Protein AF-A0A5C7PP57-F1 (afdb_monomer_lite)

Radius of gyration: 38.11 Å; chains: 1; bounding box: 67×53×130 Å

Foldseek 3Di:
DDPDPLVFAFKWWDDPNDIFGWHWDQPVVVRDTFTERGGDPDDDDPDDPPDPDPPPDPPFDWDWLDKEFQCQAEFFAADADFDHPNHFHAKAQWWNNVGLKIWGFFAWFWAEAFPWFFLAWDAAPPQGIWTFGFQFIWGDFQRYIHGLDRNDPPWGFQEWDWDDLQPFIKIWTATADPAFIKIDRHSSNDIDTQPPHHAREKEWFPSVNNQIKIWGAHQQQFIWIDSPSNDIDGTDHADDGPWGWAYWYYFPRWIWTWTLFFIWIHNPPDIDRLGPRDPLRDPLWFHAWEQQPLQRWIWTQTSQFIWTADPNVSDIDGLDDHPRQVQRFGWQYWEDDNAWIWTWGQHPQQWIFIWIDDSVSSHIYGNHTQGNWDWNYWYWDQACRNHPGFIWIKTGTHTRIITIGGDAPVPDDQLRGQVTWRHQPWMKTKGHWGQSADLVWKKWFWKKKWAKPQFAPQWWKWKWKDAPPDPDTGTGWIDRHHGMTMGTDVVTDIHRIMMIMMITHHNGTRTHIMTSIMTIIIGTPGDDKDKDKRKYKQKAQPQHVPGDPTDPDASVRVVVVLVVQQVDWMWMARSVRDIFTWGKDFDDKQDWDWDQDPPRDTMTITIITMMIIGDDDDPDPADPVRDPWRFSHDDPPPDDTDTD

pLDDT: mean 80.59, std 18.28, range [25.72, 98.25]

Sequence (644 aa):
MALRDTSRYDVFISHSGVEIGYVLAEDGETGLLQYFPGFVEEAAQQQSQGSFDYGAIPNTISTILAFENWSDGAGFVDARSSTSSNGYSYSQGVDASWGTRLYLSPQRQSMTGLTTSLTKIYVSPSQGIYGLGGRYVYKLSGTTWSVSKDLGAGKVATDIIEYGNGTSVFIVVAQGDSTDMEYTTNAGSSWSTATGNAFTYLTVRGTFSTVPVLWGITAAGYLKSSTNVTTFSNADRLGHTGETTTDLLSAGGLVWAVKQSAIYSFDSVEINDFLPTSTLAKSTNGKNSFLWEANGHFYVTFGGRLLDIDPVNFTIETVFLMQNPELNGTITAITGTSDSIYFALKNSAGNTYIMKGNPLLKTWHTWAYFGANDCDALDVAVAGTVHSTRDTVVAGYGSAATIYFILPIAGLRPEDDSSYKFDTAGGSLYGPLIDGGVLAIPKYLNAGKILATSLSATRTAVLSYAKDADSTDTAVVTAVQTGLTEESIDPPVLFNRVRYVVDLTSGSATSTPIVVGLAFDATPNAPRRRQWTLGLKIEDEADPRGGGDRNRYSAAQLLEHLMDAGSVQITYTDYLGSEYVAKLRLLQLQGLKRKPTGKGRQAFVGVAQVVVAEILPSIAATDSSGDTLFRWGASAWGGPDVWG

Secondary structure (DSSP, 8-state):
-PPP-TTS-SEEEEETTEEEEEEEEEETTTTEEEEESS----------S----TT-------EEEEE---TTBS--SEE-TTS---B-SEEESEE-TTSS-BEEPBPPEEEB--SS--SEEEEETTTEEEEEETTEEEEEETTEEEEEEE--TT----EEEEEE-SS-EEEEEE--TTSEEEEESSTTSS-EEEEEEE-SEEEEETTTSSS-EEEEE-TT-EEEEESSSS--PPPEE-S-TT--EEEEEEETTEEEEEESS-EEEE-SS-EEEEE-S-TT--TTTTSS-EEETTTTEEEEEETTEEEEEETTTTEEEEEE----STT-EEEEEEEE-SS-EEEEEEETTS-EEEEEEETTTTEEEEEEEEET-----EEEEPTTTSSSSS-EEEEEETTTEEEEEEPPPTT--TTT-TT--B-SS-EEEEPPEE--S-TTS-EEEEEEEEEEES-BTTEEEEEEEEETT-S--EEEEEE-SSEEEEEEEEEEEEESSEEEEEEEEES-TT---EEEEEEEEEEE-PPPPPEEEEEEEEETT---TT--SPPSS-HHHHHHHHHHHTTSEEEEE-TT--EEEEEEEEEEEEEEEEEEPTTSPEEEEEEEEEEEEEPPS------TTS----BPPPPTTSPPP-B-

Structure (mmCIF, N/CA/C/O backbone):
data_AF-A0A5C7PP57-F1
#
_entry.id   AF-A0A5C7PP57-F1
#
loop_
_atom_site.group_PDB
_atom_site.id
_atom_site.type_symbol
_atom_site.label_atom_id
_atom_site.label_alt_id
_atom_site.label_comp_id
_atom_site.label_asym_id
_atom_site.label_entity_id
_atom_site.label_seq_id
_atom_site.pdbx_PDB_ins_code
_atom_site.Cartn_x
_atom_site.Cartn_y
_atom_site.Cartn_z
_atom_site.occupancy
_atom_site.B_iso_or_equiv
_atom_site.auth_seq_id
_atom_site.auth_comp_id
_atom_site.auth_asym_id
_atom_site.auth_atom_id
_atom_site.pdbx_PDB_model_num
ATOM 1 N N . MET A 1 1 ? -4.405 -33.578 60.888 1.00 30.78 1 MET A N 1
ATOM 2 C CA . MET A 1 1 ? -5.348 -32.542 60.431 1.00 30.78 1 MET A CA 1
ATOM 3 C C . MET A 1 1 ? -6.683 -32.864 61.086 1.00 30.78 1 MET A C 1
ATOM 5 O O . MET A 1 1 ? -7.351 -33.792 60.654 1.00 30.78 1 MET A O 1
ATOM 9 N N . ALA A 1 2 ? -6.953 -32.268 62.251 1.00 30.69 2 ALA A N 1
ATOM 10 C CA . ALA A 1 2 ? -8.199 -32.495 62.982 1.00 30.69 2 ALA A CA 1
ATOM 11 C C . ALA A 1 2 ? -9.331 -31.742 62.268 1.00 30.69 2 ALA A C 1
ATOM 13 O O . ALA A 1 2 ? -9.101 -30.639 61.778 1.00 30.69 2 ALA A O 1
ATOM 14 N N . LEU A 1 3 ? -10.514 -32.352 62.174 1.00 30.78 3 LEU A N 1
ATOM 15 C CA . LEU A 1 3 ? -11.718 -31.708 61.649 1.00 30.78 3 LEU A CA 1
ATOM 16 C C . LEU A 1 3 ? -11.980 -30.424 62.451 1.00 30.78 3 LEU A C 1
ATOM 18 O O . LEU A 1 3 ? -12.111 -30.484 63.674 1.00 30.78 3 LEU A O 1
ATOM 22 N N . ARG A 1 4 ? -11.990 -29.277 61.761 1.00 47.53 4 ARG A N 1
ATOM 23 C CA . ARG A 1 4 ? -12.342 -27.975 62.335 1.00 47.53 4 ARG A CA 1
ATOM 24 C C . ARG A 1 4 ? -13.771 -28.042 62.856 1.00 47.53 4 ARG A C 1
ATOM 26 O O . ARG A 1 4 ? -14.676 -28.418 62.117 1.00 47.53 4 ARG A O 1
ATOM 33 N N . ASP A 1 5 ? -13.968 -27.674 64.114 1.00 46.50 5 ASP A N 1
ATOM 34 C CA . ASP A 1 5 ? -15.303 -27.565 64.689 1.00 46.50 5 ASP A CA 1
ATOM 35 C C . ASP A 1 5 ? -15.880 -26.189 64.317 1.00 46.50 5 ASP A C 1
ATOM 37 O O . ASP A 1 5 ? -15.719 -25.207 65.040 1.00 46.50 5 ASP A O 1
ATOM 41 N N . THR A 1 6 ? -16.456 -26.094 63.115 1.00 48.56 6 THR A N 1
ATOM 42 C CA . THR A 1 6 ? -17.019 -24.851 62.557 1.00 48.56 6 THR A CA 1
ATOM 43 C C . THR A 1 6 ? -18.305 -24.413 63.254 1.00 48.56 6 THR A C 1
ATOM 45 O O . THR A 1 6 ? -18.790 -23.325 62.983 1.00 48.56 6 THR A O 1
ATOM 48 N N . SER A 1 7 ? -18.866 -25.212 64.169 1.00 53.38 7 SER A N 1
ATOM 49 C CA . SER A 1 7 ? -20.077 -24.841 64.913 1.00 53.38 7 SER A CA 1
ATOM 50 C C . SER A 1 7 ? -19.799 -23.901 66.096 1.00 53.38 7 SER A C 1
ATOM 52 O O . SER A 1 7 ? -20.676 -23.696 66.931 1.00 53.38 7 SER A O 1
ATOM 54 N N . ARG A 1 8 ? -18.554 -23.434 66.249 1.00 60.19 8 ARG A N 1
ATOM 55 C CA . ARG A 1 8 ? -18.032 -22.829 67.485 1.00 60.19 8 ARG A CA 1
ATOM 56 C C . ARG A 1 8 ? -17.568 -21.380 67.348 1.00 60.19 8 ARG A C 1
ATOM 58 O O . ARG A 1 8 ? -17.452 -20.705 68.367 1.00 60.19 8 ARG A O 1
ATOM 65 N N . TYR A 1 9 ? -17.276 -20.927 66.130 1.00 61.41 9 TYR A N 1
ATOM 66 C CA . TYR A 1 9 ? -16.732 -19.600 65.835 1.00 61.41 9 TYR A CA 1
ATOM 67 C C . TYR A 1 9 ? -17.305 -19.081 64.516 1.00 61.41 9 TYR A C 1
ATOM 69 O O . TYR A 1 9 ? -17.436 -19.853 63.568 1.00 61.41 9 TYR A O 1
ATOM 77 N N . ASP A 1 10 ? -17.590 -17.780 64.452 1.00 64.00 10 ASP A N 1
ATOM 78 C CA . ASP A 1 10 ? -18.142 -17.128 63.260 1.00 64.00 10 ASP A CA 1
ATOM 79 C C . ASP A 1 10 ? -17.062 -16.766 62.245 1.00 64.00 10 ASP A C 1
ATOM 81 O O . ASP A 1 10 ? -17.324 -16.721 61.055 1.00 64.00 10 ASP A O 1
ATOM 85 N N . VAL A 1 11 ? -15.843 -16.449 62.677 1.00 73.19 11 VAL A N 1
ATOM 86 C CA . VAL A 1 11 ? -14.743 -16.147 61.751 1.00 73.19 11 VAL A CA 1
ATOM 87 C C . VAL A 1 11 ? -13.420 -16.644 62.308 1.00 73.19 11 VAL A C 1
ATOM 89 O O . VAL A 1 11 ? -13.225 -16.684 63.523 1.00 73.19 11 VAL A O 1
ATOM 92 N N . PHE A 1 12 ? -12.477 -16.965 61.426 1.00 78.81 12 PHE A N 1
ATOM 93 C CA . PHE A 1 12 ? -11.108 -17.319 61.811 1.00 78.81 12 PHE A CA 1
ATOM 94 C C . PHE A 1 12 ? -10.096 -16.424 61.103 1.00 78.81 12 PHE A C 1
ATOM 96 O O . PHE A 1 12 ? -10.251 -16.104 59.922 1.00 78.81 12 PHE A O 1
ATOM 103 N N . ILE A 1 13 ? -9.039 -16.051 61.824 1.00 75.75 13 ILE A N 1
ATOM 104 C CA . ILE A 1 13 ? -7.853 -15.387 61.275 1.00 75.75 13 ILE A CA 1
ATOM 105 C C . ILE A 1 13 ? -6.649 -16.279 61.569 1.00 75.75 13 ILE A C 1
ATOM 107 O O . ILE A 1 13 ? -6.411 -16.636 62.723 1.00 75.75 13 ILE A O 1
ATOM 111 N N . SER A 1 14 ? -5.885 -16.640 60.536 1.00 81.19 14 SER A N 1
ATOM 112 C CA . SER A 1 14 ? -4.684 -17.469 60.700 1.00 81.19 14 SER A CA 1
ATOM 113 C C . SER A 1 14 ? -3.460 -16.914 59.974 1.00 81.19 14 SER A C 1
ATOM 115 O O . SER A 1 14 ? -3.569 -16.489 58.817 1.00 81.19 14 SER A O 1
ATOM 117 N N . HIS A 1 15 ? -2.296 -16.975 60.631 1.00 77.06 15 HIS A N 1
ATOM 118 C CA . HIS A 1 15 ? -0.965 -16.761 60.045 1.00 77.06 15 HIS A CA 1
ATOM 119 C C . HIS A 1 15 ? 0.133 -17.390 60.916 1.00 77.06 15 HIS A C 1
ATOM 121 O O . HIS A 1 15 ? -0.070 -17.646 62.101 1.00 77.06 15 HIS A O 1
ATOM 127 N N . SER A 1 16 ? 1.303 -17.670 60.331 1.00 72.75 16 SER A N 1
ATOM 128 C CA . SER A 1 16 ? 2.484 -18.190 61.053 1.00 72.75 16 SER A CA 1
ATOM 129 C C . SER A 1 16 ? 2.231 -19.458 61.890 1.00 72.75 16 SER A C 1
ATOM 131 O O . SER A 1 16 ? 2.846 -19.664 62.934 1.00 72.75 16 SER A O 1
ATOM 133 N N . GLY A 1 17 ? 1.313 -20.322 61.441 1.00 73.12 17 GLY A N 1
ATOM 134 C CA . GLY A 1 17 ? 0.928 -21.546 62.154 1.00 73.12 17 GLY A CA 1
ATOM 135 C C . GLY A 1 17 ? 0.016 -21.326 63.369 1.00 73.12 17 GLY A C 1
ATOM 136 O O . GLY A 1 17 ? -0.259 -22.282 64.091 1.00 73.12 17 GLY A O 1
ATOM 137 N N . VAL A 1 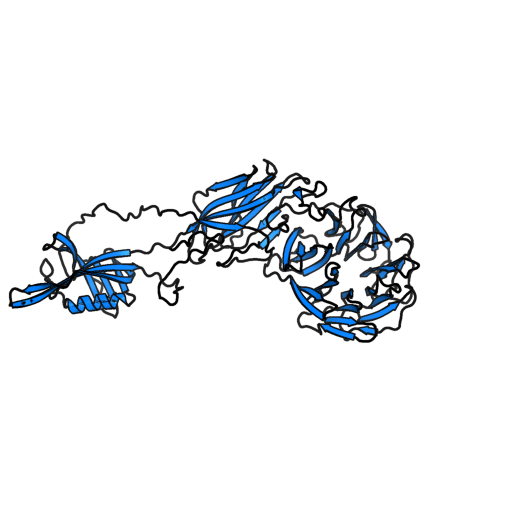18 ? -0.463 -20.097 63.587 1.00 73.19 18 VAL A N 1
ATOM 138 C CA . VAL A 1 18 ? -1.398 -19.716 64.653 1.00 73.19 18 VAL A CA 1
ATOM 139 C C . VAL A 1 18 ? -2.743 -19.340 64.027 1.00 73.19 18 VAL A C 1
ATOM 141 O O . VAL A 1 18 ? -2.795 -18.514 63.119 1.00 73.19 18 VAL A O 1
ATOM 144 N N . GLU A 1 19 ? -3.830 -19.942 64.510 1.00 77.31 19 GLU A N 1
ATOM 145 C CA . GLU A 1 19 ? -5.215 -19.683 64.089 1.00 77.31 19 GLU A CA 1
ATOM 146 C C . GLU A 1 19 ? -6.025 -19.228 65.311 1.00 77.31 19 GLU A C 1
ATOM 148 O O . GLU A 1 19 ? -5.998 -19.887 66.353 1.00 77.31 19 GLU A O 1
ATOM 153 N N . ILE A 1 20 ? -6.721 -18.093 65.197 1.00 77.25 20 ILE A N 1
ATOM 154 C CA . ILE A 1 20 ? -7.571 -17.525 66.252 1.00 77.25 20 ILE A CA 1
ATOM 155 C C . ILE A 1 20 ? -9.003 -17.399 65.719 1.00 77.25 20 ILE A C 1
ATOM 157 O O . ILE A 1 20 ? -9.235 -16.758 64.693 1.00 77.25 20 ILE A O 1
ATOM 161 N N . GLY A 1 21 ? -9.956 -18.026 66.415 1.00 73.44 21 GLY A N 1
ATOM 162 C CA . GLY A 1 21 ? -11.390 -17.945 66.121 1.00 73.44 21 GLY A CA 1
ATOM 163 C C . GLY A 1 21 ? -12.086 -16.828 66.902 1.00 73.44 21 GLY A C 1
ATOM 164 O O . GLY A 1 21 ? -11.751 -16.578 68.064 1.00 73.44 21 GLY A O 1
ATOM 165 N N . TYR A 1 22 ? -13.073 -16.183 66.277 1.00 75.06 22 TYR A N 1
ATOM 166 C CA . TYR A 1 22 ? -13.875 -15.111 66.864 1.00 75.06 22 TYR A CA 1
ATOM 167 C C . TYR A 1 22 ? -15.382 -15.362 66.699 1.00 75.06 22 TYR A C 1
ATOM 169 O O . TYR A 1 22 ? -15.810 -15.910 65.687 1.00 75.06 22 TYR A O 1
ATOM 177 N N . VAL A 1 23 ? -16.178 -14.921 67.675 1.00 71.50 23 VAL A N 1
ATOM 178 C CA . VAL A 1 23 ? -17.653 -15.003 67.699 1.00 71.50 23 VAL A CA 1
ATOM 179 C C . VAL A 1 23 ? -18.247 -13.604 67.808 1.00 71.50 23 VAL A C 1
ATOM 181 O O . VAL A 1 23 ? -17.771 -12.793 68.602 1.00 71.50 23 VAL A O 1
ATOM 184 N N . LEU A 1 24 ? -19.281 -13.309 67.031 1.00 67.25 24 LEU A N 1
ATOM 185 C CA . LEU A 1 24 ? -20.052 -12.079 67.086 1.00 67.25 24 LEU A CA 1
ATOM 186 C C . LEU A 1 24 ? -21.015 -12.122 68.278 1.00 67.25 24 LEU A C 1
ATOM 188 O O . LEU A 1 24 ? -21.912 -12.956 68.344 1.00 67.25 24 LEU A O 1
ATOM 192 N N . ALA A 1 25 ? -20.864 -11.189 69.212 1.00 66.06 25 ALA A N 1
ATOM 193 C CA . ALA A 1 25 ? -21.772 -11.049 70.345 1.00 66.06 25 ALA A CA 1
ATOM 194 C C . ALA A 1 25 ? -21.991 -9.575 70.701 1.00 66.06 25 ALA A C 1
ATOM 196 O O . ALA A 1 25 ? -21.266 -8.687 70.252 1.00 66.06 25 ALA A O 1
ATOM 197 N N . GLU A 1 26 ? -23.008 -9.290 71.510 1.00 61.56 26 GLU A N 1
ATOM 198 C CA . GLU A 1 26 ? -23.221 -7.950 72.054 1.00 61.56 26 GLU A CA 1
ATOM 199 C C . GLU A 1 26 ? -22.321 -7.729 73.280 1.00 61.56 26 GLU A C 1
ATOM 201 O O . GLU A 1 26 ? -22.377 -8.464 74.277 1.00 61.56 26 GLU A O 1
ATOM 206 N N . ASP A 1 27 ? -21.488 -6.690 73.228 1.00 58.81 27 ASP A N 1
ATOM 207 C CA . ASP A 1 27 ? -20.686 -6.244 74.359 1.00 58.81 27 ASP A CA 1
ATOM 208 C C . ASP A 1 27 ? -21.579 -5.577 75.392 1.00 58.81 27 ASP A C 1
ATOM 210 O O . ASP A 1 27 ? -21.831 -4.388 75.330 1.00 58.81 27 ASP A O 1
ATOM 214 N N . GLY A 1 28 ? -22.067 -6.298 76.387 1.00 57.00 28 GLY A N 1
ATOM 215 C CA . GLY A 1 28 ? -23.007 -5.715 77.356 1.00 57.00 28 GLY A CA 1
ATOM 216 C C . GLY A 1 28 ? -22.373 -4.832 78.432 1.00 57.00 28 GLY A C 1
ATOM 217 O O . GLY A 1 28 ? -22.959 -4.715 79.501 1.00 57.00 28 GLY A O 1
ATOM 218 N N . GLU A 1 29 ? -21.199 -4.249 78.182 1.00 54.72 29 GLU A N 1
ATOM 219 C CA . GLU A 1 29 ? -20.810 -2.968 78.789 1.00 54.72 29 GLU A CA 1
ATOM 220 C C . GLU A 1 29 ? -21.180 -1.775 77.880 1.00 54.72 29 GLU A C 1
ATOM 222 O O . GLU A 1 29 ? -21.490 -0.700 78.389 1.00 54.72 29 GLU A O 1
ATOM 227 N N . THR A 1 30 ? -21.192 -1.951 76.551 1.00 56.62 30 THR A N 1
ATOM 228 C CA . THR A 1 30 ? -21.426 -0.882 75.559 1.00 56.62 30 THR A CA 1
ATOM 229 C C . THR A 1 30 ? -22.689 -1.049 74.701 1.00 56.62 30 THR A C 1
ATOM 231 O O . THR A 1 30 ? -23.102 -0.094 74.049 1.00 56.62 30 THR A O 1
ATOM 234 N N . GLY A 1 31 ? -23.314 -2.227 74.702 1.00 59.28 31 GLY A N 1
ATOM 235 C CA . GLY A 1 31 ? -24.457 -2.601 73.861 1.00 59.28 31 GLY A CA 1
ATOM 236 C C . GLY A 1 31 ? -24.123 -2.786 72.375 1.00 59.28 31 GLY A C 1
ATOM 237 O O . GLY A 1 31 ? -25.022 -2.864 71.543 1.00 59.28 31 GLY A O 1
ATOM 238 N N . LEU A 1 32 ? -22.839 -2.796 72.000 1.00 58.41 32 LEU A N 1
ATOM 239 C CA . LEU A 1 32 ? -22.413 -2.880 70.600 1.00 58.41 32 LEU A CA 1
ATOM 240 C C . LEU A 1 32 ? -22.093 -4.321 70.196 1.00 58.41 32 LEU A C 1
ATOM 242 O O . LEU A 1 32 ? -21.431 -5.044 70.937 1.00 58.41 32 LEU A O 1
ATOM 246 N N . LEU A 1 33 ? -22.496 -4.717 68.987 1.00 63.81 33 LEU A N 1
ATOM 247 C CA . LEU A 1 33 ? -22.103 -5.993 68.382 1.00 63.81 33 LEU A CA 1
ATOM 248 C C . LEU A 1 33 ? -20.621 -5.964 67.980 1.00 63.81 33 LEU A C 1
ATOM 250 O O . LEU A 1 33 ? -20.202 -5.115 67.190 1.00 63.81 33 LEU A O 1
ATOM 254 N N . GLN A 1 34 ? -19.828 -6.880 68.532 1.00 66.69 34 GLN A N 1
ATOM 255 C CA . GLN A 1 34 ? -18.383 -6.996 68.311 1.00 66.69 34 GLN A CA 1
ATOM 256 C C . GLN A 1 34 ? -17.958 -8.467 68.260 1.00 66.69 34 GLN A C 1
ATOM 258 O O . GLN A 1 34 ? -18.663 -9.346 68.748 1.00 66.69 34 GLN A O 1
ATOM 263 N N . TYR A 1 35 ? -16.795 -8.735 67.675 1.00 72.00 35 TYR A N 1
ATOM 264 C CA . TYR A 1 35 ? -16.210 -10.069 67.605 1.00 72.00 35 TYR A CA 1
ATOM 265 C C . TYR A 1 35 ? -15.297 -10.324 68.813 1.00 72.00 35 TYR A C 1
ATOM 267 O O . TYR A 1 35 ? -14.356 -9.568 69.070 1.00 72.00 35 TYR A O 1
ATOM 275 N N . PHE A 1 36 ? -15.568 -11.404 69.541 1.00 61.28 36 PHE A N 1
ATOM 276 C CA . PHE A 1 36 ? -14.881 -11.829 70.757 1.00 61.28 36 PHE A CA 1
ATOM 277 C C . PHE A 1 36 ? -14.056 -13.086 70.496 1.00 61.28 36 PHE A C 1
ATOM 279 O O . PHE A 1 36 ? -14.530 -13.992 69.812 1.00 61.28 36 PHE A O 1
ATOM 286 N N . PRO A 1 37 ? -12.863 -13.212 71.088 1.00 54.97 37 PRO A N 1
ATOM 287 C CA . PRO A 1 37 ? -12.142 -14.475 71.085 1.00 54.97 37 PRO A CA 1
ATOM 288 C C . PRO A 1 37 ? -12.751 -15.425 72.138 1.00 54.97 37 PRO A C 1
ATOM 290 O O . PRO A 1 37 ? -12.439 -15.319 73.323 1.00 54.97 37 PRO A O 1
ATOM 293 N N . GLY A 1 38 ? -13.642 -16.339 71.734 1.00 53.72 38 GLY A N 1
ATOM 294 C CA . GLY A 1 38 ? -14.254 -17.337 72.633 1.00 53.72 38 GLY A CA 1
ATOM 295 C C . GLY A 1 38 ? -15.745 -17.602 72.384 1.00 53.72 38 GLY A C 1
ATOM 296 O O . GLY A 1 38 ? -16.335 -17.016 71.489 1.00 53.72 38 GLY A O 1
ATOM 297 N N . PHE A 1 39 ? -16.339 -18.499 73.180 1.00 43.97 39 PHE A N 1
ATOM 298 C CA . PHE A 1 39 ? -17.716 -18.997 73.024 1.00 43.97 39 PHE A CA 1
ATOM 299 C C . PHE A 1 39 ? -18.788 -18.058 73.588 1.00 43.97 39 PHE A C 1
ATOM 301 O O . PHE A 1 39 ? -18.654 -17.584 74.714 1.00 43.97 39 PHE A O 1
ATOM 308 N N . VAL A 1 40 ? -19.894 -17.885 72.863 1.00 40.22 40 VAL A N 1
ATOM 309 C CA . VAL A 1 40 ? -21.178 -17.367 73.369 1.00 40.22 40 VAL A CA 1
ATOM 310 C C . VAL A 1 40 ? -22.295 -18.155 72.673 1.00 40.22 40 VAL A C 1
ATOM 312 O O . VAL A 1 40 ? -22.133 -18.537 71.516 1.00 40.22 40 VAL A O 1
ATOM 315 N N . GLU A 1 41 ? -23.395 -18.442 73.374 1.00 37.69 41 GLU A N 1
ATOM 316 C CA . GLU A 1 41 ? -24.596 -19.031 72.763 1.00 37.69 41 GLU A CA 1
ATOM 317 C C . GLU A 1 41 ? -25.221 -18.088 71.722 1.00 37.69 41 GLU A C 1
ATOM 319 O O . GLU A 1 41 ? -25.230 -16.867 71.872 1.00 37.69 41 GLU A O 1
ATOM 324 N N . GLU A 1 42 ? -25.749 -18.704 70.668 1.00 30.27 42 GLU A N 1
ATOM 325 C CA . GLU A 1 42 ? -26.279 -18.102 69.448 1.00 30.27 42 GLU A CA 1
ATOM 326 C C . GLU A 1 42 ? -27.357 -17.035 69.733 1.00 30.27 42 GLU A C 1
ATOM 328 O O . GLU A 1 42 ? -28.464 -17.334 70.186 1.00 30.27 42 GLU A O 1
ATOM 333 N N . ALA A 1 43 ? -27.051 -15.768 69.440 1.00 26.89 43 ALA A N 1
ATOM 334 C CA . ALA A 1 43 ? -28.059 -14.720 69.333 1.00 26.89 43 ALA A CA 1
ATOM 335 C C . ALA A 1 43 ? -28.571 -14.678 67.888 1.00 26.89 43 ALA A C 1
ATOM 337 O O . ALA A 1 43 ? -27.800 -14.505 66.945 1.00 26.89 43 ALA A O 1
ATOM 338 N N . ALA A 1 44 ? -29.885 -14.840 67.719 1.00 29.75 44 ALA A N 1
ATOM 339 C CA . ALA A 1 44 ? -30.547 -14.779 66.423 1.00 29.75 44 ALA A CA 1
ATOM 340 C C . ALA A 1 44 ? -30.185 -13.495 65.657 1.00 29.75 44 ALA A C 1
ATOM 342 O O . ALA A 1 44 ? -30.179 -12.396 66.216 1.00 29.75 44 ALA A O 1
ATOM 343 N N . GLN A 1 45 ? -29.929 -13.645 64.354 1.00 27.73 45 GLN A N 1
ATOM 344 C CA . GLN A 1 45 ? -29.614 -12.541 63.454 1.00 27.73 45 GLN A CA 1
ATOM 345 C C . GLN A 1 45 ? -30.683 -11.437 63.516 1.00 27.73 45 GLN A C 1
ATOM 347 O O . GLN A 1 45 ? -31.808 -11.616 63.050 1.00 27.73 45 GLN A O 1
ATOM 352 N N . GLN A 1 46 ? -30.299 -10.249 63.979 1.00 25.72 46 GLN A N 1
ATOM 353 C CA . GLN A 1 46 ? -30.859 -9.005 63.458 1.00 25.72 46 GLN A CA 1
ATOM 354 C C . GLN A 1 46 ? -29.857 -8.426 62.462 1.00 25.72 46 GLN A C 1
ATOM 356 O O . GLN A 1 46 ? -28.943 -7.681 62.813 1.00 25.72 46 GLN A O 1
ATOM 361 N N . GLN A 1 47 ? -30.034 -8.786 61.190 1.00 27.83 47 GLN A N 1
ATOM 362 C CA . GLN A 1 47 ? -29.466 -8.011 60.097 1.00 27.83 47 GLN A CA 1
ATOM 363 C C . GLN A 1 47 ? -30.117 -6.623 60.112 1.00 27.83 47 GLN A C 1
ATOM 365 O O . GLN A 1 47 ? -31.286 -6.453 59.765 1.00 27.83 47 GLN A O 1
ATOM 370 N N . SER A 1 48 ? -29.349 -5.625 60.540 1.00 27.11 48 SER A N 1
ATOM 371 C CA . SER A 1 48 ? -29.646 -4.221 60.279 1.00 27.11 48 SER A CA 1
ATOM 372 C C . SER A 1 48 ? -29.636 -3.983 58.765 1.00 27.11 48 SER A C 1
ATOM 374 O O . SER A 1 48 ? -28.648 -4.270 58.085 1.00 27.11 48 SER A O 1
ATOM 376 N N . GLN A 1 49 ? -30.755 -3.474 58.244 1.00 31.53 49 GLN A N 1
ATOM 377 C CA . GLN A 1 49 ? -30.973 -3.116 56.842 1.00 31.53 49 GLN A CA 1
ATOM 378 C C . GLN A 1 49 ? -30.231 -1.827 56.458 1.00 31.53 49 GLN A C 1
ATOM 380 O O . GLN A 1 49 ? -30.825 -0.785 56.192 1.00 31.53 49 GLN A O 1
ATOM 385 N N . GLY A 1 50 ? -28.909 -1.914 56.407 1.00 29.83 50 GLY A N 1
ATOM 386 C CA . GLY A 1 50 ? -28.051 -0.958 55.717 1.00 29.83 50 GLY A CA 1
ATOM 387 C C . GLY A 1 50 ? -27.052 -1.726 54.869 1.00 29.83 50 GLY A C 1
ATOM 388 O O . GLY A 1 50 ? -25.855 -1.693 55.136 1.00 29.83 50 GLY A O 1
ATOM 389 N N . SER A 1 51 ? -27.552 -2.518 53.923 1.00 29.72 51 SER A N 1
ATOM 390 C CA . SER A 1 51 ? -26.736 -3.401 53.101 1.00 29.72 51 SER A CA 1
ATOM 391 C C . SER A 1 51 ? -25.783 -2.606 52.203 1.00 29.72 51 SER A C 1
ATOM 393 O O . SER A 1 51 ? -26.218 -1.812 51.368 1.00 29.72 51 SER A O 1
ATOM 395 N N . PHE A 1 52 ? -24.492 -2.935 52.265 1.00 38.53 52 PHE A N 1
ATOM 396 C CA . PHE A 1 52 ? -23.742 -3.150 51.028 1.00 38.53 52 PHE A CA 1
ATOM 397 C C . PHE A 1 52 ? -24.418 -4.338 50.332 1.00 38.53 52 PHE A C 1
ATOM 399 O O . PHE A 1 52 ? -24.117 -5.493 50.624 1.00 38.53 52 PHE A O 1
ATOM 406 N N . ASP A 1 53 ? -25.449 -4.053 49.540 1.00 35.59 53 ASP A N 1
ATOM 407 C CA . ASP A 1 53 ? -26.279 -5.091 48.938 1.00 35.59 53 ASP A CA 1
ATOM 408 C C . ASP A 1 53 ? -25.499 -5.820 47.836 1.00 35.59 53 ASP A C 1
ATOM 410 O O . ASP A 1 53 ? -24.769 -5.196 47.061 1.00 35.59 53 ASP A O 1
ATOM 414 N N . TYR A 1 54 ? -25.708 -7.132 47.705 1.00 36.16 54 TYR A N 1
ATOM 415 C CA . TYR A 1 54 ? -25.303 -7.885 46.510 1.00 36.16 54 TYR A CA 1
ATOM 416 C C . TYR A 1 54 ? -25.973 -7.317 45.243 1.00 36.16 54 TYR A C 1
ATOM 418 O O . TYR A 1 54 ? -25.457 -7.504 44.139 1.00 36.16 54 TYR A O 1
ATOM 426 N N . GLY A 1 55 ? -27.083 -6.586 45.416 1.00 33.03 55 GLY A N 1
ATOM 427 C CA . GLY A 1 55 ? -27.782 -5.811 44.392 1.00 33.03 55 GLY A CA 1
ATOM 428 C C . GLY A 1 55 ? -27.243 -4.398 44.130 1.00 33.03 55 GLY A C 1
ATOM 429 O O . GLY A 1 55 ? -27.847 -3.684 43.332 1.00 33.03 55 GLY A O 1
ATOM 430 N N . ALA A 1 56 ? -26.140 -3.963 44.759 1.00 34.03 56 ALA A N 1
ATOM 431 C CA . ALA A 1 56 ? -25.543 -2.663 44.454 1.00 34.03 56 ALA A CA 1
ATOM 432 C C . ALA A 1 56 ? -25.086 -2.633 42.986 1.00 34.03 56 ALA A C 1
ATOM 434 O O . ALA A 1 56 ? -24.095 -3.267 42.601 1.00 34.03 56 ALA A O 1
ATOM 435 N N . ILE A 1 57 ? -25.845 -1.904 42.164 1.00 37.41 57 ILE A N 1
ATOM 436 C CA . ILE A 1 57 ? -25.485 -1.582 40.786 1.00 37.41 57 ILE A CA 1
ATOM 437 C C . ILE A 1 57 ? -24.233 -0.704 40.891 1.00 37.41 57 ILE A C 1
ATOM 439 O O . ILE A 1 57 ? -24.302 0.359 41.512 1.00 37.41 57 ILE A O 1
ATOM 443 N N . PRO A 1 58 ? -23.071 -1.141 40.371 1.00 43.00 58 PRO A N 1
ATOM 444 C CA . PRO A 1 58 ? -21.883 -0.301 40.359 1.00 43.00 58 PRO A CA 1
ATOM 445 C C . PRO A 1 58 ? -22.220 1.028 39.690 1.00 43.00 58 PRO A C 1
ATOM 447 O O . PRO A 1 58 ? -22.969 1.043 38.714 1.00 43.00 58 PRO A O 1
ATOM 450 N N . ASN A 1 59 ? -21.629 2.129 40.155 1.00 39.41 59 ASN A N 1
ATOM 451 C CA . ASN A 1 59 ? -21.608 3.339 39.342 1.00 39.41 59 ASN A CA 1
ATOM 452 C C . ASN A 1 59 ? -20.871 2.992 38.043 1.00 39.41 59 ASN A C 1
ATOM 454 O O . ASN A 1 59 ? -19.649 2.844 38.033 1.00 39.41 59 ASN A O 1
ATOM 458 N N . THR A 1 60 ? -21.621 2.798 36.961 1.00 48.25 60 THR A N 1
ATOM 459 C CA . THR A 1 60 ? -21.075 2.575 35.627 1.00 48.25 60 THR A CA 1
ATOM 460 C C . THR A 1 60 ? -20.459 3.883 35.165 1.00 48.25 60 THR A C 1
ATOM 462 O O . THR A 1 60 ? -21.149 4.777 34.679 1.00 48.25 60 THR A O 1
ATOM 465 N N . ILE A 1 61 ? -19.151 4.019 35.355 1.00 52.38 61 ILE A N 1
ATOM 466 C CA . ILE A 1 61 ? -18.385 5.078 34.708 1.00 52.38 61 ILE A CA 1
ATOM 467 C C . ILE A 1 61 ? -18.091 4.557 33.301 1.00 52.38 61 ILE A C 1
ATOM 469 O O . ILE A 1 61 ? -17.295 3.632 33.124 1.00 52.38 61 ILE A O 1
ATOM 473 N N . SER A 1 62 ? -18.812 5.081 32.309 1.00 57.09 62 SER A N 1
ATOM 474 C CA . SER A 1 62 ? -18.454 4.863 30.907 1.00 57.09 62 SER A CA 1
ATOM 475 C C . SER A 1 62 ? -17.184 5.655 30.627 1.00 57.09 62 SER A C 1
ATOM 477 O O . SER A 1 62 ? -17.125 6.852 30.917 1.00 57.09 62 SER A O 1
ATOM 479 N N . THR A 1 63 ? -16.163 4.987 30.102 1.00 61.44 63 THR A N 1
ATOM 480 C CA . THR A 1 63 ? -14.948 5.640 29.622 1.00 61.44 63 THR A CA 1
ATOM 481 C C . THR A 1 63 ? -14.801 5.400 28.128 1.00 61.44 63 THR A C 1
ATOM 483 O O . THR A 1 63 ? -15.134 4.326 27.621 1.00 61.44 63 THR A O 1
ATOM 486 N N . ILE A 1 64 ? -14.284 6.406 27.428 1.00 65.44 64 ILE A N 1
ATOM 487 C CA . ILE A 1 64 ? -13.894 6.265 26.028 1.00 65.44 64 ILE A CA 1
ATOM 488 C C . ILE A 1 64 ? -12.602 5.448 26.009 1.00 65.44 64 ILE A C 1
ATOM 490 O O . ILE A 1 64 ? -11.594 5.863 26.581 1.00 65.44 64 ILE A O 1
ATOM 494 N N . LEU A 1 65 ? -12.632 4.278 25.372 1.00 60.34 65 LEU A N 1
ATOM 495 C CA . LEU A 1 65 ? -11.469 3.391 25.291 1.00 60.34 65 LEU A CA 1
ATOM 496 C C . LEU A 1 65 ? -10.559 3.670 24.100 1.00 60.34 65 LEU A C 1
ATOM 498 O O . LEU A 1 65 ? -9.362 3.405 24.181 1.00 60.34 65 LEU A O 1
ATOM 502 N N . ALA A 1 66 ? -11.121 4.155 22.997 1.00 59.16 66 ALA A N 1
ATOM 503 C CA . ALA A 1 66 ? -10.390 4.394 21.762 1.00 59.16 66 ALA A CA 1
ATOM 504 C C . ALA A 1 66 ? -10.898 5.676 21.105 1.00 59.16 66 ALA A C 1
ATOM 506 O O . ALA A 1 66 ? -12.107 5.893 21.022 1.00 59.16 66 ALA A O 1
ATOM 507 N N . PHE A 1 67 ? -9.966 6.509 20.649 1.00 62.34 67 PHE A N 1
ATOM 508 C CA . PHE A 1 67 ? -10.224 7.604 19.725 1.00 62.34 67 PHE A CA 1
ATOM 509 C C . PHE A 1 67 ? -9.191 7.495 18.613 1.00 62.34 67 PHE A C 1
ATOM 511 O O . PHE A 1 67 ? -7.991 7.567 18.877 1.00 62.34 67 PHE A O 1
ATOM 518 N N . GLU A 1 68 ? -9.660 7.295 17.388 1.00 72.75 68 GLU A N 1
ATOM 519 C CA . GLU A 1 68 ? -8.783 6.981 16.265 1.00 72.75 68 GLU A CA 1
ATOM 520 C C . GLU A 1 68 ? -8.530 8.200 15.382 1.00 72.75 68 GLU A C 1
ATOM 522 O O . GLU A 1 68 ? -9.451 8.880 14.927 1.00 72.75 68 GLU A O 1
ATOM 527 N N . ASN A 1 69 ? -7.250 8.414 15.108 1.00 74.69 69 ASN A N 1
ATOM 528 C CA . ASN A 1 69 ? -6.722 9.153 13.971 1.00 74.69 69 ASN A CA 1
ATOM 529 C C . ASN A 1 69 ? -5.809 8.157 13.248 1.00 74.69 69 ASN A C 1
ATOM 531 O O . ASN A 1 69 ? -5.132 7.391 13.917 1.00 74.69 69 ASN A O 1
ATOM 535 N N . TRP A 1 70 ? -5.794 8.127 11.920 1.00 85.62 70 TRP A N 1
ATOM 536 C CA . TRP A 1 70 ? -5.062 7.123 11.136 1.00 85.62 70 TRP A CA 1
ATOM 537 C C . TRP A 1 70 ? -3.693 7.624 10.654 1.00 85.62 70 TRP A C 1
ATOM 539 O O . TRP A 1 70 ? -3.099 7.023 9.761 1.00 85.62 70 TRP A O 1
ATOM 549 N N . SER A 1 71 ? -3.199 8.737 11.210 1.00 83.12 71 SER A N 1
ATOM 550 C CA . SER A 1 71 ? -1.992 9.455 10.775 1.00 83.12 71 SER A CA 1
ATOM 551 C C . SER A 1 71 ? -0.678 8.678 10.859 1.00 83.12 71 SER A C 1
ATOM 553 O O . SER A 1 71 ? 0.255 9.026 10.144 1.00 83.12 71 SER A O 1
ATOM 555 N N . ASP A 1 72 ? -0.592 7.653 11.701 1.00 81.75 72 ASP A N 1
ATOM 556 C CA . ASP A 1 72 ? 0.614 6.840 11.907 1.00 81.75 72 ASP A CA 1
ATOM 557 C C . ASP A 1 72 ? 0.656 5.626 10.959 1.00 81.75 72 ASP A C 1
ATOM 559 O O . ASP A 1 72 ? 1.624 4.866 10.957 1.00 81.75 72 ASP A O 1
ATOM 563 N N . GLY A 1 73 ? -0.349 5.473 10.089 1.00 86.62 73 GLY A N 1
ATOM 564 C CA . GLY A 1 73 ? -0.353 4.477 9.020 1.00 86.62 73 GLY A CA 1
ATOM 565 C C . GLY A 1 73 ? -0.867 3.100 9.439 1.00 86.62 73 GLY A C 1
ATOM 566 O O . GLY A 1 73 ? -1.512 2.927 10.471 1.00 86.62 73 GLY A O 1
ATOM 567 N N . ALA A 1 74 ? -0.628 2.116 8.577 1.00 88.06 74 ALA A N 1
ATOM 568 C CA . ALA A 1 74 ? -1.014 0.721 8.738 1.00 88.06 74 ALA A CA 1
ATOM 569 C C . ALA A 1 74 ? 0.113 -0.120 9.372 1.00 88.06 74 ALA A C 1
ATOM 571 O O . ALA A 1 74 ? 1.270 0.296 9.433 1.00 88.06 74 ALA A O 1
ATOM 572 N N . GLY A 1 75 ? -0.198 -1.367 9.736 1.00 80.69 75 GLY A N 1
ATOM 573 C CA . GLY A 1 75 ? 0.789 -2.381 10.121 1.00 80.69 75 GLY A CA 1
ATOM 574 C C . GLY A 1 75 ? 0.880 -2.674 11.621 1.00 80.69 75 GLY A C 1
ATOM 575 O O . GLY A 1 75 ? 1.717 -3.486 12.022 1.00 80.69 75 GLY A O 1
ATOM 576 N N . PHE A 1 76 ? 0.009 -2.088 12.446 1.00 76.19 76 PHE A N 1
ATOM 577 C CA . PHE A 1 76 ? -0.018 -2.312 13.896 1.00 76.19 76 PHE A CA 1
ATOM 578 C C . PHE A 1 76 ? -0.970 -3.455 14.254 1.00 76.19 76 PHE A C 1
ATOM 580 O O . PHE A 1 76 ? -2.154 -3.389 13.941 1.00 76.19 76 PHE A O 1
ATOM 587 N N . VAL A 1 77 ? -0.480 -4.520 14.896 1.00 76.25 77 VAL A N 1
ATOM 588 C CA . VAL A 1 77 ? -1.344 -5.634 15.348 1.00 76.25 77 VAL A CA 1
ATOM 589 C C . VAL A 1 77 ? -1.914 -5.364 16.739 1.00 76.25 77 VAL A C 1
ATOM 591 O O . VAL A 1 77 ? -3.116 -5.521 16.940 1.00 76.25 77 VAL A O 1
ATOM 594 N N . ASP A 1 78 ? -1.062 -4.923 17.665 1.00 71.38 78 ASP A N 1
ATOM 595 C CA . ASP A 1 78 ? -1.410 -4.632 19.056 1.00 71.38 78 ASP A CA 1
ATOM 596 C C . ASP A 1 78 ? -1.097 -3.166 19.381 1.00 71.38 78 ASP A C 1
ATOM 598 O O . ASP A 1 78 ? 0.002 -2.681 19.097 1.00 71.38 78 ASP A O 1
ATOM 602 N N . ALA A 1 79 ? -2.029 -2.489 20.049 1.00 64.88 79 ALA A N 1
ATOM 603 C CA . ALA A 1 79 ? -1.811 -1.184 20.660 1.00 64.88 79 ALA A CA 1
ATOM 604 C C . ALA A 1 79 ? -1.595 -1.388 22.167 1.00 64.88 79 ALA A C 1
ATOM 606 O O . ALA A 1 79 ? -2.557 -1.486 22.927 1.00 64.88 79 ALA A O 1
ATOM 607 N N . ARG A 1 80 ? -0.340 -1.535 22.618 1.00 52.41 80 ARG A N 1
ATOM 608 C CA . ARG A 1 80 ? -0.056 -1.690 24.058 1.00 52.41 80 ARG A CA 1
ATOM 609 C C . ARG A 1 80 ? -0.150 -0.339 24.765 1.00 52.41 80 ARG A C 1
ATOM 611 O O . ARG A 1 80 ? 0.442 0.645 24.327 1.00 52.41 80 ARG A O 1
ATOM 618 N N . SER A 1 81 ? -0.900 -0.317 25.863 1.00 48.78 81 SER A N 1
ATOM 619 C CA . SER A 1 81 ? -1.278 0.866 26.633 1.00 48.78 81 SER A CA 1
ATOM 620 C C . SER A 1 81 ? -0.088 1.727 27.098 1.00 48.78 81 SER A C 1
ATOM 622 O O . SER A 1 81 ? 0.622 1.360 28.033 1.00 48.78 81 SER A O 1
ATOM 624 N N . SER A 1 82 ? 0.069 2.914 26.511 1.00 43.19 82 SER A N 1
ATOM 625 C CA . SER A 1 82 ? 0.470 4.137 27.241 1.00 43.19 82 SER A CA 1
ATOM 626 C C . SER A 1 82 ? 0.400 5.405 26.388 1.00 43.19 82 SER A C 1
ATOM 628 O O . SER A 1 82 ? 0.390 6.497 26.942 1.00 43.19 82 SER A O 1
ATOM 630 N N . THR A 1 83 ? 0.309 5.291 25.066 1.00 38.69 83 THR A N 1
ATOM 631 C CA . THR A 1 83 ? 0.161 6.429 24.151 1.00 38.69 83 THR A CA 1
ATOM 632 C C . THR A 1 83 ? -0.578 5.939 22.914 1.00 38.69 83 THR A C 1
ATOM 634 O O . THR A 1 83 ? -0.132 4.973 22.302 1.00 38.69 83 THR A O 1
ATOM 637 N N . SER A 1 84 ? -1.715 6.562 22.605 1.00 44.69 84 SER A N 1
ATOM 638 C CA . SER A 1 84 ? -2.508 6.409 21.376 1.00 44.69 84 SER A CA 1
ATOM 639 C C . SER A 1 84 ? -1.704 5.864 20.188 1.00 44.69 84 SER A C 1
ATOM 641 O O . SER A 1 84 ? -0.806 6.546 19.694 1.00 44.69 84 SER A O 1
ATOM 643 N N . SER A 1 85 ? -2.017 4.661 19.711 1.00 53.38 85 SER A N 1
ATOM 644 C CA . SER A 1 85 ? -1.573 4.239 18.384 1.00 53.38 85 SER A CA 1
ATOM 645 C C . SER A 1 85 ? -2.444 4.979 17.371 1.00 53.38 85 SER A C 1
ATOM 647 O 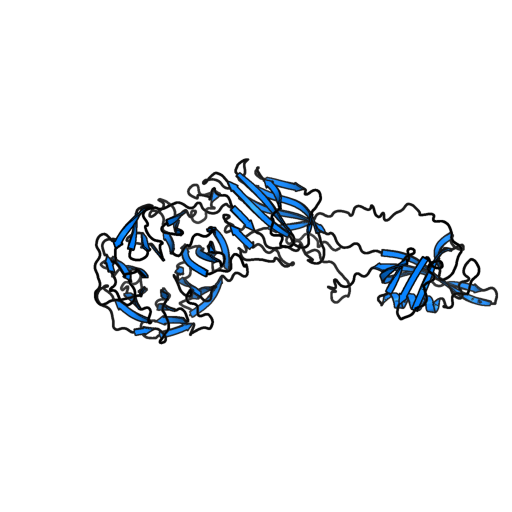O . SER A 1 85 ? -3.567 4.541 17.142 1.00 53.38 85 SER A O 1
ATOM 649 N N . ASN A 1 86 ? -1.984 6.088 16.775 1.00 62.03 86 ASN A N 1
ATOM 650 C CA . ASN A 1 86 ? -2.755 6.774 15.723 1.00 62.03 86 ASN A CA 1
ATOM 651 C C . ASN A 1 86 ? -2.665 6.007 14.386 1.00 62.03 86 ASN A C 1
ATOM 653 O O . ASN A 1 86 ? -2.538 6.595 13.315 1.00 62.03 86 ASN A O 1
ATOM 657 N N . GLY A 1 87 ? -2.656 4.677 14.436 1.00 76.25 87 GLY A N 1
ATOM 658 C CA . GLY A 1 87 ? -2.445 3.791 13.303 1.00 76.25 87 GLY A CA 1
ATOM 659 C C . GLY A 1 87 ? -3.399 2.607 13.358 1.00 76.25 87 GLY A C 1
ATOM 660 O O . GLY A 1 87 ? -3.962 2.275 14.398 1.00 76.25 87 GLY A O 1
ATOM 661 N N . TYR A 1 88 ? -3.573 1.951 12.219 1.00 86.06 88 TYR A N 1
ATOM 662 C CA . TYR A 1 88 ? -4.490 0.828 12.045 1.00 86.06 88 TYR A CA 1
ATOM 663 C C . TYR A 1 88 ? -3.735 -0.446 11.654 1.00 86.06 88 TYR A C 1
ATOM 665 O O . TYR A 1 88 ? -2.534 -0.432 11.372 1.00 86.06 88 TYR A O 1
ATOM 673 N N . SER A 1 89 ? -4.416 -1.591 11.660 1.00 89.12 89 SER A N 1
ATOM 674 C CA . SER A 1 89 ? -3.802 -2.852 11.243 1.00 89.12 89 SER A CA 1
ATOM 675 C C . SER A 1 89 ? -3.633 -2.900 9.728 1.00 89.12 89 SER A C 1
ATOM 677 O O . SER A 1 89 ? -2.508 -3.019 9.248 1.00 89.12 89 SER A O 1
ATOM 679 N N . TYR A 1 90 ? -4.738 -2.820 8.989 1.00 92.69 90 TYR A N 1
ATOM 680 C CA . TYR A 1 90 ? -4.784 -2.839 7.526 1.00 92.69 90 TYR A CA 1
ATOM 681 C C . TYR A 1 90 ? -6.177 -2.420 7.041 1.00 92.69 90 TYR A C 1
ATOM 683 O O . TYR A 1 90 ? -7.122 -2.345 7.829 1.00 92.69 90 TYR A O 1
ATOM 691 N N . SER A 1 91 ? -6.327 -2.176 5.742 1.00 95.06 91 SER A N 1
ATOM 692 C CA . SER A 1 91 ? -7.639 -2.024 5.115 1.00 95.06 91 SER A CA 1
ATOM 693 C C . SER A 1 91 ? -7.732 -2.784 3.795 1.00 95.06 91 SER A C 1
ATOM 695 O O . SER A 1 91 ? -6.730 -3.059 3.130 1.00 95.06 91 SER A O 1
ATOM 697 N N . GLN A 1 92 ? -8.962 -3.108 3.417 1.00 95.81 92 GLN A N 1
ATOM 698 C CA . GLN A 1 92 ? -9.330 -3.706 2.145 1.00 95.81 92 GLN A CA 1
ATOM 699 C C . GLN A 1 92 ? -10.399 -2.808 1.509 1.00 95.81 92 GLN A C 1
ATOM 701 O O . GLN A 1 92 ? -11.562 -2.850 1.894 1.00 95.81 92 GLN A O 1
ATOM 706 N N . GLY A 1 93 ? -10.002 -1.947 0.566 1.00 95.38 93 GLY A N 1
ATOM 707 C CA . GLY A 1 93 ? -10.928 -1.037 -0.130 1.00 95.38 93 GLY A CA 1
ATOM 708 C C . GLY A 1 93 ? -11.233 0.287 0.590 1.00 95.38 93 GLY A C 1
ATOM 709 O O . GLY A 1 93 ? -12.155 0.997 0.189 1.00 95.38 93 GLY A O 1
ATOM 710 N N . VAL A 1 94 ? -10.465 0.647 1.624 1.00 96.88 94 VAL A N 1
ATOM 711 C CA . VAL A 1 94 ? -10.560 1.938 2.336 1.00 96.88 94 VAL A CA 1
ATOM 712 C C . VAL A 1 94 ? -9.209 2.650 2.285 1.00 96.88 94 VAL A C 1
ATOM 714 O O . VAL A 1 94 ? -8.195 2.051 2.628 1.00 96.88 94 VAL A O 1
ATOM 717 N N . ASP A 1 95 ? -9.188 3.925 1.906 1.00 95.12 95 ASP A N 1
ATOM 718 C CA . ASP A 1 95 ? -8.006 4.789 1.939 1.00 95.12 95 ASP A CA 1
ATOM 719 C C . ASP A 1 95 ? -7.983 5.619 3.232 1.00 95.12 95 ASP A C 1
ATOM 721 O O . ASP A 1 95 ? -8.828 6.492 3.449 1.00 95.12 95 ASP A O 1
ATOM 725 N N . ALA A 1 96 ? -6.983 5.353 4.073 1.00 91.75 96 ALA A N 1
ATOM 726 C CA . ALA A 1 96 ? -6.713 6.086 5.310 1.00 91.75 96 ALA A CA 1
ATOM 727 C C . ALA A 1 96 ? -5.481 7.008 5.208 1.00 91.75 96 ALA A C 1
ATOM 729 O O . ALA A 1 96 ? -5.010 7.528 6.219 1.00 91.75 96 ALA A O 1
ATOM 730 N N . SER A 1 97 ? -4.921 7.208 4.007 1.00 90.94 97 SER A N 1
ATOM 731 C CA . SER A 1 97 ? -3.707 8.020 3.782 1.00 90.94 97 SER A CA 1
ATOM 732 C C . SER A 1 97 ? -3.875 9.515 4.046 1.00 90.94 97 SER A C 1
ATOM 734 O O . SER A 1 97 ? -2.907 10.268 4.012 1.00 90.94 97 SER A O 1
ATOM 736 N N . TRP A 1 98 ? -5.096 9.947 4.348 1.00 88.56 98 TRP A N 1
ATOM 737 C CA . TRP A 1 98 ? -5.446 11.331 4.659 1.00 88.56 98 TRP A CA 1
ATOM 738 C C . TRP A 1 98 ? -5.489 11.618 6.165 1.00 88.56 98 TRP A C 1
ATOM 740 O O . TRP A 1 98 ? -5.960 12.681 6.580 1.00 88.56 98 TRP A O 1
ATOM 750 N N . GLY A 1 99 ? -4.988 10.682 6.979 1.00 79.88 99 GLY A N 1
ATOM 751 C CA . GLY A 1 99 ? -4.756 10.808 8.418 1.00 79.88 99 GLY A CA 1
ATOM 752 C C . GLY A 1 99 ? -6.042 10.924 9.230 1.00 79.88 99 GLY A C 1
ATOM 753 O O . GLY A 1 99 ? -6.454 9.981 9.880 1.00 79.88 99 GLY A O 1
ATOM 754 N N . THR A 1 100 ? -6.714 12.068 9.147 1.00 85.19 100 THR A N 1
ATOM 755 C CA . THR A 1 100 ? -7.920 12.399 9.930 1.00 85.19 100 THR A CA 1
ATOM 756 C C . THR A 1 100 ? -9.230 11.950 9.284 1.00 85.19 100 THR A C 1
ATOM 758 O O . THR A 1 100 ? -10.309 12.260 9.790 1.00 85.19 100 THR A O 1
ATOM 761 N N . ARG A 1 101 ? -9.162 11.296 8.119 1.00 90.75 101 ARG A N 1
ATOM 762 C CA . ARG A 1 101 ? -10.336 10.919 7.326 1.00 90.75 101 ARG A CA 1
ATOM 763 C C . ARG A 1 101 ? -10.152 9.557 6.678 1.00 90.75 101 ARG A C 1
ATOM 765 O O . ARG A 1 101 ? -9.095 9.287 6.108 1.00 90.75 101 ARG A O 1
ATOM 772 N N . LEU A 1 102 ? -11.213 8.755 6.717 1.00 94.06 102 LEU A N 1
ATOM 773 C CA . LEU A 1 102 ? -11.346 7.547 5.907 1.00 94.06 102 LEU A CA 1
ATOM 774 C C . LEU A 1 102 ? -12.223 7.812 4.696 1.00 94.06 102 LEU A C 1
ATOM 776 O O . LEU A 1 102 ? -13.307 8.389 4.817 1.00 94.06 102 LEU A O 1
ATOM 780 N N . TYR A 1 103 ? -11.774 7.299 3.560 1.00 96.25 103 TYR A N 1
ATOM 781 C CA . TYR A 1 103 ? -12.513 7.271 2.307 1.00 96.25 103 TYR A CA 1
ATOM 782 C C . TYR A 1 103 ? -12.571 5.842 1.789 1.00 96.25 103 TYR A C 1
ATOM 784 O O . TYR A 1 103 ? -11.723 5.020 2.126 1.00 96.25 103 TYR A O 1
ATOM 792 N N . LEU A 1 104 ? -13.513 5.542 0.901 1.00 97.75 104 LEU A N 1
ATOM 793 C CA . LEU A 1 104 ? -13.337 4.387 0.025 1.00 97.75 104 LEU A CA 1
ATOM 794 C C . LEU A 1 104 ? -12.070 4.571 -0.828 1.00 97.75 104 LEU A C 1
ATOM 796 O O . LEU A 1 104 ? -11.710 5.695 -1.188 1.00 97.75 104 LEU A O 1
ATOM 800 N N . SER A 1 105 ? -11.393 3.467 -1.144 1.00 97.25 105 SER A N 1
ATOM 801 C CA . SER A 1 105 ? -10.239 3.446 -2.053 1.00 97.25 105 SER A CA 1
ATOM 802 C C . SER A 1 105 ? -10.562 4.116 -3.400 1.00 97.25 105 SER A C 1
ATOM 804 O O . SER A 1 105 ? -11.733 4.217 -3.774 1.00 97.25 105 SER A O 1
ATOM 806 N N . PRO A 1 106 ? -9.559 4.568 -4.175 1.00 97.19 106 PRO A N 1
ATOM 807 C CA . PRO A 1 106 ? -9.795 5.075 -5.524 1.00 97.19 106 PRO A CA 1
ATOM 808 C C . PRO A 1 106 ? -10.466 4.020 -6.413 1.00 97.19 106 PRO A C 1
ATOM 810 O O . PRO A 1 106 ? -10.152 2.828 -6.356 1.00 97.19 106 PRO A O 1
ATOM 813 N N . GLN A 1 107 ? -11.357 4.470 -7.292 1.00 96.44 107 GLN A N 1
ATOM 814 C CA . GLN A 1 107 ? -12.014 3.600 -8.257 1.00 96.44 107 GLN A CA 1
ATOM 815 C C . GLN A 1 107 ? -11.007 3.099 -9.290 1.00 96.44 107 GLN A C 1
ATOM 817 O O . GLN A 1 107 ? -10.331 3.887 -9.956 1.00 96.44 107 GLN A O 1
ATOM 822 N N . ARG A 1 108 ? -10.985 1.784 -9.489 1.00 94.81 108 ARG A N 1
ATOM 823 C CA . ARG A 1 108 ? -10.234 1.136 -10.564 1.00 94.81 108 ARG A CA 1
ATOM 824 C C . ARG A 1 108 ? -10.906 1.434 -11.904 1.00 94.81 108 ARG A C 1
ATOM 826 O O . ARG A 1 108 ? -12.041 1.017 -12.127 1.00 94.81 108 ARG A O 1
ATOM 833 N N . GLN A 1 109 ? -10.213 2.132 -12.796 1.00 95.69 109 GLN A N 1
ATOM 834 C CA . GLN A 1 109 ? -10.671 2.364 -14.166 1.00 95.69 109 GLN A CA 1
ATOM 835 C C . GLN A 1 109 ? -10.038 1.329 -15.097 1.00 95.69 109 GLN A C 1
ATOM 837 O O . GLN A 1 109 ? -8.826 1.125 -15.063 1.00 95.69 109 GLN A O 1
ATOM 842 N N . SER A 1 110 ? -10.837 0.660 -15.926 1.00 93.56 110 SER A N 1
ATOM 843 C CA . SER A 1 110 ? -10.337 -0.400 -16.806 1.00 93.56 110 SER A CA 1
ATOM 844 C C . SER A 1 110 ? -9.616 0.150 -18.037 1.00 93.56 110 SER A C 1
ATOM 846 O O . SER A 1 110 ? -10.055 1.114 -18.663 1.00 93.56 110 SER A O 1
ATOM 848 N N . MET A 1 111 ? -8.545 -0.535 -18.429 1.00 95.44 111 MET A N 1
ATOM 849 C CA . MET A 1 111 ? -7.900 -0.399 -19.735 1.00 95.44 111 MET A CA 1
ATOM 850 C C . MET A 1 111 ? -8.044 -1.707 -20.518 1.00 95.44 111 MET A C 1
ATOM 852 O O . MET A 1 111 ? -8.272 -2.769 -19.938 1.00 95.44 111 MET A O 1
ATOM 856 N N . THR A 1 112 ? -7.912 -1.644 -21.841 1.00 95.25 112 THR A N 1
ATOM 857 C CA . THR A 1 112 ? -8.121 -2.804 -22.728 1.00 95.25 112 THR A CA 1
ATOM 858 C C . THR A 1 112 ? -6.939 -3.026 -23.669 1.00 95.25 112 THR A C 1
ATOM 860 O O . THR A 1 112 ? -6.038 -2.197 -23.735 1.00 95.25 112 THR A O 1
ATOM 863 N N . GLY A 1 113 ? -6.931 -4.146 -24.400 1.00 94.12 113 GLY A N 1
ATOM 864 C CA . GLY A 1 113 ? -5.990 -4.389 -25.504 1.00 94.12 113 GLY A CA 1
ATOM 865 C C . GLY A 1 113 ? -4.731 -5.193 -25.158 1.00 94.12 113 GLY A C 1
ATOM 866 O O . GLY A 1 113 ? -3.924 -5.476 -26.042 1.00 94.12 113 GLY A O 1
ATOM 867 N N . LEU A 1 114 ? -4.569 -5.615 -23.902 1.00 94.44 114 LEU A N 1
ATOM 868 C CA . LEU A 1 114 ? -3.508 -6.545 -23.514 1.00 94.44 114 LEU A CA 1
ATOM 869 C C . LEU A 1 114 ? -3.883 -7.996 -23.813 1.00 94.44 114 LEU A C 1
A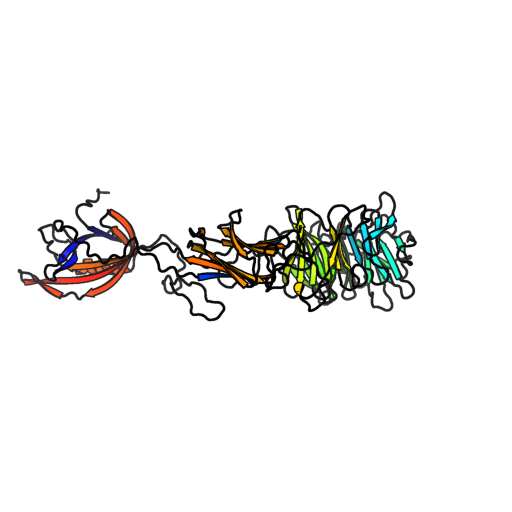TOM 871 O O . LEU A 1 114 ? -5.043 -8.391 -23.728 1.00 94.44 114 LEU A O 1
ATOM 875 N N . THR A 1 115 ? -2.867 -8.802 -24.122 1.00 91.44 115 THR A N 1
ATOM 876 C CA . THR A 1 115 ? -3.003 -10.262 -24.287 1.00 91.44 115 THR A CA 1
ATOM 877 C C . THR A 1 115 ? -2.164 -11.055 -23.283 1.00 91.44 115 THR A C 1
ATOM 879 O O . THR A 1 115 ? -2.255 -12.277 -23.217 1.00 91.44 115 THR A O 1
ATOM 882 N N . THR A 1 116 ? -1.350 -10.362 -22.482 1.00 92.50 116 THR A N 1
ATOM 883 C CA . THR A 1 116 ? -0.427 -10.924 -21.489 1.00 92.50 116 THR A CA 1
ATOM 884 C C . THR A 1 116 ? -0.316 -9.972 -20.301 1.00 92.50 116 THR A C 1
ATOM 886 O O . THR A 1 116 ? -0.451 -8.762 -20.486 1.00 92.50 116 THR A O 1
ATOM 889 N N . SER A 1 117 ? -0.022 -10.480 -19.101 1.00 93.00 117 SER A N 1
ATOM 890 C CA . SER A 1 117 ? 0.301 -9.623 -17.949 1.00 93.00 117 SER A CA 1
ATOM 891 C C . SER A 1 117 ? 1.528 -8.762 -18.223 1.00 93.00 117 SER A C 1
ATOM 893 O O . SER A 1 117 ? 2.470 -9.214 -18.881 1.00 93.00 117 SER A O 1
ATOM 895 N N . LEU A 1 118 ? 1.502 -7.528 -17.719 1.00 94.81 118 LEU A N 1
ATOM 896 C CA . LEU A 1 118 ? 2.644 -6.631 -17.807 1.00 94.81 118 LEU A CA 1
ATOM 897 C C . LEU A 1 118 ? 3.633 -6.902 -16.672 1.00 94.81 118 LEU A C 1
ATOM 899 O O . LEU A 1 118 ? 3.229 -7.035 -15.522 1.00 94.81 118 LEU A O 1
ATOM 903 N N . THR A 1 119 ? 4.919 -6.936 -17.006 1.00 92.69 119 THR A N 1
ATOM 904 C CA . THR A 1 119 ? 6.042 -7.053 -16.061 1.00 92.69 119 THR A CA 1
ATOM 905 C C . THR A 1 119 ? 6.735 -5.719 -15.804 1.00 92.69 119 THR A C 1
ATOM 907 O O . THR A 1 119 ? 7.484 -5.596 -14.842 1.00 92.69 119 THR A O 1
ATOM 910 N N . LYS A 1 120 ? 6.508 -4.725 -16.672 1.00 93.94 120 LYS A N 1
ATOM 911 C CA . LYS A 1 120 ? 6.970 -3.344 -16.503 1.00 93.94 120 LYS A CA 1
ATOM 912 C C . LYS A 1 120 ? 6.039 -2.396 -17.253 1.00 93.94 120 LYS A C 1
ATOM 914 O O . LYS A 1 120 ? 5.590 -2.718 -18.355 1.00 93.94 120 LYS A O 1
ATOM 919 N N . ILE A 1 121 ? 5.763 -1.242 -16.660 1.00 95.94 121 ILE A N 1
ATOM 920 C CA . ILE A 1 121 ? 5.186 -0.075 -17.330 1.00 95.94 121 ILE A CA 1
ATOM 921 C C . ILE A 1 121 ? 6.273 0.994 -17.307 1.00 95.94 121 ILE A C 1
ATOM 923 O O . ILE A 1 121 ? 7.022 1.084 -16.338 1.00 95.94 121 ILE A O 1
ATOM 927 N N . TYR A 1 122 ? 6.390 1.736 -18.400 1.00 95.25 122 TYR A N 1
ATOM 928 C CA . TYR A 1 122 ? 7.334 2.832 -18.514 1.00 95.25 122 TYR A CA 1
ATOM 929 C C . TYR A 1 122 ? 6.665 4.032 -19.168 1.00 95.25 122 TYR A C 1
ATOM 931 O O . TYR A 1 122 ? 6.228 3.973 -20.325 1.00 95.25 122 TYR A O 1
ATOM 939 N N . VAL A 1 123 ? 6.582 5.120 -18.416 1.00 94.00 123 VAL A N 1
ATOM 940 C CA . VAL A 1 123 ? 6.079 6.412 -18.872 1.00 94.00 123 VAL A CA 1
ATOM 941 C C . VAL A 1 123 ? 7.253 7.209 -19.433 1.00 94.00 123 VAL A C 1
ATOM 943 O O . VAL A 1 123 ? 8.064 7.775 -18.705 1.00 94.00 123 VAL A O 1
ATOM 946 N N . SER A 1 124 ? 7.355 7.245 -20.760 1.00 92.88 124 SER A N 1
ATOM 947 C CA . SER A 1 124 ? 8.365 8.040 -21.453 1.00 92.88 124 SER A CA 1
ATOM 948 C C . SER A 1 124 ? 7.903 9.504 -21.535 1.00 92.88 124 SER A C 1
ATOM 950 O O . SER A 1 124 ? 6.794 9.762 -22.021 1.00 92.88 124 SER A O 1
ATOM 952 N N . PRO A 1 125 ? 8.744 10.475 -21.124 1.00 87.19 125 PRO A N 1
ATOM 953 C CA . PRO A 1 125 ? 8.397 11.895 -21.179 1.00 87.19 125 PRO A CA 1
ATOM 954 C C . PRO A 1 125 ? 8.077 12.404 -22.589 1.00 87.19 125 PRO A C 1
ATOM 956 O O . PRO A 1 125 ? 7.326 13.367 -22.735 1.00 87.19 125 PRO A O 1
ATOM 959 N N . SER A 1 126 ? 8.643 11.782 -23.632 1.00 90.25 126 SER A N 1
ATOM 960 C CA . SER A 1 126 ? 8.549 12.297 -25.005 1.00 90.25 126 SER A CA 1
ATOM 961 C C . SER A 1 126 ? 7.791 11.409 -25.997 1.00 90.25 126 SER A C 1
ATOM 963 O O . SER A 1 126 ? 7.293 11.914 -27.004 1.00 90.25 126 SER A O 1
ATOM 965 N N . GLN A 1 127 ? 7.686 10.098 -25.758 1.00 91.81 127 GLN A N 1
ATOM 966 C CA . GLN A 1 127 ? 7.150 9.132 -26.733 1.00 91.81 127 GLN A CA 1
ATOM 967 C C . GLN A 1 127 ? 5.902 8.378 -26.255 1.00 91.81 127 GLN A C 1
ATOM 969 O O . GLN A 1 127 ? 5.356 7.569 -27.018 1.00 91.81 127 GLN A O 1
ATOM 974 N N . GLY A 1 128 ? 5.422 8.662 -25.042 1.00 93.06 128 GLY A N 1
ATOM 975 C CA . GLY A 1 128 ? 4.200 8.100 -24.469 1.00 93.06 128 GLY A CA 1
ATOM 976 C C . GLY A 1 128 ? 4.460 6.930 -23.522 1.00 93.06 128 GLY A C 1
ATOM 977 O O . GLY A 1 128 ? 5.550 6.775 -22.984 1.00 93.06 128 GLY A O 1
ATOM 978 N N . ILE A 1 129 ? 3.442 6.101 -23.297 1.00 96.06 129 ILE A N 1
ATOM 979 C CA . ILE A 1 129 ? 3.493 5.039 -22.283 1.00 96.06 129 ILE A CA 1
ATOM 980 C C . ILE A 1 129 ? 3.649 3.683 -22.955 1.00 96.06 129 ILE A C 1
ATOM 982 O O . ILE A 1 129 ? 2.900 3.339 -23.877 1.00 96.06 129 ILE A O 1
ATOM 986 N N . TYR A 1 130 ? 4.600 2.906 -22.450 1.00 97.38 130 TYR A N 1
ATOM 987 C CA . TYR A 1 130 ? 4.906 1.565 -22.918 1.00 97.38 130 TYR A CA 1
ATOM 988 C C . TYR A 1 130 ? 4.713 0.537 -21.806 1.00 97.38 130 TYR A C 1
ATOM 990 O O . TYR A 1 130 ? 4.824 0.841 -20.621 1.00 97.38 130 TYR A O 1
ATOM 998 N N . GLY A 1 131 ? 4.415 -0.695 -22.204 1.00 96.62 131 GLY A N 1
ATOM 999 C CA . GLY A 1 131 ? 4.252 -1.829 -21.304 1.00 96.62 131 GLY A CA 1
ATOM 1000 C C . GLY A 1 131 ? 4.971 -3.048 -21.859 1.00 96.62 131 GLY A C 1
ATOM 1001 O O . GLY A 1 131 ? 4.903 -3.312 -23.059 1.00 96.62 131 GLY A O 1
ATOM 1002 N N . LEU A 1 132 ? 5.655 -3.799 -21.004 1.00 96.25 132 LEU A N 1
ATOM 1003 C CA . LEU A 1 132 ? 6.318 -5.049 -21.375 1.00 96.25 132 LEU A CA 1
ATOM 1004 C C . LEU A 1 132 ? 5.487 -6.232 -20.899 1.00 96.25 132 LEU A C 1
ATOM 1006 O O . LEU A 1 132 ? 5.142 -6.287 -19.724 1.00 96.25 132 LEU A O 1
ATOM 1010 N N . GLY A 1 133 ? 5.182 -7.179 -21.786 1.00 93.88 133 GLY A N 1
ATOM 1011 C CA . GLY A 1 133 ? 4.454 -8.399 -21.435 1.00 93.88 133 GLY A CA 1
ATOM 1012 C C . GLY A 1 133 ? 4.912 -9.589 -22.270 1.00 93.88 133 GLY A C 1
ATOM 1013 O O . GLY A 1 133 ? 4.577 -9.708 -23.451 1.00 93.88 133 GLY A O 1
ATOM 1014 N N . GLY A 1 134 ? 5.697 -10.484 -21.662 1.00 92.62 134 GLY A N 1
ATOM 1015 C CA . GLY A 1 134 ? 6.305 -11.616 -22.362 1.00 92.62 134 GLY A CA 1
ATOM 1016 C C . GLY A 1 134 ? 7.159 -11.149 -23.545 1.00 92.62 134 GLY A C 1
ATOM 1017 O O . GLY A 1 134 ? 8.118 -10.403 -23.370 1.00 92.62 134 GLY A O 1
ATOM 1018 N N . ARG A 1 135 ? 6.800 -11.569 -24.762 1.00 94.69 135 ARG A N 1
ATOM 1019 C CA . ARG A 1 135 ? 7.494 -11.180 -26.003 1.00 94.69 135 ARG A CA 1
ATOM 1020 C C . ARG A 1 135 ? 7.004 -9.867 -26.624 1.00 94.69 135 ARG A C 1
ATOM 1022 O O . ARG A 1 135 ? 7.465 -9.505 -27.704 1.00 94.69 135 ARG A O 1
ATOM 1029 N N . TYR A 1 136 ? 6.023 -9.208 -26.015 1.00 96.62 136 TYR A N 1
ATOM 1030 C CA . TYR A 1 136 ? 5.365 -8.043 -26.594 1.00 96.62 136 TYR A CA 1
ATOM 1031 C C . TYR A 1 136 ? 5.791 -6.756 -25.894 1.00 96.62 136 TYR A C 1
ATOM 1033 O O . TYR A 1 136 ? 5.807 -6.673 -24.665 1.00 96.62 136 TYR A O 1
ATOM 1041 N N . VAL A 1 137 ? 6.065 -5.738 -26.706 1.00 97.50 137 VAL A N 1
ATOM 1042 C CA . VAL A 1 137 ? 6.116 -4.340 -26.283 1.00 97.50 137 VAL A CA 1
ATOM 1043 C C . VAL A 1 137 ? 4.792 -3.714 -26.685 1.00 97.50 137 VAL A C 1
ATOM 1045 O O . VAL A 1 137 ? 4.459 -3.639 -27.872 1.00 97.50 137 VAL A O 1
ATOM 1048 N N . TYR A 1 138 ? 4.028 -3.275 -25.698 1.00 97.56 138 TYR A N 1
ATOM 1049 C CA . TYR A 1 138 ? 2.773 -2.573 -25.890 1.00 97.56 138 TYR A CA 1
ATOM 1050 C C . TYR A 1 138 ? 2.989 -1.068 -25.816 1.00 97.56 138 TYR A C 1
ATOM 1052 O O . TYR A 1 138 ? 3.848 -0.591 -25.077 1.00 97.56 138 TYR A O 1
ATOM 1060 N N . LYS A 1 139 ? 2.166 -0.322 -26.549 1.00 96.50 139 LYS A N 1
ATOM 1061 C CA . LYS A 1 139 ? 2.042 1.128 -26.431 1.00 96.50 139 LYS A CA 1
ATOM 1062 C C . LYS A 1 139 ? 0.603 1.485 -26.088 1.00 96.50 139 LYS A C 1
ATOM 1064 O O . LYS A 1 139 ? -0.330 0.967 -26.712 1.00 96.50 139 LYS A O 1
ATOM 1069 N N . LEU A 1 140 ? 0.436 2.359 -25.104 1.00 95.69 140 LEU A N 1
ATOM 1070 C CA . LEU A 1 140 ? -0.864 2.856 -24.677 1.00 95.69 140 LEU A CA 1
ATOM 1071 C C . LEU A 1 140 ? -1.266 4.076 -25.512 1.00 95.69 140 LEU A C 1
ATOM 1073 O O . LEU A 1 140 ? -0.480 5.006 -25.703 1.00 95.69 140 LEU A O 1
ATOM 1077 N N . SER A 1 141 ? -2.509 4.083 -25.988 1.00 92.06 141 SER A N 1
ATOM 1078 C CA . SER A 1 141 ? -3.151 5.248 -26.595 1.00 92.06 141 SER A CA 1
ATOM 1079 C C . SER A 1 141 ? -4.509 5.464 -25.933 1.00 92.06 141 SER A C 1
ATOM 1081 O O . SER A 1 141 ? -5.400 4.616 -26.027 1.00 92.06 141 SER A O 1
ATOM 1083 N N . GLY A 1 142 ? -4.646 6.569 -25.193 1.00 89.31 142 GLY A N 1
ATOM 1084 C CA . GLY A 1 142 ? -5.776 6.777 -24.286 1.00 89.31 142 GLY A CA 1
ATOM 1085 C C . GLY A 1 142 ? -5.822 5.678 -23.220 1.00 89.31 142 GLY A C 1
ATOM 1086 O O . GLY A 1 142 ? -4.957 5.613 -22.354 1.00 89.31 142 GLY A O 1
ATOM 1087 N N . THR A 1 143 ? -6.810 4.786 -23.313 1.00 93.25 143 THR A N 1
ATOM 1088 C CA . THR A 1 143 ? -7.008 3.642 -22.399 1.00 93.25 143 THR A CA 1
ATOM 1089 C C . THR A 1 143 ? -6.868 2.278 -23.088 1.00 93.25 143 THR A C 1
ATOM 1091 O O . THR A 1 143 ? -7.243 1.247 -22.524 1.00 93.25 143 THR A O 1
ATOM 1094 N N . THR A 1 144 ? -6.353 2.253 -24.322 1.00 95.50 144 THR A N 1
ATOM 1095 C CA . THR A 1 144 ? -6.193 1.025 -25.114 1.00 95.50 144 THR A CA 1
ATOM 1096 C C . THR A 1 144 ? -4.724 0.740 -25.393 1.00 95.50 144 THR A C 1
ATOM 1098 O O . THR A 1 144 ? -4.015 1.555 -25.988 1.00 95.50 144 THR A O 1
ATOM 1101 N N . TRP A 1 145 ? -4.271 -0.438 -24.980 1.00 96.62 145 TRP A N 1
ATOM 1102 C CA . TRP A 1 145 ? -2.969 -0.986 -25.321 1.00 96.62 145 TRP A CA 1
ATOM 1103 C C . TRP A 1 145 ? -2.997 -1.595 -26.718 1.00 96.62 145 TRP A C 1
ATOM 1105 O O . TRP A 1 145 ? -3.944 -2.270 -27.114 1.00 96.62 145 TRP A O 1
ATOM 1115 N N . SER A 1 146 ? -1.923 -1.382 -27.462 1.00 96.06 146 SER A N 1
ATOM 1116 C CA . SER A 1 146 ? -1.701 -2.003 -28.764 1.00 96.06 146 SER A CA 1
ATOM 1117 C C . SER A 1 146 ? -0.297 -2.582 -28.811 1.00 96.06 146 SER A C 1
ATOM 1119 O O . SER A 1 146 ? 0.622 -2.025 -28.210 1.00 96.06 146 SER A O 1
ATOM 1121 N N . VAL A 1 147 ? -0.117 -3.710 -29.499 1.00 96.81 147 VAL A N 1
ATOM 1122 C CA . VAL A 1 147 ? 1.219 -4.280 -29.704 1.00 96.81 147 VAL A CA 1
ATOM 1123 C C . VAL A 1 147 ? 2.002 -3.335 -30.614 1.00 96.81 147 VAL A C 1
ATOM 1125 O O . VAL A 1 147 ? 1.693 -3.206 -31.795 1.00 96.81 147 VAL A O 1
ATOM 1128 N N . SER A 1 148 ? 3.018 -2.678 -30.058 1.00 96.69 148 SER A N 1
ATOM 1129 C CA . SER A 1 148 ? 3.965 -1.856 -30.814 1.00 96.69 148 SER A CA 1
ATOM 1130 C C . SER A 1 148 ? 5.067 -2.711 -31.435 1.00 96.69 148 SER A C 1
ATOM 1132 O O . SER A 1 148 ? 5.513 -2.430 -32.547 1.00 96.69 148 SER A O 1
ATOM 1134 N N . LYS A 1 149 ? 5.482 -3.782 -30.746 1.00 96.69 149 LYS A N 1
ATOM 1135 C CA . LYS A 1 149 ? 6.449 -4.759 -31.252 1.00 96.69 149 LYS A CA 1
ATOM 11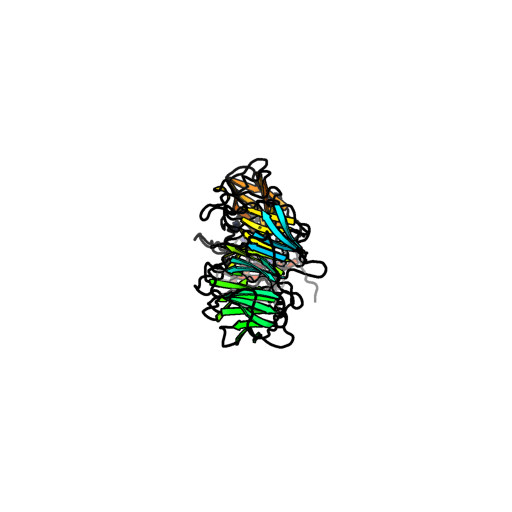36 C C . LYS A 1 149 ? 6.151 -6.150 -30.713 1.00 96.69 149 LYS A C 1
ATOM 1138 O O . LYS A 1 149 ? 6.001 -6.342 -29.510 1.00 96.69 149 LYS A O 1
ATOM 1143 N N . ASP A 1 150 ? 6.137 -7.123 -31.615 1.00 96.06 150 ASP A N 1
ATOM 1144 C CA . ASP A 1 150 ? 6.335 -8.532 -31.289 1.00 96.06 150 ASP A CA 1
ATOM 1145 C C . ASP A 1 150 ? 7.816 -8.856 -31.496 1.00 96.06 150 ASP A C 1
ATOM 1147 O O . ASP A 1 150 ? 8.346 -8.717 -32.603 1.00 96.06 150 ASP A O 1
ATOM 1151 N N . LEU A 1 151 ? 8.500 -9.236 -30.421 1.00 93.81 151 LEU A N 1
ATOM 1152 C CA . LEU A 1 151 ? 9.923 -9.554 -30.460 1.00 93.81 151 LEU A CA 1
ATOM 1153 C C . LEU A 1 151 ? 10.200 -10.873 -31.197 1.00 93.81 151 LEU A C 1
ATOM 1155 O O . LEU A 1 151 ? 11.302 -11.062 -31.722 1.00 93.81 151 LEU A O 1
ATOM 1159 N N . GLY A 1 152 ? 9.200 -11.756 -31.288 1.00 92.81 152 GLY A N 1
ATOM 1160 C CA . GLY A 1 152 ? 9.300 -13.098 -31.854 1.00 92.81 152 GLY A CA 1
ATOM 1161 C C . GLY A 1 152 ? 9.230 -14.199 -30.792 1.00 92.81 152 GLY A C 1
ATOM 1162 O O . GLY A 1 152 ? 9.358 -13.966 -29.592 1.00 92.81 152 GLY A O 1
ATOM 1163 N N . ALA A 1 153 ? 8.964 -15.433 -31.225 1.00 91.50 153 ALA A N 1
ATOM 1164 C CA . ALA A 1 153 ? 8.861 -16.580 -30.320 1.00 91.50 153 ALA A CA 1
ATOM 1165 C C . ALA A 1 153 ? 10.190 -16.849 -29.584 1.00 91.50 153 ALA A C 1
ATOM 1167 O O . ALA A 1 153 ? 11.260 -16.733 -30.175 1.00 91.50 153 ALA A O 1
ATOM 1168 N N . GLY A 1 154 ? 10.110 -17.219 -28.301 1.00 88.19 154 GLY A N 1
ATOM 1169 C CA . GLY A 1 154 ? 11.275 -17.524 -27.458 1.00 88.19 154 GLY A CA 1
ATOM 1170 C C . GLY A 1 154 ? 12.004 -16.308 -26.876 1.00 88.19 154 GLY A C 1
ATOM 1171 O O . GLY A 1 154 ? 12.913 -16.489 -26.073 1.00 88.19 154 GLY A O 1
ATOM 1172 N N . LYS A 1 155 ? 11.598 -15.086 -27.237 1.00 91.88 155 LYS A N 1
ATOM 1173 C CA . LYS A 1 155 ? 12.155 -13.838 -26.703 1.00 91.88 155 LYS A CA 1
ATOM 1174 C C . LYS A 1 155 ? 11.258 -13.258 -25.616 1.00 91.88 155 LYS A C 1
ATOM 1176 O O . LYS A 1 155 ? 10.047 -13.473 -25.628 1.00 91.88 155 LYS A O 1
ATOM 1181 N N . VAL A 1 156 ? 11.853 -12.509 -24.694 1.00 92.50 156 VAL A N 1
ATOM 1182 C CA . VAL A 1 156 ? 11.148 -11.835 -23.599 1.00 92.50 156 VAL A CA 1
ATOM 1183 C C . VAL A 1 156 ? 11.724 -10.436 -23.445 1.00 92.50 156 VAL A C 1
ATOM 1185 O O . VAL A 1 156 ? 12.940 -10.290 -23.375 1.00 92.50 156 VAL A O 1
ATOM 1188 N N . ALA A 1 157 ? 10.863 -9.421 -23.397 1.00 94.06 157 ALA A N 1
ATOM 1189 C CA . ALA A 1 157 ? 11.279 -8.069 -23.055 1.00 94.06 157 ALA A CA 1
ATOM 1190 C C . ALA A 1 157 ? 11.566 -8.005 -21.551 1.00 94.06 157 ALA A C 1
ATOM 1192 O O . ALA A 1 157 ? 10.696 -8.337 -20.743 1.00 94.06 157 ALA A O 1
ATOM 1193 N N . THR A 1 158 ? 12.773 -7.599 -21.176 1.00 93.75 158 THR A N 1
ATOM 1194 C CA . THR A 1 158 ? 13.203 -7.564 -19.769 1.00 93.75 158 THR A CA 1
ATOM 1195 C C . THR A 1 158 ? 13.215 -6.154 -19.205 1.00 93.75 158 THR A C 1
ATOM 1197 O O . THR A 1 158 ? 12.925 -5.973 -18.025 1.00 93.75 158 THR A O 1
ATOM 1200 N N . ASP A 1 159 ? 13.510 -5.163 -20.044 1.00 95.62 159 ASP A N 1
ATOM 1201 C CA . ASP A 1 159 ? 13.588 -3.769 -19.633 1.00 95.62 159 ASP A CA 1
ATOM 1202 C C . ASP A 1 159 ? 13.329 -2.811 -20.802 1.00 95.62 159 ASP A C 1
ATOM 1204 O O . ASP A 1 159 ? 13.458 -3.186 -21.971 1.00 95.62 159 ASP A O 1
ATOM 1208 N N . ILE A 1 160 ? 12.937 -1.581 -20.486 1.00 96.19 160 ILE A N 1
ATOM 1209 C CA . ILE A 1 160 ? 12.618 -0.522 -21.440 1.00 96.19 160 ILE A CA 1
ATOM 1210 C C . ILE A 1 160 ? 12.966 0.843 -20.852 1.00 96.19 160 ILE A C 1
ATOM 1212 O O . ILE A 1 160 ? 12.681 1.114 -19.686 1.00 96.19 160 ILE A O 1
ATOM 1216 N N . ILE A 1 161 ? 13.561 1.709 -21.671 1.00 95.56 161 ILE A N 1
ATOM 1217 C CA . ILE A 1 161 ? 13.914 3.071 -21.268 1.00 95.56 161 ILE A CA 1
ATOM 1218 C C . ILE A 1 161 ? 13.882 4.042 -22.451 1.00 95.56 161 ILE A C 1
ATOM 1220 O O . ILE A 1 161 ? 14.044 3.645 -23.609 1.00 95.56 161 ILE A O 1
ATOM 1224 N N . GLU A 1 162 ? 13.698 5.327 -22.159 1.00 94.69 162 GLU A N 1
ATOM 1225 C CA . GLU A 1 162 ? 13.953 6.421 -23.086 1.00 94.69 162 GLU A CA 1
ATOM 1226 C C . GLU A 1 162 ? 15.423 6.846 -23.017 1.00 94.69 162 GLU A C 1
ATOM 1228 O O . GLU A 1 162 ? 15.971 7.101 -21.947 1.00 94.69 162 GLU A O 1
ATOM 1233 N N . TYR A 1 163 ? 16.058 6.969 -24.177 1.00 95.06 163 TYR A N 1
ATOM 1234 C CA . TYR A 1 163 ? 17.404 7.504 -24.318 1.00 95.06 163 TYR A CA 1
ATOM 1235 C C . TYR A 1 163 ? 17.406 8.621 -25.356 1.00 95.06 163 TYR A C 1
ATOM 1237 O O . TYR A 1 163 ? 16.984 8.411 -26.485 1.00 95.06 163 TYR A O 1
ATOM 1245 N N . GLY A 1 164 ? 17.905 9.804 -25.010 1.00 91.94 164 GLY A N 1
ATOM 1246 C CA . GLY A 1 164 ? 18.177 10.873 -25.972 1.00 91.94 164 GLY A CA 1
ATOM 1247 C C . GLY A 1 164 ? 19.676 11.029 -26.179 1.00 91.94 164 GLY A C 1
ATOM 1248 O O . GLY A 1 164 ? 20.415 10.879 -25.222 1.00 91.94 164 GLY A O 1
ATOM 1249 N N . ASN A 1 165 ? 20.140 11.362 -27.385 1.00 87.88 165 ASN A N 1
ATOM 1250 C CA . ASN A 1 165 ? 21.555 11.697 -27.648 1.00 87.88 165 ASN A CA 1
ATOM 1251 C C . ASN A 1 165 ? 21.752 13.162 -28.089 1.00 87.88 165 ASN A C 1
ATOM 1253 O O . ASN A 1 165 ? 22.712 13.495 -28.781 1.00 87.88 165 ASN A O 1
ATOM 1257 N N . GLY A 1 166 ? 20.784 14.026 -27.768 1.00 83.31 166 GLY A N 1
ATOM 1258 C CA . GLY A 1 166 ? 20.737 15.432 -28.184 1.00 83.31 166 GLY A CA 1
ATOM 1259 C C . GLY A 1 166 ? 20.206 15.673 -29.603 1.00 83.31 166 GLY A C 1
ATOM 1260 O O . GLY A 1 166 ? 19.725 16.765 -29.885 1.00 83.31 166 GLY A O 1
ATOM 1261 N N . THR A 1 167 ? 20.230 14.668 -30.486 1.00 85.81 167 THR A N 1
ATOM 1262 C CA . THR A 1 167 ? 19.707 14.782 -31.868 1.00 85.81 167 THR A CA 1
ATOM 1263 C C . THR A 1 167 ? 18.475 13.928 -32.126 1.00 85.81 167 THR A C 1
ATOM 1265 O O . THR A 1 167 ? 17.668 14.228 -33.001 1.00 85.81 167 THR A O 1
ATOM 1268 N N . SER A 1 168 ? 18.329 12.836 -31.389 1.00 89.88 168 SER A N 1
ATOM 1269 C CA . SER A 1 168 ? 17.219 11.902 -31.503 1.00 89.88 168 SER A CA 1
ATOM 1270 C C . SER A 1 168 ? 16.869 11.373 -30.126 1.00 89.88 168 SER A C 1
ATOM 1272 O O . SER A 1 168 ? 17.729 11.300 -29.244 1.00 89.88 168 SER A O 1
ATOM 1274 N N . VAL A 1 169 ? 15.602 11.002 -29.967 1.00 92.88 169 VAL A N 1
ATOM 1275 C CA . VAL A 1 169 ? 15.112 10.293 -28.792 1.00 92.88 169 VAL A CA 1
ATOM 1276 C C . VAL A 1 169 ? 14.727 8.887 -29.215 1.00 92.88 169 VAL A C 1
ATOM 1278 O O . VAL A 1 169 ? 14.091 8.682 -30.249 1.00 92.88 169 VAL A O 1
ATOM 1281 N N . PHE A 1 170 ? 15.137 7.923 -28.414 1.00 95.19 170 PHE A N 1
ATOM 1282 C CA . PHE A 1 170 ? 14.997 6.503 -28.639 1.00 95.19 170 PHE A CA 1
ATOM 1283 C C . PHE A 1 170 ? 14.171 5.909 -27.508 1.00 95.19 170 PHE A C 1
ATOM 1285 O O . PHE A 1 170 ? 14.396 6.237 -26.347 1.00 95.19 170 PHE A O 1
ATOM 1292 N N . ILE A 1 171 ? 13.283 4.980 -27.831 1.00 97.06 171 ILE A N 1
ATOM 1293 C CA . ILE A 1 171 ? 12.850 3.965 -26.871 1.00 97.06 171 ILE A CA 1
ATOM 1294 C C . ILE A 1 171 ? 13.693 2.731 -27.141 1.00 97.06 171 ILE A C 1
ATOM 1296 O O . ILE A 1 171 ? 13.768 2.288 -28.287 1.00 97.06 171 ILE A O 1
ATOM 1300 N N . VAL A 1 172 ? 14.345 2.211 -26.106 1.00 96.88 172 VAL A N 1
ATOM 1301 C CA . VAL A 1 172 ? 15.255 1.063 -26.180 1.00 96.88 172 VAL A CA 1
ATOM 1302 C C . VAL A 1 172 ? 14.706 -0.052 -25.301 1.00 96.88 172 VAL A C 1
ATOM 1304 O O . VAL A 1 172 ? 14.296 0.205 -24.173 1.00 96.88 172 VAL A O 1
ATOM 1307 N N . VAL A 1 173 ? 14.692 -1.278 -25.822 1.00 97.12 173 VAL A N 1
ATOM 1308 C CA . VAL A 1 173 ? 14.135 -2.468 -25.173 1.00 97.12 173 VAL A CA 1
ATOM 1309 C C . VAL A 1 173 ? 15.196 -3.556 -25.082 1.00 97.12 173 VAL A C 1
ATOM 1311 O O . VAL A 1 173 ? 15.711 -4.031 -26.098 1.00 97.12 173 VAL A O 1
ATOM 1314 N N . ALA A 1 174 ? 15.485 -3.975 -23.855 1.00 95.88 174 ALA A N 1
ATOM 1315 C CA . ALA A 1 174 ? 16.340 -5.111 -23.544 1.00 95.88 174 ALA A CA 1
ATOM 1316 C C . ALA A 1 174 ? 15.579 -6.439 -23.673 1.00 95.88 174 ALA A C 1
ATOM 1318 O O . ALA A 1 174 ? 14.370 -6.508 -23.433 1.00 95.88 174 ALA A O 1
ATOM 1319 N N . GLN A 1 175 ? 16.300 -7.498 -24.055 1.00 94.38 175 GLN A N 1
ATOM 1320 C CA . GLN A 1 175 ? 15.735 -8.825 -24.345 1.00 94.38 175 GLN A CA 1
ATOM 1321 C C . GLN A 1 175 ? 16.477 -9.975 -23.639 1.00 94.38 175 GLN A C 1
ATOM 1323 O O . GLN A 1 175 ? 16.420 -11.130 -24.070 1.00 94.38 175 GLN A O 1
ATOM 1328 N N . GLY A 1 176 ? 17.204 -9.665 -22.566 1.00 90.12 176 GLY A N 1
ATOM 1329 C CA . GLY A 1 176 ? 18.065 -10.608 -21.860 1.00 90.12 176 GLY A CA 1
ATOM 1330 C C . GLY A 1 176 ? 19.427 -10.837 -22.529 1.00 90.12 176 GLY A C 1
ATOM 1331 O O . GLY A 1 176 ? 19.800 -10.201 -23.511 1.00 90.12 176 GLY A O 1
ATOM 1332 N N . ASP A 1 177 ? 20.184 -11.793 -21.990 1.00 84.94 177 ASP A N 1
ATOM 1333 C CA . ASP A 1 177 ? 21.619 -11.976 -22.279 1.00 84.94 177 ASP A CA 1
ATOM 1334 C C . ASP A 1 177 ? 21.952 -12.673 -23.608 1.00 84.94 177 ASP A C 1
ATOM 1336 O O . ASP A 1 177 ? 23.121 -12.828 -23.956 1.00 84.94 177 ASP A O 1
ATOM 1340 N N . SER A 1 178 ? 20.945 -13.127 -24.350 1.00 79.00 178 SER A N 1
ATOM 1341 C CA . SER A 1 178 ? 21.139 -13.926 -25.572 1.00 79.00 178 SER A CA 1
ATOM 1342 C C . SER A 1 178 ? 20.520 -13.309 -26.821 1.00 79.00 178 SER A C 1
ATOM 1344 O O . SER A 1 178 ? 20.649 -13.869 -27.908 1.00 79.00 178 SER A O 1
ATOM 1346 N N . THR A 1 179 ? 19.842 -12.171 -26.679 1.00 83.44 179 THR A N 1
ATOM 1347 C CA . THR A 1 179 ? 19.110 -11.531 -27.768 1.00 83.44 179 THR A CA 1
ATOM 1348 C C . THR A 1 179 ? 19.478 -10.060 -27.845 1.00 83.44 179 THR A C 1
ATOM 1350 O O . THR A 1 179 ? 19.490 -9.368 -26.831 1.00 83.44 179 THR A O 1
ATOM 1353 N N . ASP A 1 180 ? 19.758 -9.591 -29.059 1.00 89.88 180 ASP A N 1
ATOM 1354 C CA . ASP A 1 180 ? 20.045 -8.187 -29.341 1.00 89.88 180 ASP A CA 1
ATOM 1355 C C . ASP A 1 180 ? 18.923 -7.273 -28.854 1.00 89.88 180 ASP A C 1
ATOM 1357 O O . ASP A 1 180 ? 17.751 -7.611 -28.977 1.00 89.88 180 ASP A O 1
ATOM 1361 N N . MET A 1 181 ? 19.250 -6.095 -28.342 1.00 94.31 181 MET A N 1
ATOM 1362 C CA . MET A 1 181 ? 18.240 -5.104 -27.979 1.00 94.31 181 MET A CA 1
ATOM 1363 C C . MET A 1 181 ? 17.553 -4.495 -29.215 1.00 94.31 181 MET A C 1
ATOM 1365 O O . MET A 1 181 ? 18.119 -4.431 -30.312 1.00 94.31 181 MET A O 1
ATOM 1369 N N . GLU A 1 182 ? 16.327 -4.012 -29.027 1.00 96.06 182 GLU A N 1
ATOM 1370 C CA . GLU A 1 182 ? 15.547 -3.322 -30.062 1.00 96.06 182 GLU A CA 1
ATOM 1371 C C . GLU A 1 182 ? 15.380 -1.855 -29.690 1.00 96.06 182 GLU A C 1
ATOM 1373 O O . GLU A 1 182 ? 15.337 -1.503 -28.513 1.00 96.06 182 GLU A O 1
ATOM 1378 N N . TYR A 1 183 ? 15.256 -0.988 -30.687 1.00 96.50 183 TYR A N 1
ATOM 1379 C CA . TYR A 1 183 ? 15.009 0.425 -30.454 1.00 96.50 183 TYR A CA 1
ATOM 1380 C C . TYR A 1 183 ? 14.138 1.056 -31.537 1.00 96.50 183 TYR A C 1
ATOM 1382 O O . TYR A 1 183 ? 14.029 0.560 -32.658 1.00 96.50 183 TYR A O 1
ATOM 1390 N N . THR A 1 184 ? 13.527 2.187 -31.207 1.00 96.12 184 THR A N 1
ATOM 1391 C CA . THR A 1 184 ? 12.698 2.988 -32.115 1.00 96.12 184 THR A CA 1
ATOM 1392 C C . THR A 1 184 ? 12.961 4.472 -31.879 1.00 96.12 184 THR A C 1
ATOM 1394 O O . THR A 1 184 ? 13.126 4.892 -30.739 1.00 96.12 184 THR A O 1
ATOM 1397 N N . THR A 1 185 ? 13.010 5.271 -32.946 1.00 93.81 185 THR A N 1
ATOM 1398 C CA . THR A 1 185 ? 13.135 6.744 -32.885 1.00 93.81 185 THR A CA 1
ATOM 1399 C C . THR A 1 185 ? 11.820 7.468 -33.156 1.00 93.81 185 THR A C 1
ATOM 1401 O O . THR A 1 185 ? 11.743 8.692 -33.105 1.00 93.81 185 THR A O 1
ATOM 1404 N N . ASN A 1 186 ? 10.779 6.716 -33.494 1.00 89.94 186 ASN A N 1
ATOM 1405 C CA . ASN A 1 186 ? 9.510 7.218 -33.994 1.00 89.94 186 ASN A CA 1
ATOM 1406 C C . ASN A 1 186 ? 8.346 6.623 -33.201 1.00 89.94 186 ASN A C 1
ATOM 1408 O O . ASN A 1 186 ? 7.347 6.166 -33.768 1.00 89.94 186 ASN A O 1
ATOM 1412 N N . ALA A 1 187 ? 8.498 6.630 -31.875 1.00 85.94 187 ALA A N 1
ATOM 1413 C CA . ALA A 1 187 ? 7.473 6.265 -30.911 1.00 85.94 187 ALA A CA 1
ATOM 1414 C C . ALA A 1 187 ? 6.832 4.896 -31.190 1.00 85.94 187 ALA A C 1
ATOM 1416 O O . ALA A 1 187 ? 5.609 4.743 -31.115 1.00 85.94 187 ALA A O 1
ATOM 1417 N N . GLY A 1 188 ? 7.655 3.914 -31.567 1.00 86.44 188 GLY A N 1
ATOM 1418 C CA . GLY A 1 188 ? 7.233 2.529 -31.761 1.00 86.44 188 GLY A CA 1
ATOM 1419 C C . GLY A 1 188 ? 6.520 2.236 -33.079 1.00 86.44 188 GLY A C 1
ATOM 1420 O O . GLY A 1 188 ? 5.979 1.142 -33.225 1.00 86.44 188 GLY A O 1
ATOM 1421 N N . SER A 1 189 ? 6.506 3.174 -34.033 1.00 89.19 189 SER A N 1
ATOM 1422 C CA . SER A 1 189 ? 5.936 2.938 -35.372 1.00 89.19 189 SER A CA 1
ATOM 1423 C C . SER A 1 189 ? 6.837 2.082 -36.269 1.00 89.19 189 SER A C 1
ATOM 1425 O O . SER A 1 189 ? 6.340 1.338 -37.111 1.00 89.19 189 SER A O 1
ATOM 1427 N N . SER A 1 190 ? 8.155 2.128 -36.062 1.00 94.06 190 SER A N 1
ATOM 1428 C CA . SER A 1 190 ? 9.106 1.176 -36.641 1.00 94.06 190 SER A CA 1
ATOM 1429 C C . SER A 1 190 ? 10.222 0.860 -35.655 1.00 94.06 190 SER A C 1
ATOM 1431 O O . SER A 1 190 ? 10.637 1.736 -34.896 1.00 94.06 190 SER A O 1
ATOM 1433 N N . TRP A 1 191 ? 10.732 -0.368 -35.705 1.00 96.12 191 TRP A N 1
ATOM 1434 C CA . TRP A 1 191 ? 11.754 -0.865 -34.786 1.00 96.12 191 TRP A CA 1
ATOM 1435 C C . TRP A 1 191 ? 12.988 -1.350 -35.540 1.00 96.12 191 TRP A C 1
ATOM 1437 O O . TRP A 1 191 ? 12.864 -1.985 -36.589 1.00 96.12 191 TRP A O 1
ATOM 1447 N N . SER A 1 192 ? 14.150 -1.080 -34.959 1.00 95.88 192 SER A N 1
ATOM 1448 C CA . SER A 1 192 ? 15.471 -1.496 -35.420 1.00 95.88 192 SER A CA 1
ATOM 1449 C C . SER A 1 192 ? 16.146 -2.367 -34.363 1.00 95.88 192 SER A C 1
ATOM 1451 O O . SER A 1 192 ? 15.908 -2.199 -33.168 1.00 95.88 192 SER A O 1
ATOM 1453 N N . THR A 1 193 ? 17.031 -3.259 -34.797 1.00 94.75 193 THR A N 1
ATOM 1454 C CA . THR A 1 193 ? 17.811 -4.140 -33.916 1.00 94.75 193 THR A CA 1
ATOM 1455 C C . THR A 1 193 ? 19.243 -3.619 -33.790 1.00 94.75 193 THR A C 1
ATOM 1457 O O . THR A 1 193 ? 19.876 -3.304 -34.798 1.00 94.75 193 THR A O 1
ATOM 1460 N N . ALA A 1 194 ? 19.784 -3.556 -32.572 1.00 91.81 194 ALA A N 1
ATOM 1461 C CA . ALA A 1 194 ? 21.190 -3.226 -32.338 1.00 91.81 194 ALA A CA 1
ATOM 1462 C C . ALA A 1 194 ? 22.025 -4.509 -32.181 1.00 91.81 194 ALA A C 1
ATOM 1464 O O . ALA A 1 194 ? 22.229 -5.002 -31.073 1.00 91.81 194 ALA A O 1
ATOM 1465 N N . THR A 1 195 ? 22.511 -5.054 -33.298 1.00 88.94 195 THR A N 1
ATOM 1466 C CA . THR A 1 195 ? 23.173 -6.369 -33.341 1.00 88.94 195 THR A CA 1
ATOM 1467 C C . THR A 1 195 ? 24.439 -6.472 -32.483 1.00 88.94 195 THR A C 1
ATOM 1469 O O . THR A 1 195 ? 25.279 -5.574 -32.494 1.00 88.94 195 THR A O 1
ATOM 1472 N N . GLY A 1 196 ? 24.601 -7.598 -31.782 1.00 82.44 196 GLY A N 1
ATOM 1473 C CA . GLY A 1 196 ? 25.734 -7.903 -30.902 1.00 82.44 196 GLY A CA 1
ATOM 1474 C C . GLY A 1 196 ? 25.605 -7.335 -29.484 1.00 82.44 196 GLY A C 1
ATOM 1475 O O . GLY A 1 196 ? 26.547 -7.437 -28.694 1.00 82.44 196 GLY A O 1
ATOM 1476 N N . ASN A 1 197 ? 24.458 -6.737 -29.154 1.00 84.00 197 ASN A N 1
ATOM 1477 C CA . ASN A 1 197 ? 24.232 -6.016 -27.905 1.00 84.00 197 ASN A CA 1
ATOM 1478 C C . ASN A 1 197 ? 23.054 -6.632 -27.144 1.00 84.00 197 ASN A C 1
ATOM 1480 O O . ASN A 1 197 ? 21.923 -6.154 -27.231 1.00 84.00 197 ASN A O 1
ATOM 1484 N N . ALA A 1 198 ? 23.336 -7.708 -26.410 1.00 90.69 198 ALA A N 1
ATOM 1485 C CA . ALA A 1 198 ? 22.376 -8.380 -25.545 1.00 90.69 198 ALA A CA 1
ATOM 1486 C C . ALA A 1 198 ? 22.515 -7.881 -24.101 1.00 90.69 198 ALA A C 1
ATOM 1488 O O . ALA A 1 198 ? 23.597 -7.955 -23.511 1.00 90.69 198 ALA A O 1
ATOM 1489 N N . PHE A 1 199 ? 21.422 -7.361 -23.550 1.00 95.38 199 PHE A N 1
ATOM 1490 C CA . PHE A 1 199 ? 21.347 -6.816 -22.197 1.00 95.38 199 PHE A CA 1
ATOM 1491 C C . PHE A 1 199 ? 20.060 -7.269 -21.528 1.00 95.38 199 PHE A C 1
ATOM 1493 O O . PHE A 1 199 ? 19.043 -7.464 -22.195 1.00 95.38 199 PHE A O 1
ATOM 1500 N N . THR A 1 200 ? 20.101 -7.378 -20.204 1.00 94.69 200 THR A N 1
ATOM 1501 C CA . THR A 1 200 ? 18.918 -7.650 -19.385 1.00 94.69 200 THR A CA 1
ATOM 1502 C C . THR A 1 200 ? 18.312 -6.355 -18.840 1.00 94.69 200 THR A C 1
ATOM 1504 O O . THR A 1 200 ? 17.093 -6.217 -18.887 1.00 94.69 200 THR A O 1
ATOM 1507 N N . TYR A 1 201 ? 19.132 -5.393 -18.406 1.00 95.94 201 TYR A N 1
ATOM 1508 C CA . TYR A 1 201 ? 18.658 -4.112 -17.859 1.00 95.94 201 TYR A CA 1
ATOM 1509 C C . TYR A 1 201 ? 19.392 -2.926 -18.478 1.00 95.94 201 TYR A C 1
ATOM 1511 O O . TYR A 1 201 ? 20.543 -3.060 -18.913 1.00 95.94 201 TYR A O 1
ATOM 1519 N N . LEU A 1 202 ? 18.723 -1.777 -18.519 1.00 95.94 202 LEU A N 1
ATOM 1520 C CA . LEU A 1 202 ? 19.181 -0.545 -19.151 1.00 95.94 202 LEU A CA 1
ATOM 1521 C C . LEU A 1 202 ? 19.006 0.639 -18.198 1.00 95.94 202 LEU A C 1
ATOM 1523 O O . LEU A 1 202 ? 18.041 0.729 -17.451 1.00 95.94 202 LEU A O 1
ATOM 1527 N N . THR A 1 203 ? 19.916 1.603 -18.270 1.00 95.75 203 THR A N 1
ATOM 1528 C CA . THR A 1 203 ? 19.754 2.890 -17.590 1.00 95.75 203 THR A CA 1
ATOM 1529 C C . THR A 1 203 ? 20.399 4.010 -18.394 1.00 95.75 203 THR A C 1
ATOM 1531 O O . THR A 1 203 ? 21.256 3.760 -19.243 1.00 95.75 203 THR A O 1
ATOM 1534 N N . VAL A 1 204 ? 20.018 5.258 -18.135 1.00 94.56 204 VAL A N 1
ATOM 1535 C CA . VAL A 1 204 ? 20.661 6.430 -18.738 1.00 94.56 204 VAL A CA 1
ATOM 1536 C C . VAL A 1 204 ? 21.328 7.232 -17.641 1.00 94.56 204 VAL A C 1
ATOM 1538 O O . VAL A 1 204 ? 20.676 7.707 -16.714 1.00 94.56 204 VAL A O 1
ATOM 1541 N N . ARG A 1 205 ? 22.644 7.411 -17.765 1.00 91.81 205 ARG A N 1
ATOM 1542 C CA . ARG A 1 205 ? 23.388 8.308 -16.888 1.00 91.81 205 ARG A CA 1
ATOM 1543 C C . ARG A 1 205 ? 23.446 9.693 -17.504 1.00 91.81 205 ARG A C 1
ATOM 1545 O O . ARG A 1 205 ? 23.846 9.851 -18.658 1.00 91.81 205 ARG A O 1
ATOM 1552 N N . GLY A 1 206 ? 23.111 10.694 -16.695 1.00 84.69 206 GLY A N 1
ATOM 1553 C CA . GLY A 1 206 ? 23.116 12.085 -17.128 1.00 84.69 206 GLY A CA 1
ATOM 1554 C C . GLY A 1 206 ? 21.959 12.393 -18.072 1.00 84.69 206 GLY A C 1
ATOM 1555 O O . GLY A 1 206 ? 22.166 13.074 -19.065 1.00 84.69 206 GLY A O 1
ATOM 1556 N N . THR A 1 207 ? 20.749 11.916 -17.773 1.00 74.75 207 THR A N 1
ATOM 1557 C CA . THR A 1 207 ? 19.530 12.207 -18.554 1.00 74.75 207 THR A CA 1
ATOM 1558 C C . THR A 1 207 ? 19.296 13.712 -18.749 1.00 74.75 207 THR A C 1
ATOM 1560 O O . THR A 1 207 ? 18.785 14.127 -19.782 1.00 74.75 207 THR A O 1
ATOM 1563 N N . PHE A 1 208 ? 19.752 14.536 -17.797 1.00 71.00 208 PHE A N 1
ATOM 1564 C CA . PHE A 1 208 ? 19.721 16.004 -17.864 1.00 71.00 208 PHE A CA 1
ATOM 1565 C C . PHE A 1 208 ? 21.074 16.642 -18.241 1.00 71.00 208 PHE A C 1
ATOM 1567 O O . PHE A 1 208 ? 21.227 17.861 -18.200 1.00 71.00 208 PHE A O 1
ATOM 1574 N N . SER A 1 209 ? 22.079 15.829 -18.575 1.00 72.75 209 SER A N 1
ATOM 1575 C CA . SER A 1 209 ? 23.378 16.281 -19.083 1.00 72.75 209 SER A CA 1
ATOM 1576 C C . SER A 1 209 ? 23.281 16.612 -20.572 1.00 72.75 209 SER A C 1
ATOM 1578 O O . SER A 1 209 ? 22.423 16.101 -21.286 1.00 72.75 209 SER A O 1
ATOM 1580 N N . THR A 1 210 ? 24.215 17.418 -21.076 1.00 74.00 210 THR A N 1
ATOM 1581 C CA . THR A 1 210 ? 24.385 17.636 -22.522 1.00 74.00 210 THR A CA 1
ATOM 1582 C C . THR A 1 210 ? 24.946 16.410 -23.246 1.00 74.00 210 THR A C 1
ATOM 1584 O O . THR A 1 210 ? 24.859 16.334 -24.469 1.00 74.00 210 THR A O 1
ATOM 1587 N N . VAL A 1 211 ? 25.509 15.445 -22.506 1.00 83.19 211 VAL A N 1
ATOM 1588 C CA . VAL A 1 211 ? 26.050 14.186 -23.041 1.00 83.19 211 VAL A CA 1
ATOM 1589 C C . VAL A 1 211 ? 25.484 12.999 -22.247 1.00 83.19 211 VAL A C 1
ATOM 1591 O O . VAL A 1 211 ? 26.183 12.418 -21.414 1.00 83.19 211 VAL A O 1
ATOM 1594 N N . PRO A 1 212 ? 24.201 12.656 -22.446 1.00 90.56 212 PRO A N 1
ATOM 1595 C CA . PRO A 1 212 ? 23.597 11.464 -21.857 1.00 90.56 212 PRO A CA 1
ATOM 1596 C C . PRO A 1 212 ? 24.248 10.191 -22.411 1.00 90.56 212 PRO A C 1
ATOM 1598 O O . PRO A 1 212 ? 24.509 10.062 -23.614 1.00 90.56 212 PRO A O 1
ATOM 1601 N N . VAL A 1 213 ? 24.476 9.219 -21.530 1.00 93.81 213 VAL A N 1
ATOM 1602 C CA . VAL A 1 213 ? 25.103 7.937 -21.875 1.00 93.81 213 VAL A CA 1
ATOM 1603 C C . VAL A 1 213 ? 24.150 6.804 -21.525 1.00 93.81 213 VAL A C 1
ATOM 1605 O O . VAL A 1 213 ? 23.729 6.679 -20.373 1.00 93.81 213 VAL A O 1
ATOM 1608 N N . LEU A 1 214 ? 23.830 5.973 -22.516 1.00 95.81 214 LEU A N 1
ATOM 1609 C CA . LEU A 1 214 ? 23.075 4.741 -22.320 1.00 95.81 214 LEU A CA 1
ATOM 1610 C C . LEU A 1 214 ? 23.999 3.686 -21.719 1.00 95.81 214 LEU A C 1
ATOM 1612 O O . LEU A 1 214 ? 25.086 3.448 -22.237 1.00 95.81 214 LEU A O 1
ATOM 1616 N N . TRP A 1 215 ? 23.545 3.024 -20.668 1.00 96.50 215 TRP A N 1
ATOM 1617 C CA . TRP A 1 215 ? 24.217 1.898 -20.042 1.00 96.50 215 TRP A CA 1
ATOM 1618 C C . TRP A 1 215 ? 23.334 0.662 -20.130 1.00 96.50 215 TRP A C 1
ATOM 1620 O O . TRP A 1 215 ? 22.118 0.749 -19.973 1.00 96.50 215 TRP A O 1
ATOM 1630 N N . GLY A 1 216 ? 23.954 -0.486 -20.372 1.00 96.06 216 GLY A N 1
ATOM 1631 C CA . GLY A 1 216 ? 23.290 -1.781 -20.375 1.00 96.06 216 GLY A CA 1
ATOM 1632 C C . GLY A 1 216 ? 24.094 -2.799 -19.588 1.00 96.06 216 GLY A C 1
ATOM 1633 O O . GLY A 1 216 ? 25.326 -2.805 -19.651 1.00 96.06 216 GLY A O 1
ATOM 1634 N N . ILE A 1 217 ? 23.402 -3.663 -18.849 1.00 95.69 217 ILE A N 1
ATOM 1635 C CA . ILE A 1 217 ? 24.014 -4.741 -18.071 1.00 95.69 217 ILE A CA 1
ATOM 1636 C C . ILE A 1 217 ? 23.378 -6.088 -18.414 1.00 95.69 217 ILE A C 1
ATOM 1638 O O . ILE A 1 217 ? 22.171 -6.203 -18.640 1.00 95.69 217 ILE A O 1
ATOM 1642 N N . THR A 1 218 ? 24.205 -7.124 -18.456 1.00 94.38 218 THR A N 1
ATOM 1643 C CA . THR A 1 218 ? 23.753 -8.522 -18.549 1.00 94.38 218 THR A CA 1
ATOM 1644 C C . THR A 1 218 ? 23.347 -9.065 -17.174 1.00 94.38 218 THR A C 1
ATOM 1646 O O . THR A 1 218 ? 23.759 -8.534 -16.137 1.00 94.38 218 THR A O 1
ATOM 1649 N N . ALA A 1 219 ? 22.593 -10.163 -17.130 1.00 90.06 219 ALA A N 1
ATOM 1650 C CA . ALA A 1 219 ? 22.241 -10.834 -15.878 1.00 90.06 219 ALA A CA 1
ATOM 1651 C C . ALA A 1 219 ? 23.491 -11.341 -15.135 1.00 90.06 219 ALA A C 1
ATOM 1653 O O . ALA A 1 219 ? 23.512 -11.344 -13.906 1.00 90.06 219 ALA A O 1
ATOM 1654 N N . ALA A 1 220 ? 24.561 -11.679 -15.866 1.00 89.50 220 ALA A N 1
ATOM 1655 C CA . ALA A 1 220 ? 25.867 -12.055 -15.310 1.00 89.50 220 ALA A CA 1
ATOM 1656 C C . ALA A 1 220 ? 26.718 -10.871 -14.783 1.00 89.50 220 ALA A C 1
ATOM 1658 O O . ALA A 1 220 ? 27.812 -11.086 -14.243 1.00 89.50 220 ALA A O 1
ATOM 1659 N N . GLY A 1 221 ? 26.239 -9.630 -14.934 1.00 92.62 221 GLY A N 1
ATOM 1660 C CA . GLY A 1 221 ? 26.881 -8.426 -14.398 1.00 92.62 221 GLY A CA 1
ATOM 1661 C C . GLY A 1 221 ? 27.912 -7.767 -15.319 1.00 92.62 221 GLY A C 1
ATOM 1662 O O . GLY A 1 221 ? 28.736 -6.995 -14.839 1.00 92.62 221 GLY A O 1
ATOM 1663 N N . TYR A 1 222 ? 27.908 -8.060 -16.622 1.00 92.94 222 TYR A N 1
ATOM 1664 C CA . TYR A 1 222 ? 28.736 -7.335 -17.595 1.00 92.94 222 TYR A CA 1
ATOM 1665 C C . TYR A 1 222 ? 28.037 -6.057 -18.044 1.00 92.94 222 TYR A C 1
ATOM 1667 O O . TYR A 1 222 ? 27.000 -6.129 -18.706 1.00 92.94 222 TYR A O 1
ATOM 1675 N N . LEU A 1 223 ? 28.619 -4.922 -17.675 1.00 94.50 223 LEU A N 1
ATOM 1676 C CA . LEU A 1 223 ? 28.162 -3.566 -17.925 1.00 94.50 223 LEU A CA 1
ATOM 1677 C C . LEU A 1 223 ? 28.869 -2.990 -19.162 1.00 94.50 223 LEU A C 1
ATOM 1679 O O . LEU A 1 223 ? 30.072 -3.176 -19.347 1.00 94.50 223 LEU A O 1
ATOM 1683 N N . LYS A 1 224 ? 28.122 -2.290 -20.016 1.00 94.31 224 LYS A N 1
ATOM 1684 C CA . LYS A 1 224 ? 28.637 -1.560 -21.184 1.00 94.31 224 LYS A CA 1
ATOM 1685 C C . LYS A 1 224 ? 27.909 -0.227 -21.336 1.00 94.31 224 LYS A C 1
ATOM 1687 O O . LYS A 1 224 ? 26.777 -0.089 -20.876 1.00 94.31 224 LYS A O 1
ATOM 1692 N N . SER A 1 225 ? 28.521 0.720 -22.043 1.00 94.50 225 SER A N 1
ATOM 1693 C CA . SER A 1 225 ? 27.948 2.044 -22.316 1.00 94.50 225 SER A CA 1
ATOM 1694 C C . SER A 1 225 ? 27.923 2.398 -23.802 1.00 94.50 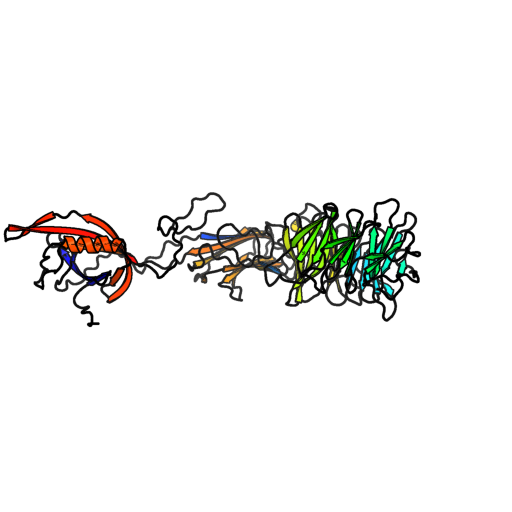225 SER A C 1
ATOM 1696 O O . SER A 1 225 ? 28.719 1.873 -24.577 1.00 94.50 225 SER A O 1
ATOM 1698 N N . SER A 1 226 ? 27.025 3.295 -24.210 1.00 94.31 226 SER A N 1
ATOM 1699 C CA . SER A 1 226 ? 26.888 3.796 -25.580 1.00 94.31 226 SER A CA 1
ATOM 1700 C C . SER A 1 226 ? 26.409 5.251 -25.613 1.00 94.31 226 SER A C 1
ATOM 1702 O O . SER A 1 226 ? 25.646 5.694 -24.755 1.00 94.31 226 SER A O 1
ATOM 1704 N N . THR A 1 227 ? 26.818 5.984 -26.649 1.00 93.12 227 THR A N 1
ATOM 1705 C CA . THR A 1 227 ? 26.336 7.340 -26.972 1.00 93.12 227 THR A CA 1
ATOM 1706 C C . THR A 1 227 ? 25.425 7.380 -28.209 1.00 93.12 227 THR A C 1
ATOM 1708 O O . THR A 1 227 ? 25.026 8.454 -28.661 1.00 93.12 227 THR A O 1
ATOM 1711 N N . ASN A 1 228 ? 25.120 6.226 -28.817 1.00 90.00 228 ASN A N 1
ATOM 1712 C CA . ASN A 1 228 ? 24.398 6.165 -30.094 1.00 90.00 228 ASN A CA 1
ATOM 1713 C C . ASN A 1 228 ? 23.504 4.927 -30.281 1.00 90.00 228 ASN A C 1
ATOM 1715 O O . ASN A 1 228 ? 23.085 4.671 -31.404 1.00 90.00 228 ASN A O 1
ATOM 1719 N N . VAL A 1 229 ? 23.250 4.154 -29.221 1.00 91.56 229 VAL A N 1
ATOM 1720 C CA . VAL A 1 229 ? 22.482 2.890 -29.188 1.00 91.56 229 VAL A CA 1
ATOM 1721 C C . VAL A 1 229 ? 22.993 1.739 -30.066 1.00 91.56 229 VAL A C 1
ATOM 1723 O O . VAL A 1 229 ? 22.536 0.620 -29.894 1.00 91.56 229 VAL A O 1
ATOM 1726 N N . THR A 1 230 ? 23.942 1.930 -30.982 1.00 90.81 230 THR A N 1
ATOM 1727 C CA . THR A 1 230 ? 24.404 0.852 -31.882 1.00 90.81 230 THR A CA 1
ATOM 1728 C C . THR A 1 230 ? 25.787 0.321 -31.533 1.00 90.81 230 THR A C 1
ATOM 1730 O O . THR A 1 230 ? 26.101 -0.833 -31.821 1.00 90.81 230 THR A O 1
ATOM 1733 N N . THR A 1 231 ? 26.632 1.151 -30.926 1.00 91.50 231 THR A N 1
ATOM 1734 C CA . THR A 1 231 ? 28.022 0.812 -30.607 1.00 91.50 231 THR A CA 1
ATOM 1735 C C . THR A 1 231 ? 28.245 0.946 -29.112 1.00 91.50 231 THR A C 1
ATOM 1737 O O . THR A 1 231 ? 28.053 2.029 -28.558 1.00 91.50 231 THR A O 1
ATOM 1740 N N . PHE A 1 232 ? 28.650 -0.149 -28.469 1.00 93.31 232 PHE A N 1
ATOM 1741 C CA . PHE A 1 232 ? 28.899 -0.199 -27.032 1.00 93.31 232 PHE A CA 1
ATOM 1742 C C . PHE A 1 232 ? 30.387 -0.311 -26.711 1.00 93.31 232 PHE A C 1
ATOM 1744 O O . PHE A 1 232 ? 31.174 -0.835 -27.501 1.00 93.31 232 PHE A O 1
ATOM 1751 N N . SER A 1 233 ? 30.754 0.177 -25.529 1.00 93.50 233 SER A N 1
ATOM 1752 C CA . SER A 1 233 ? 32.081 0.019 -24.947 1.00 93.50 233 SER A CA 1
ATOM 1753 C C . SER A 1 233 ? 32.446 -1.454 -24.724 1.00 93.50 233 SER A C 1
ATOM 1755 O O . SER A 1 233 ? 31.610 -2.362 -24.807 1.00 93.50 233 SER A O 1
ATOM 1757 N N . ASN A 1 234 ? 33.711 -1.683 -24.362 1.00 90.81 234 ASN A N 1
ATOM 1758 C CA . ASN A 1 234 ? 34.126 -2.958 -23.787 1.00 90.81 234 ASN A CA 1
ATOM 1759 C C . ASN A 1 234 ? 33.322 -3.264 -22.514 1.00 90.81 234 ASN A C 1
ATOM 1761 O O . ASN A 1 234 ? 32.791 -2.358 -21.869 1.00 90.81 234 ASN A O 1
ATOM 1765 N N . ALA A 1 235 ? 33.206 -4.556 -22.204 1.00 90.19 235 ALA A N 1
ATOM 1766 C CA . ALA A 1 235 ? 32.477 -5.031 -21.039 1.00 90.19 235 ALA A CA 1
ATOM 1767 C C . ALA A 1 235 ? 33.311 -4.879 -19.766 1.00 90.19 235 ALA A C 1
ATOM 1769 O O . ALA A 1 235 ? 34.375 -5.490 -19.660 1.00 90.19 235 ALA A O 1
ATOM 1770 N N . ASP A 1 236 ? 32.757 -4.171 -18.789 1.00 90.00 236 ASP A N 1
ATOM 1771 C CA . ASP A 1 236 ? 33.259 -4.128 -17.421 1.00 90.00 236 ASP A CA 1
ATOM 1772 C C . ASP A 1 236 ? 32.404 -5.035 -16.541 1.00 90.00 236 ASP A C 1
ATOM 1774 O O . ASP A 1 236 ? 31.185 -5.111 -16.691 1.00 90.00 236 ASP A O 1
ATOM 1778 N N . ARG A 1 237 ? 33.027 -5.776 -15.627 1.00 89.06 237 ARG A N 1
ATOM 1779 C CA . ARG A 1 237 ? 32.305 -6.710 -14.762 1.00 89.06 237 ARG A CA 1
ATOM 1780 C C . ARG A 1 237 ? 31.980 -6.045 -13.432 1.00 89.06 237 ARG A C 1
ATOM 1782 O O . ARG A 1 237 ? 32.887 -5.771 -12.656 1.00 89.06 237 ARG A O 1
ATOM 1789 N N . LEU A 1 238 ? 30.695 -5.855 -13.151 1.00 90.00 238 LEU A N 1
ATOM 1790 C CA . LEU A 1 238 ? 30.203 -5.274 -11.908 1.00 90.00 238 LEU A CA 1
ATOM 1791 C C . LEU A 1 238 ? 29.764 -6.395 -10.947 1.00 90.00 238 LEU A C 1
ATOM 1793 O O . LEU A 1 238 ? 28.807 -7.121 -11.222 1.00 90.00 238 LEU A O 1
ATOM 1797 N N . GLY A 1 239 ? 30.492 -6.573 -9.840 1.00 85.50 239 GLY A N 1
ATOM 1798 C CA . GLY A 1 239 ? 30.259 -7.591 -8.797 1.00 85.50 239 GLY A CA 1
ATOM 1799 C C . GLY A 1 239 ? 30.940 -8.953 -9.017 1.00 85.50 239 GLY A C 1
ATOM 1800 O O . GLY A 1 239 ? 31.828 -9.097 -9.860 1.00 85.50 239 GLY A O 1
ATOM 1801 N N . HIS A 1 240 ? 30.541 -9.986 -8.267 1.00 86.19 240 HIS A N 1
ATOM 1802 C CA . HIS A 1 240 ? 31.215 -11.298 -8.196 1.00 86.19 240 HIS A CA 1
ATOM 1803 C C . HIS A 1 240 ? 30.584 -12.389 -9.069 1.00 86.19 240 HIS A C 1
ATOM 1805 O O . HIS A 1 240 ? 29.461 -12.260 -9.561 1.00 86.19 240 HIS A O 1
ATOM 1811 N N . THR A 1 241 ? 31.350 -13.443 -9.374 1.00 85.56 241 THR A N 1
ATOM 1812 C CA . THR A 1 241 ? 30.908 -14.561 -10.229 1.00 85.56 241 THR A CA 1
ATOM 1813 C C . THR A 1 241 ? 29.789 -15.338 -9.546 1.00 85.56 241 THR A C 1
ATOM 1815 O O . THR A 1 241 ? 29.909 -15.678 -8.376 1.00 85.56 241 THR A O 1
ATOM 1818 N N . GLY A 1 242 ? 28.720 -15.640 -10.287 1.00 84.44 242 GLY A N 1
ATOM 1819 C CA . GLY A 1 242 ? 27.556 -16.374 -9.775 1.00 84.44 242 GLY A CA 1
ATOM 1820 C C . GLY A 1 242 ? 26.434 -15.491 -9.225 1.00 84.44 242 GLY A C 1
ATOM 1821 O O . GLY A 1 242 ? 25.367 -16.005 -8.907 1.00 84.44 242 GLY A O 1
ATOM 1822 N N . GLU A 1 243 ? 26.628 -14.174 -9.153 1.00 89.69 243 GLU A N 1
ATOM 1823 C CA . GLU A 1 243 ? 25.561 -13.246 -8.784 1.00 89.69 243 GLU A CA 1
ATOM 1824 C C . GLU A 1 243 ? 24.675 -12.901 -9.984 1.00 89.69 243 GLU A C 1
ATOM 1826 O O . GLU A 1 243 ? 25.175 -12.696 -11.090 1.00 89.69 243 GLU A O 1
ATOM 1831 N N . THR A 1 244 ? 23.368 -12.780 -9.745 1.00 91.88 244 THR A N 1
ATOM 1832 C CA . THR A 1 244 ? 22.381 -12.408 -10.767 1.00 91.88 244 THR A CA 1
ATOM 1833 C C . THR A 1 244 ? 21.926 -10.968 -10.563 1.00 91.88 244 THR A C 1
ATOM 1835 O O . THR A 1 244 ? 21.393 -10.637 -9.499 1.00 91.88 244 THR A O 1
ATOM 1838 N N . THR A 1 245 ? 22.131 -10.127 -11.577 1.00 93.31 245 THR A N 1
ATOM 1839 C CA . THR A 1 245 ? 21.573 -8.768 -11.637 1.00 93.31 245 THR A CA 1
ATOM 1840 C C . THR A 1 245 ? 20.053 -8.832 -11.748 1.00 93.31 245 THR A C 1
ATOM 1842 O O . THR A 1 245 ? 19.525 -9.670 -12.477 1.00 93.31 245 THR A O 1
ATOM 1845 N N . THR A 1 246 ? 19.357 -7.953 -11.036 1.00 92.38 246 THR A N 1
ATOM 1846 C CA . THR A 1 246 ? 17.890 -7.859 -11.025 1.00 92.38 246 THR A CA 1
ATOM 1847 C C . THR A 1 246 ? 17.369 -6.499 -11.459 1.00 92.38 246 THR A C 1
ATOM 1849 O O . THR A 1 246 ? 16.183 -6.409 -11.774 1.00 92.38 246 THR A O 1
ATOM 1852 N N . ASP A 1 247 ? 18.230 -5.477 -11.476 1.00 93.75 247 ASP A N 1
ATOM 1853 C CA . ASP A 1 247 ? 17.903 -4.144 -11.974 1.00 93.75 247 ASP A CA 1
ATOM 1854 C C . ASP A 1 247 ? 19.157 -3.280 -12.202 1.00 93.75 247 ASP A C 1
ATOM 1856 O O . ASP A 1 247 ? 20.242 -3.573 -11.679 1.00 93.75 247 ASP A O 1
ATOM 1860 N N . LEU A 1 248 ? 18.992 -2.205 -12.975 1.00 95.00 248 LEU A N 1
ATOM 1861 C CA . LEU A 1 248 ? 20.013 -1.203 -13.272 1.00 95.00 248 LEU A CA 1
ATOM 1862 C C . LEU A 1 248 ? 19.383 0.194 -13.267 1.00 95.00 248 LEU A C 1
ATOM 1864 O O . LEU A 1 248 ? 18.461 0.469 -14.027 1.00 95.00 248 LEU A O 1
ATOM 1868 N N . LEU A 1 249 ? 19.924 1.110 -12.467 1.00 94.81 249 LEU A N 1
ATOM 1869 C CA . LEU A 1 249 ? 19.441 2.493 -12.395 1.00 94.81 249 LEU A CA 1
ATOM 1870 C C . LEU A 1 249 ? 20.599 3.492 -12.322 1.00 94.81 249 LEU A C 1
ATOM 1872 O O . LEU A 1 249 ? 21.742 3.126 -12.056 1.00 94.81 249 LEU A O 1
ATOM 1876 N N . SER A 1 250 ? 20.311 4.768 -12.565 1.00 93.88 250 SER A N 1
ATOM 1877 C CA . SER A 1 250 ? 21.282 5.856 -12.461 1.00 93.88 250 SER A CA 1
ATOM 1878 C C . SER A 1 250 ? 20.809 6.850 -11.412 1.00 93.88 250 SER A C 1
ATOM 1880 O O . SER A 1 250 ? 19.704 7.372 -11.520 1.00 93.88 250 SER A O 1
ATOM 1882 N N . ALA A 1 251 ? 21.654 7.143 -10.427 1.00 93.38 251 ALA A N 1
ATOM 1883 C CA . ALA A 1 251 ? 21.339 8.040 -9.318 1.00 93.38 251 ALA A CA 1
ATOM 1884 C C . ALA A 1 251 ? 22.625 8.670 -8.764 1.00 93.38 251 ALA A C 1
ATOM 1886 O O . ALA A 1 251 ? 23.676 8.027 -8.763 1.00 93.38 251 ALA A O 1
ATOM 1887 N N . GLY A 1 252 ? 22.572 9.936 -8.335 1.00 89.94 252 GLY A N 1
ATOM 1888 C CA . GLY A 1 252 ? 23.745 10.645 -7.797 1.00 89.94 252 GLY A CA 1
ATOM 1889 C C . GLY A 1 252 ? 24.924 10.783 -8.776 1.00 89.94 252 GLY A C 1
ATOM 1890 O O . GLY A 1 252 ? 26.062 10.929 -8.351 1.00 89.94 252 GLY A O 1
ATOM 1891 N N . GLY A 1 253 ? 24.682 10.692 -10.090 1.00 89.06 253 GLY A N 1
ATOM 1892 C CA . GLY A 1 253 ? 25.745 10.682 -11.106 1.00 89.06 253 GLY A CA 1
ATOM 1893 C C . GLY A 1 253 ? 26.464 9.335 -11.272 1.00 89.06 253 GLY A C 1
ATOM 1894 O O . GLY A 1 253 ? 27.436 9.255 -12.023 1.00 89.06 253 GLY A O 1
ATOM 1895 N N . LEU A 1 254 ? 25.975 8.276 -10.627 1.00 92.75 254 LEU A N 1
ATOM 1896 C CA . LEU A 1 254 ? 26.527 6.923 -10.672 1.00 92.75 254 LEU A CA 1
ATOM 1897 C C . LEU A 1 254 ? 25.557 5.959 -11.351 1.00 92.75 254 LEU A C 1
ATOM 1899 O O . LEU A 1 254 ? 24.349 6.195 -11.385 1.00 92.75 254 LEU A O 1
ATOM 1903 N N . VAL A 1 255 ? 26.095 4.853 -11.857 1.00 94.94 255 VAL A N 1
ATOM 1904 C CA . VAL A 1 255 ? 25.308 3.690 -12.277 1.00 94.94 255 VAL A CA 1
ATOM 1905 C C . VAL A 1 255 ? 25.252 2.706 -11.117 1.00 94.94 255 VAL A C 1
ATOM 1907 O O . VAL A 1 255 ? 26.288 2.345 -10.566 1.00 94.94 255 VAL A O 1
ATOM 1910 N N . TRP A 1 256 ? 24.053 2.259 -10.767 1.00 95.12 256 TRP A N 1
ATOM 1911 C CA . TRP A 1 256 ? 23.790 1.327 -9.679 1.00 95.12 256 TRP A CA 1
ATOM 1912 C C . TRP A 1 256 ? 23.247 0.023 -10.246 1.00 95.12 256 TRP A C 1
ATOM 1914 O O . TRP A 1 256 ? 22.227 0.023 -10.936 1.00 95.12 256 TRP A O 1
ATOM 1924 N N . ALA A 1 257 ? 23.915 -1.088 -9.945 1.00 94.75 257 ALA A N 1
ATOM 1925 C CA . ALA A 1 257 ? 23.423 -2.420 -10.269 1.00 94.75 257 ALA A CA 1
ATOM 1926 C C . ALA A 1 257 ? 22.933 -3.103 -9.001 1.00 94.75 257 ALA A C 1
ATOM 1928 O O . ALA A 1 257 ? 23.692 -3.314 -8.048 1.00 94.75 257 ALA A O 1
ATOM 1929 N N . VAL A 1 258 ? 21.663 -3.484 -9.023 1.00 93.88 258 VAL A N 1
ATOM 1930 C CA . VAL A 1 258 ? 21.049 -4.244 -7.945 1.00 93.88 258 VAL A CA 1
ATOM 1931 C C . VAL A 1 258 ? 21.090 -5.714 -8.319 1.00 93.88 258 VAL A C 1
ATOM 1933 O O . VAL A 1 258 ? 20.760 -6.101 -9.443 1.00 93.88 258 VAL A O 1
ATOM 1936 N N . LYS A 1 259 ? 21.521 -6.545 -7.377 1.00 92.56 259 LYS A N 1
ATOM 1937 C CA . LYS A 1 259 ? 21.586 -7.993 -7.530 1.00 92.56 259 LYS A CA 1
ATOM 1938 C C . LYS A 1 259 ? 20.758 -8.682 -6.463 1.00 92.56 259 LYS A C 1
ATOM 1940 O O . LYS A 1 259 ? 20.440 -8.108 -5.425 1.00 92.56 259 LYS A O 1
ATOM 1945 N N . GLN A 1 260 ? 20.504 -9.973 -6.663 1.00 91.31 260 GLN A N 1
ATOM 1946 C CA . GLN A 1 260 ? 19.795 -10.788 -5.671 1.00 91.31 260 GLN A CA 1
ATOM 1947 C C . GLN A 1 260 ? 20.482 -10.800 -4.295 1.00 91.31 260 GLN A C 1
ATOM 1949 O O . GLN A 1 260 ? 19.811 -10.945 -3.273 1.00 91.31 260 GLN A O 1
ATOM 1954 N N . SER A 1 261 ? 21.809 -10.653 -4.263 1.00 89.38 261 SER A N 1
ATOM 1955 C CA . SER A 1 261 ? 22.636 -10.775 -3.060 1.00 89.38 261 SER A CA 1
ATOM 1956 C C . SER A 1 261 ? 23.359 -9.498 -2.632 1.00 89.38 261 SER A C 1
ATOM 1958 O O . SER A 1 261 ? 23.796 -9.445 -1.483 1.00 89.38 261 SER A O 1
ATOM 1960 N N . ALA A 1 262 ? 23.481 -8.497 -3.505 1.00 91.38 262 ALA A N 1
ATOM 1961 C CA . ALA A 1 262 ? 24.360 -7.345 -3.309 1.00 91.38 262 ALA A CA 1
ATOM 1962 C C . ALA A 1 262 ? 23.889 -6.108 -4.094 1.00 91.38 262 ALA A C 1
ATOM 1964 O O . ALA A 1 262 ? 23.043 -6.217 -4.986 1.00 91.38 262 ALA A O 1
ATOM 1965 N N . ILE A 1 263 ? 24.451 -4.940 -3.777 1.00 93.38 263 ILE A N 1
ATOM 1966 C CA . ILE A 1 263 ? 24.230 -3.681 -4.505 1.00 93.38 263 ILE A CA 1
ATOM 1967 C C . ILE A 1 263 ? 25.586 -3.045 -4.794 1.00 93.38 263 ILE A C 1
ATOM 1969 O O . ILE A 1 263 ? 26.377 -2.832 -3.878 1.00 93.38 263 ILE A O 1
ATOM 1973 N N . TYR A 1 264 ? 25.823 -2.707 -6.059 1.00 94.00 264 TYR A N 1
ATOM 1974 C CA . TYR A 1 264 ? 27.065 -2.098 -6.531 1.00 94.00 264 TYR A CA 1
ATOM 1975 C C . TYR A 1 264 ? 26.801 -0.724 -7.136 1.00 94.00 264 TYR A C 1
ATOM 1977 O O . TYR A 1 264 ? 25.777 -0.535 -7.796 1.00 94.00 264 TYR A O 1
ATOM 1985 N N . SER A 1 265 ? 27.756 0.195 -6.999 1.00 93.50 265 SER A N 1
ATOM 1986 C CA . SER A 1 265 ? 27.774 1.450 -7.756 1.00 93.50 265 SER A CA 1
ATOM 1987 C C . SER A 1 265 ? 29.042 1.578 -8.599 1.00 93.50 265 SER A C 1
ATOM 1989 O O . SER A 1 265 ? 30.091 1.031 -8.255 1.00 93.50 265 SER A O 1
ATOM 1991 N N . PHE A 1 266 ? 28.949 2.314 -9.703 1.00 93.31 266 PHE A N 1
ATOM 1992 C CA . PHE A 1 266 ? 30.034 2.526 -10.654 1.00 93.31 266 PHE A CA 1
ATOM 1993 C C . PHE A 1 266 ? 30.019 3.960 -11.192 1.00 93.31 266 PHE A C 1
ATOM 1995 O O . PHE A 1 266 ? 28.991 4.443 -11.680 1.00 93.31 266 PHE A O 1
ATOM 2002 N N . ASP A 1 267 ? 31.165 4.637 -11.135 1.00 87.56 267 ASP A N 1
ATOM 2003 C CA . ASP A 1 267 ? 31.332 6.025 -11.590 1.00 87.56 267 ASP A CA 1
ATOM 2004 C C . ASP A 1 267 ? 31.952 6.148 -12.998 1.00 87.56 267 ASP A C 1
ATOM 2006 O O . ASP A 1 267 ? 32.065 7.257 -13.521 1.00 87.56 267 ASP A O 1
ATOM 2010 N N . SER A 1 268 ? 32.231 5.018 -13.668 1.00 83.44 268 SER A N 1
ATOM 2011 C CA . SER A 1 268 ? 33.048 4.855 -14.896 1.00 83.44 268 SER A CA 1
ATOM 2012 C C . SER A 1 268 ? 34.536 4.574 -14.696 1.00 83.44 268 SER A C 1
ATOM 2014 O O . SER A 1 268 ? 35.224 4.340 -15.688 1.00 83.44 268 SER A O 1
ATOM 2016 N N . VAL A 1 269 ? 35.029 4.568 -13.461 1.00 85.31 269 VAL A N 1
ATOM 2017 C CA . VAL A 1 269 ? 36.430 4.286 -13.127 1.00 85.31 269 VAL A CA 1
ATOM 2018 C C . VAL A 1 269 ? 36.518 3.228 -12.032 1.00 85.31 269 VAL A C 1
ATOM 2020 O O . VAL A 1 269 ? 37.200 2.220 -12.209 1.00 85.31 269 VAL A O 1
ATOM 2023 N N . GLU A 1 270 ? 35.801 3.423 -10.928 1.00 86.06 270 GLU A N 1
ATOM 2024 C CA . GLU A 1 270 ? 35.852 2.574 -9.744 1.00 86.06 270 GLU A CA 1
ATOM 2025 C C . GLU A 1 270 ? 34.512 1.888 -9.475 1.00 86.06 270 GLU A C 1
ATOM 2027 O O . GLU A 1 270 ? 33.428 2.457 -9.633 1.00 86.06 270 GLU A O 1
ATOM 2032 N N . ILE A 1 271 ? 34.607 0.628 -9.050 1.00 89.00 271 ILE A N 1
ATOM 2033 C CA . ILE A 1 271 ? 33.478 -0.165 -8.572 1.00 89.00 271 ILE A CA 1
ATOM 2034 C C . ILE A 1 271 ? 33.449 -0.064 -7.053 1.00 89.00 271 ILE A C 1
ATOM 2036 O O . ILE A 1 271 ? 34.416 -0.440 -6.391 1.00 89.00 271 ILE A O 1
ATOM 2040 N N . ASN A 1 272 ? 32.316 0.367 -6.512 1.00 89.06 272 ASN A N 1
ATOM 2041 C CA . ASN A 1 272 ? 32.051 0.338 -5.083 1.00 89.06 272 ASN A CA 1
ATOM 2042 C C . ASN A 1 272 ? 31.077 -0.800 -4.755 1.00 89.06 272 ASN A C 1
ATOM 2044 O O . ASN A 1 272 ? 29.991 -0.894 -5.338 1.00 89.06 272 ASN A O 1
ATOM 2048 N N . ASP A 1 273 ? 31.472 -1.655 -3.815 1.00 89.19 273 ASP A N 1
ATOM 2049 C CA . ASP A 1 273 ? 30.625 -2.705 -3.251 1.00 89.19 273 ASP A CA 1
ATOM 2050 C C . ASP A 1 273 ? 29.814 -2.123 -2.089 1.00 89.19 273 ASP A C 1
ATOM 2052 O O . ASP A 1 273 ? 30.209 -2.185 -0.924 1.00 89.19 273 ASP A O 1
ATOM 2056 N N . PHE A 1 274 ? 28.716 -1.453 -2.439 1.00 89.00 274 PHE A N 1
ATOM 2057 C CA . PHE A 1 274 ? 27.943 -0.646 -1.501 1.00 89.00 274 PHE A CA 1
ATOM 2058 C C . PHE A 1 274 ? 27.231 -1.498 -0.448 1.00 89.00 274 PHE A C 1
ATOM 2060 O O . PHE A 1 274 ? 27.305 -1.217 0.748 1.00 89.00 274 PHE A O 1
ATOM 2067 N N . LEU A 1 275 ? 26.549 -2.552 -0.898 1.00 87.19 275 LEU A N 1
ATOM 2068 C CA . LEU A 1 275 ? 25.980 -3.569 -0.027 1.00 87.19 275 LEU A CA 1
ATOM 2069 C C . LEU A 1 275 ? 26.575 -4.917 -0.444 1.00 87.19 275 LEU A C 1
ATOM 2071 O O . LEU A 1 275 ? 26.028 -5.540 -1.360 1.00 87.19 275 LEU A O 1
ATOM 2075 N N . PRO A 1 276 ? 27.655 -5.373 0.215 1.00 80.44 276 PRO A N 1
ATOM 2076 C CA . PRO A 1 276 ? 28.291 -6.638 -0.120 1.00 80.44 276 PRO A CA 1
ATOM 2077 C C . PRO A 1 276 ? 27.338 -7.805 0.107 1.00 80.44 276 PRO A C 1
ATOM 2079 O O . PRO A 1 276 ? 26.345 -7.681 0.833 1.00 80.44 276 PRO A O 1
ATOM 2082 N N . THR A 1 277 ? 27.664 -8.948 -0.507 1.00 73.44 277 THR A N 1
ATOM 2083 C CA . THR A 1 277 ? 26.872 -10.184 -0.462 1.00 73.44 277 THR A CA 1
ATOM 2084 C C . THR A 1 277 ? 26.306 -10.424 0.940 1.00 73.44 277 THR A C 1
ATOM 2086 O O . THR A 1 277 ? 27.022 -10.772 1.880 1.00 73.44 277 THR A O 1
ATOM 2089 N N . SER A 1 278 ? 25.001 -10.206 1.084 1.00 66.31 278 SER A N 1
ATOM 2090 C CA . SER A 1 278 ? 24.353 -10.153 2.391 1.00 66.31 278 SER A CA 1
ATOM 2091 C C . SER A 1 278 ? 23.624 -11.454 2.718 1.00 66.31 278 SER A C 1
ATOM 2093 O O . SER A 1 278 ? 23.171 -12.192 1.842 1.00 66.31 278 SER A O 1
ATOM 2095 N N . THR A 1 279 ? 23.404 -11.700 4.010 1.00 59.28 279 THR A N 1
ATOM 2096 C CA . THR A 1 279 ? 22.518 -12.773 4.498 1.00 59.28 279 THR A CA 1
ATOM 2097 C C . THR A 1 279 ? 21.043 -12.553 4.133 1.00 59.28 279 THR A C 1
ATOM 2099 O O . THR A 1 279 ? 20.210 -13.420 4.384 1.00 59.28 279 THR A O 1
ATOM 2102 N N . LEU A 1 280 ? 20.710 -11.409 3.525 1.00 68.38 280 LEU A N 1
ATOM 2103 C CA . LEU A 1 280 ? 19.371 -11.041 3.068 1.00 68.38 280 LEU A CA 1
ATOM 2104 C C . LEU A 1 280 ? 19.116 -11.422 1.599 1.00 68.38 280 LEU A C 1
ATOM 2106 O O . LEU A 1 280 ? 18.104 -11.000 1.034 1.00 68.38 280 LEU A O 1
ATOM 2110 N N . ALA A 1 281 ? 20.011 -12.199 0.978 1.00 76.94 281 ALA A N 1
ATOM 2111 C CA . ALA A 1 281 ? 19.881 -12.637 -0.406 1.00 76.94 281 ALA A CA 1
ATOM 2112 C C . ALA A 1 281 ? 18.564 -13.400 -0.646 1.00 76.94 281 ALA A C 1
ATOM 2114 O O . ALA A 1 281 ? 18.277 -14.408 0.004 1.00 76.94 281 ALA A O 1
ATOM 2115 N N . LYS A 1 282 ? 17.760 -12.920 -1.599 1.00 79.44 282 LYS A N 1
ATOM 2116 C CA . LYS A 1 282 ? 16.507 -13.547 -2.043 1.00 79.44 282 LYS A CA 1
ATOM 2117 C C . LYS A 1 282 ? 16.364 -13.376 -3.551 1.00 79.44 282 LYS A C 1
ATOM 2119 O O . LYS A 1 282 ? 16.740 -12.347 -4.105 1.00 79.44 282 LYS A O 1
ATOM 2124 N N . SER A 1 283 ? 15.737 -14.349 -4.209 1.00 82.06 283 SER A N 1
ATOM 2125 C CA . SER A 1 283 ? 15.452 -14.306 -5.654 1.00 82.06 283 SER A CA 1
ATOM 2126 C C . SER A 1 283 ? 14.518 -13.161 -6.072 1.00 82.06 283 SER A C 1
ATOM 2128 O O . SER A 1 283 ? 14.420 -12.835 -7.254 1.00 82.06 283 SER A O 1
ATOM 2130 N N . THR A 1 284 ? 13.820 -12.559 -5.108 1.00 77.81 284 THR A N 1
ATOM 2131 C CA . THR A 1 284 ? 12.895 -11.438 -5.296 1.00 77.81 284 THR A CA 1
ATOM 2132 C C . THR A 1 284 ? 13.524 -10.076 -5.020 1.00 77.81 284 THR A C 1
ATOM 2134 O O . THR A 1 284 ? 12.840 -9.074 -5.187 1.00 77.81 284 THR A O 1
ATOM 2137 N N . ASN A 1 285 ? 14.778 -10.022 -4.558 1.00 86.12 285 ASN A N 1
ATOM 2138 C CA . ASN A 1 285 ? 15.435 -8.751 -4.275 1.00 86.12 285 ASN A CA 1
ATOM 2139 C C . ASN A 1 285 ? 15.614 -7.942 -5.556 1.00 86.12 285 ASN A C 1
ATOM 2141 O O . ASN A 1 285 ? 15.882 -8.495 -6.620 1.00 86.12 285 ASN A O 1
ATOM 2145 N N . GLY A 1 286 ? 15.507 -6.628 -5.409 1.00 78.75 286 GLY A N 1
ATOM 2146 C CA . GLY A 1 286 ? 16.000 -5.672 -6.371 1.00 78.75 286 GLY A CA 1
ATOM 2147 C C . GLY A 1 286 ? 15.231 -5.620 -7.668 1.00 78.75 286 GLY A C 1
ATOM 2148 O O . GLY A 1 286 ? 15.824 -5.238 -8.663 1.00 78.75 286 GLY A O 1
ATOM 2149 N N . LYS A 1 287 ? 13.968 -6.053 -7.693 1.00 79.25 287 LYS A N 1
ATOM 2150 C CA . LYS A 1 287 ? 13.114 -5.888 -8.870 1.00 79.25 287 LYS A CA 1
ATOM 2151 C C . LYS A 1 287 ? 12.477 -4.500 -8.858 1.00 79.25 287 LYS A C 1
ATOM 2153 O O . LYS A 1 287 ? 11.902 -4.120 -7.838 1.00 79.25 287 LYS A O 1
ATOM 2158 N N . ASN A 1 288 ? 12.523 -3.820 -10.007 1.00 77.94 288 ASN A N 1
ATOM 2159 C CA . ASN A 1 288 ? 11.846 -2.548 -10.276 1.00 77.94 288 ASN A CA 1
ATOM 2160 C C . ASN A 1 288 ? 12.214 -1.435 -9.282 1.00 77.94 288 ASN A C 1
ATOM 2162 O O . ASN A 1 288 ? 11.329 -0.847 -8.681 1.00 77.94 288 ASN A O 1
ATOM 2166 N N . SER A 1 289 ? 13.495 -1.152 -9.064 1.00 90.81 289 SER A N 1
ATOM 2167 C CA . SER A 1 289 ? 13.907 -0.040 -8.199 1.00 90.81 289 SER A CA 1
ATOM 2168 C C . SER A 1 289 ? 13.409 1.295 -8.760 1.00 90.81 289 SER A C 1
ATOM 2170 O O . SER A 1 289 ? 13.288 1.472 -9.973 1.00 90.81 289 SER A O 1
ATOM 2172 N N . PHE A 1 290 ? 13.149 2.258 -7.880 1.00 93.12 290 PHE A N 1
ATOM 2173 C CA . PHE A 1 290 ? 12.555 3.540 -8.256 1.00 93.12 290 PHE A CA 1
ATOM 2174 C C . PHE A 1 290 ? 13.381 4.712 -7.729 1.00 93.12 290 PHE A C 1
ATOM 2176 O O . PHE A 1 290 ? 13.606 4.815 -6.527 1.00 93.12 290 PHE A O 1
ATOM 2183 N N . LEU A 1 291 ? 13.818 5.604 -8.619 1.00 93.50 291 LEU A N 1
ATOM 2184 C CA . LEU A 1 291 ? 14.443 6.874 -8.247 1.00 93.50 291 LEU A CA 1
ATOM 2185 C C . LEU A 1 291 ? 13.345 7.893 -7.935 1.00 93.50 291 LEU A C 1
ATOM 2187 O O . LEU A 1 291 ? 12.573 8.255 -8.820 1.00 93.50 291 LEU A O 1
ATOM 2191 N N . TRP A 1 292 ? 13.292 8.377 -6.697 1.00 93.50 292 TRP A N 1
ATOM 2192 C CA . TRP A 1 292 ? 12.321 9.386 -6.301 1.00 93.50 292 TRP A CA 1
ATOM 2193 C C . TRP A 1 292 ? 12.913 10.783 -6.469 1.00 93.50 292 TRP A C 1
ATOM 2195 O O . TRP A 1 292 ? 13.827 11.193 -5.755 1.00 93.50 292 TRP A O 1
ATOM 2205 N N . GLU A 1 293 ? 12.380 11.541 -7.422 1.00 87.44 293 GLU A N 1
ATOM 2206 C CA . GLU A 1 293 ? 12.922 12.860 -7.771 1.00 87.44 293 GLU A CA 1
ATOM 2207 C C . GLU A 1 293 ? 12.827 13.884 -6.629 1.00 87.44 293 GLU A C 1
ATOM 2209 O O . GLU A 1 293 ? 13.611 14.829 -6.591 1.00 87.44 293 GLU A O 1
ATOM 2214 N N . ALA A 1 294 ? 11.910 13.687 -5.675 1.00 88.12 294 ALA A N 1
ATOM 2215 C CA . ALA A 1 294 ? 11.668 14.626 -4.581 1.00 88.12 294 ALA A CA 1
ATOM 2216 C C . ALA A 1 294 ? 12.878 14.806 -3.645 1.00 88.12 294 ALA A C 1
ATOM 2218 O O . ALA A 1 294 ? 13.101 15.904 -3.135 1.00 88.12 294 ALA A O 1
ATOM 2219 N N . ASN A 1 295 ? 13.661 13.746 -3.424 1.00 91.00 295 ASN A N 1
ATOM 2220 C CA . ASN A 1 295 ? 14.883 13.780 -2.612 1.00 91.00 295 ASN A CA 1
ATOM 2221 C C . ASN A 1 295 ? 16.129 13.271 -3.356 1.00 91.00 295 ASN A C 1
ATOM 2223 O O . ASN A 1 295 ? 17.231 13.365 -2.824 1.00 91.00 295 ASN A O 1
ATOM 2227 N N . GLY A 1 296 ? 15.982 12.745 -4.575 1.00 91.19 296 GLY A N 1
ATOM 2228 C CA . GLY A 1 296 ? 17.085 12.181 -5.354 1.00 91.19 296 GLY A CA 1
ATOM 2229 C C . GLY A 1 296 ? 17.590 10.831 -4.838 1.00 91.19 296 GLY A C 1
ATOM 2230 O O . GLY A 1 296 ? 18.626 10.357 -5.309 1.00 91.19 296 GLY A O 1
ATOM 2231 N N . HIS A 1 297 ? 16.882 10.214 -3.890 1.00 94.94 297 HIS A N 1
ATOM 2232 C CA . HIS A 1 297 ? 17.179 8.879 -3.383 1.00 94.94 297 HIS A CA 1
ATOM 2233 C C . HIS A 1 297 ? 16.505 7.824 -4.252 1.00 94.94 297 HIS A C 1
ATOM 2235 O O . HIS A 1 297 ? 15.498 8.096 -4.911 1.00 94.94 297 HIS A O 1
ATOM 2241 N N . PHE A 1 298 ? 17.023 6.598 -4.234 1.00 95.00 298 PHE A N 1
ATOM 2242 C CA . PHE A 1 298 ? 16.345 5.482 -4.883 1.00 95.00 298 PHE A CA 1
ATOM 2243 C C . PHE A 1 298 ? 15.893 4.430 -3.878 1.00 95.00 298 PHE A C 1
ATOM 2245 O O . PHE A 1 298 ? 16.538 4.165 -2.864 1.00 95.00 298 PHE A O 1
ATOM 2252 N N . TYR A 1 299 ? 14.756 3.827 -4.195 1.00 94.56 299 TYR A N 1
ATOM 2253 C CA . TYR A 1 299 ? 14.035 2.900 -3.349 1.00 94.56 299 TYR A CA 1
ATOM 2254 C C . TYR A 1 299 ? 14.071 1.517 -3.969 1.00 94.56 299 TYR A C 1
ATOM 2256 O O . TYR A 1 299 ? 13.735 1.336 -5.142 1.00 94.56 299 TYR A O 1
ATOM 2264 N N . VAL A 1 300 ? 14.484 0.532 -3.177 1.00 91.50 300 VAL A N 1
ATOM 2265 C CA . VAL A 1 300 ? 14.715 -0.825 -3.666 1.00 91.50 300 VAL A CA 1
ATOM 2266 C C . VAL A 1 300 ? 14.213 -1.869 -2.685 1.00 91.50 300 VAL A C 1
ATOM 2268 O O . VAL A 1 300 ? 14.323 -1.738 -1.465 1.00 91.50 300 VAL A O 1
ATOM 2271 N N . THR A 1 301 ? 13.644 -2.937 -3.230 1.00 87.81 301 THR A N 1
ATOM 2272 C CA . THR A 1 301 ? 13.133 -4.057 -2.448 1.00 87.81 301 THR A CA 1
ATOM 2273 C C . THR A 1 301 ? 14.284 -4.990 -2.092 1.00 87.81 301 THR A C 1
ATOM 2275 O O . THR A 1 301 ? 14.987 -5.494 -2.964 1.00 87.81 301 THR A O 1
ATOM 2278 N N . PHE A 1 302 ? 14.530 -5.235 -0.808 1.00 86.31 302 PHE A N 1
ATOM 2279 C CA . PHE A 1 302 ? 15.642 -6.097 -0.412 1.00 86.31 302 PHE A CA 1
ATOM 2280 C C . PHE A 1 302 ? 15.364 -6.801 0.913 1.00 86.31 302 PHE A C 1
ATOM 2282 O O . PHE A 1 302 ? 14.943 -6.191 1.894 1.00 86.31 302 PHE A O 1
ATOM 2289 N N . GLY A 1 303 ? 15.537 -8.121 0.950 1.00 78.75 303 GLY A N 1
ATOM 2290 C CA . GLY A 1 303 ? 15.259 -8.935 2.132 1.00 78.75 303 GLY A CA 1
ATOM 2291 C C . GLY A 1 303 ? 13.777 -8.993 2.534 1.00 78.75 303 GLY A C 1
ATOM 2292 O O . GLY A 1 303 ? 13.469 -9.532 3.596 1.00 78.75 303 GLY A O 1
ATOM 2293 N N . GLY A 1 304 ? 12.849 -8.515 1.696 1.00 76.19 304 GLY A N 1
ATOM 2294 C CA . GLY A 1 304 ? 11.432 -8.317 2.051 1.00 76.19 304 GLY A CA 1
ATOM 2295 C C . GLY A 1 304 ? 11.145 -6.968 2.724 1.00 76.19 304 GLY A C 1
ATOM 2296 O O . GLY A 1 304 ? 10.155 -6.835 3.434 1.00 76.19 304 GLY A O 1
ATOM 2297 N N . ARG A 1 305 ? 12.033 -5.987 2.546 1.00 84.88 305 ARG A N 1
ATOM 2298 C CA . ARG A 1 305 ? 11.916 -4.615 3.055 1.00 84.88 305 ARG A CA 1
ATOM 2299 C C . ARG A 1 305 ? 11.967 -3.634 1.892 1.00 84.88 305 ARG A C 1
ATOM 2301 O O . ARG A 1 305 ? 12.498 -3.987 0.837 1.00 84.88 305 ARG A O 1
ATOM 2308 N N . LEU A 1 306 ? 11.483 -2.412 2.106 1.00 90.00 306 LEU A N 1
ATOM 2309 C CA . LEU A 1 306 ? 11.818 -1.289 1.230 1.00 90.00 306 LEU A CA 1
ATOM 2310 C C . LEU A 1 306 ? 12.998 -0.534 1.834 1.00 90.00 306 LEU A C 1
ATOM 2312 O O . LEU A 1 306 ? 12.913 -0.059 2.973 1.00 90.00 306 LEU A O 1
ATOM 2316 N N . LEU A 1 307 ? 14.089 -0.468 1.081 1.00 91.50 307 LEU A N 1
ATOM 2317 C CA . LEU A 1 307 ? 15.279 0.285 1.440 1.00 91.50 307 LEU A CA 1
ATOM 2318 C C . LEU A 1 307 ? 15.260 1.632 0.723 1.00 91.50 307 LEU A C 1
ATOM 2320 O O . LEU A 1 307 ? 14.947 1.682 -0.463 1.00 91.50 307 LEU A O 1
ATOM 2324 N N . ASP A 1 308 ? 15.590 2.683 1.457 1.00 94.19 308 ASP A N 1
ATOM 2325 C CA . ASP A 1 308 ? 15.907 4.020 0.966 1.00 94.19 308 ASP A CA 1
ATOM 2326 C C . ASP A 1 308 ? 17.430 4.126 0.877 1.00 94.19 308 ASP A C 1
ATOM 2328 O O . ASP A 1 308 ? 18.123 3.854 1.865 1.00 94.19 308 ASP A O 1
ATOM 2332 N N . ILE A 1 309 ? 17.949 4.435 -0.310 1.00 94.62 309 ILE A N 1
ATOM 2333 C CA . ILE A 1 309 ? 19.378 4.612 -0.546 1.00 94.62 309 ILE A CA 1
ATOM 2334 C C . ILE A 1 309 ? 19.625 6.041 -1.008 1.00 94.62 309 ILE A C 1
ATOM 2336 O O . ILE A 1 309 ? 19.167 6.448 -2.079 1.00 94.62 309 ILE A O 1
ATOM 2340 N N . ASP A 1 310 ? 20.422 6.760 -0.221 1.00 95.31 310 ASP A N 1
ATOM 2341 C CA . ASP A 1 310 ? 20.966 8.063 -0.587 1.00 95.31 310 ASP A CA 1
ATOM 2342 C C . ASP A 1 310 ? 22.227 7.845 -1.440 1.00 95.31 310 ASP A C 1
ATOM 2344 O O . ASP A 1 310 ? 23.268 7.430 -0.908 1.00 95.31 310 ASP A O 1
ATOM 2348 N N . PRO A 1 311 ? 22.170 8.112 -2.757 1.00 93.06 311 PRO A N 1
ATOM 2349 C CA . PRO A 1 311 ? 23.281 7.841 -3.657 1.00 93.06 311 PRO A CA 1
ATOM 2350 C C . PRO A 1 311 ? 24.423 8.858 -3.529 1.00 93.06 311 PRO A C 1
ATOM 2352 O O . PRO A 1 311 ? 25.494 8.619 -4.080 1.00 93.06 311 PRO A O 1
ATOM 2355 N N . VAL A 1 312 ? 24.203 9.995 -2.859 1.00 91.12 312 VAL A N 1
ATOM 2356 C CA . VAL A 1 312 ? 25.208 11.053 -2.677 1.00 91.12 312 VAL A CA 1
ATOM 2357 C C . VAL A 1 312 ? 25.996 10.811 -1.397 1.00 91.12 312 VAL A C 1
ATOM 2359 O O . VAL A 1 312 ? 27.225 10.872 -1.407 1.00 91.12 312 VAL A O 1
ATOM 2362 N N . ASN A 1 313 ? 25.297 10.508 -0.301 1.00 93.12 313 ASN A N 1
ATOM 2363 C CA . ASN A 1 313 ? 25.927 10.270 0.999 1.00 93.12 313 ASN A CA 1
ATOM 2364 C C . ASN A 1 313 ? 26.263 8.795 1.253 1.00 93.12 313 ASN A C 1
ATOM 2366 O O . ASN A 1 313 ? 26.867 8.490 2.280 1.00 93.12 313 ASN A O 1
ATOM 2370 N N . PHE A 1 314 ? 25.887 7.886 0.346 1.00 91.75 314 PHE A N 1
ATOM 2371 C CA . PHE A 1 314 ? 26.092 6.442 0.486 1.00 91.75 314 PHE A CA 1
ATOM 2372 C C . PHE A 1 314 ? 25.526 5.910 1.811 1.00 91.75 314 PHE A C 1
ATOM 2374 O O . PHE A 1 314 ? 26.200 5.209 2.569 1.00 91.75 314 PHE A O 1
ATOM 2381 N N . THR A 1 315 ? 24.269 6.246 2.099 1.00 93.69 315 THR A N 1
ATOM 2382 C CA . THR A 1 315 ? 23.564 5.742 3.288 1.00 93.69 315 THR A CA 1
ATOM 2383 C C . THR A 1 315 ? 22.390 4.859 2.894 1.00 93.69 315 THR A C 1
ATOM 2385 O O . THR A 1 315 ? 21.869 4.962 1.785 1.00 93.69 315 THR A O 1
ATOM 2388 N N . ILE A 1 316 ? 22.011 3.954 3.796 1.00 91.88 316 ILE A N 1
ATOM 2389 C CA . ILE A 1 316 ? 20.915 3.012 3.593 1.00 91.88 316 ILE A CA 1
ATOM 2390 C C . ILE A 1 316 ? 20.015 2.988 4.821 1.00 91.88 316 ILE A C 1
ATOM 2392 O O . ILE A 1 316 ? 20.484 2.840 5.951 1.00 91.88 316 ILE A O 1
ATOM 2396 N N . GLU A 1 317 ? 18.712 3.094 4.597 1.00 92.56 317 GLU A N 1
ATOM 2397 C CA . GLU A 1 317 ? 17.708 3.025 5.648 1.00 92.56 317 GLU A CA 1
ATOM 2398 C C . GLU A 1 317 ? 16.573 2.071 5.261 1.00 92.56 317 GLU A C 1
ATOM 2400 O O . GLU A 1 317 ? 16.186 1.958 4.104 1.00 92.56 317 GLU A O 1
ATOM 2405 N N . THR A 1 318 ? 16.015 1.354 6.238 1.00 89.81 318 THR A N 1
ATOM 2406 C CA . THR A 1 318 ? 14.748 0.640 6.039 1.00 89.81 318 THR A CA 1
ATOM 2407 C C . THR A 1 318 ? 13.594 1.606 6.287 1.00 89.81 318 THR A C 1
ATOM 2409 O O . THR A 1 318 ? 13.380 2.016 7.426 1.00 89.81 318 THR A O 1
ATOM 2412 N N . VAL A 1 319 ? 12.825 1.921 5.244 1.00 90.06 319 VAL A N 1
ATOM 2413 C CA . VAL A 1 319 ? 11.657 2.816 5.343 1.00 90.06 319 VAL A CA 1
ATOM 2414 C C . VAL A 1 319 ? 10.335 2.065 5.429 1.00 90.06 319 VAL A C 1
ATOM 2416 O O . VAL A 1 319 ? 9.352 2.631 5.894 1.00 90.06 319 VAL A O 1
ATOM 2419 N N . PHE A 1 320 ? 10.303 0.784 5.047 1.00 86.38 320 PHE A N 1
ATOM 2420 C CA . PHE A 1 320 ? 9.134 -0.081 5.208 1.00 86.38 320 PHE A CA 1
ATOM 2421 C C . PHE A 1 320 ? 9.517 -1.437 5.805 1.00 86.38 320 PHE A C 1
ATOM 2423 O O . PHE A 1 320 ? 10.292 -2.198 5.215 1.00 86.38 320 PHE A O 1
ATOM 2430 N N . LEU A 1 321 ? 8.920 -1.747 6.958 1.00 73.00 321 LEU A N 1
ATOM 2431 C CA . LEU A 1 321 ? 8.942 -3.059 7.599 1.00 73.00 321 LEU A CA 1
ATOM 2432 C C . LEU A 1 321 ? 7.628 -3.242 8.367 1.00 73.00 321 LEU A C 1
ATOM 2434 O O . LEU A 1 321 ? 7.436 -2.611 9.403 1.00 73.00 321 LEU A O 1
ATOM 2438 N N . MET A 1 322 ? 6.730 -4.105 7.891 1.00 69.06 322 MET A N 1
ATOM 2439 C CA . MET A 1 322 ? 5.477 -4.376 8.600 1.00 69.06 322 MET A CA 1
ATOM 2440 C C . MET A 1 322 ? 5.549 -5.668 9.408 1.00 69.06 322 MET A C 1
ATOM 2442 O O . MET A 1 322 ? 5.952 -6.719 8.915 1.00 69.06 322 MET A O 1
ATOM 2446 N N . GLN A 1 323 ? 5.136 -5.572 10.673 1.00 69.00 323 GLN A N 1
ATOM 2447 C CA . GLN A 1 323 ? 5.013 -6.701 11.602 1.00 69.00 323 GLN A CA 1
ATOM 2448 C C . GLN A 1 323 ? 3.594 -7.298 11.608 1.00 69.00 323 GLN A C 1
ATOM 2450 O O . GLN A 1 323 ? 3.305 -8.208 12.383 1.00 69.00 323 GLN A O 1
ATOM 2455 N N . ASN A 1 324 ? 2.704 -6.804 10.741 1.00 81.38 324 ASN A N 1
ATOM 2456 C CA . ASN A 1 324 ? 1.358 -7.331 10.577 1.00 81.38 324 ASN A CA 1
ATOM 2457 C C . ASN A 1 324 ? 1.356 -8.533 9.614 1.00 81.38 324 ASN A C 1
ATOM 2459 O O . ASN A 1 324 ? 1.829 -8.373 8.492 1.00 81.38 324 ASN A O 1
ATOM 2463 N N . PRO A 1 325 ? 0.807 -9.703 9.995 1.00 81.62 325 PRO A N 1
ATOM 2464 C CA . PRO A 1 325 ? 0.741 -10.873 9.117 1.00 81.62 325 PRO A CA 1
ATOM 2465 C C . PRO A 1 325 ? 0.038 -10.633 7.773 1.00 81.62 325 PRO A C 1
ATOM 2467 O O . PRO A 1 325 ? 0.471 -11.188 6.768 1.00 81.62 325 PRO A O 1
ATOM 2470 N N . GLU A 1 326 ? -1.004 -9.797 7.740 1.00 88.56 326 GLU A N 1
ATOM 2471 C CA . GLU A 1 326 ? -1.766 -9.477 6.523 1.00 88.56 326 GLU A CA 1
ATOM 2472 C C . GLU A 1 326 ? -0.931 -8.655 5.536 1.00 88.56 326 GLU A C 1
ATOM 2474 O O . GLU A 1 326 ? -0.977 -8.889 4.329 1.00 88.56 326 GLU A O 1
ATOM 2479 N N . LEU A 1 327 ? -0.138 -7.714 6.057 1.00 87.81 327 LEU A N 1
ATOM 2480 C CA . LEU A 1 327 ? 0.715 -6.815 5.276 1.00 87.81 327 LEU A CA 1
ATOM 2481 C C . LEU A 1 327 ? 2.191 -7.243 5.296 1.00 87.81 327 LEU A C 1
ATOM 2483 O O . LEU A 1 327 ? 3.087 -6.456 4.994 1.00 87.81 327 LEU A O 1
ATOM 2487 N N . ASN A 1 328 ? 2.467 -8.499 5.644 1.00 85.38 328 ASN A N 1
ATOM 2488 C CA . ASN A 1 328 ? 3.788 -9.089 5.503 1.00 85.38 328 ASN A CA 1
ATOM 2489 C C . ASN A 1 328 ? 3.854 -9.810 4.153 1.00 85.38 328 ASN A C 1
ATOM 2491 O O . ASN A 1 328 ? 3.207 -10.839 3.942 1.00 85.38 328 ASN A O 1
ATOM 2495 N N . GLY A 1 329 ? 4.611 -9.247 3.214 1.00 86.31 329 GLY A N 1
ATOM 2496 C CA . GLY A 1 329 ? 4.577 -9.685 1.827 1.00 86.31 329 GLY A CA 1
ATOM 2497 C C . GLY A 1 329 ? 5.808 -9.314 1.014 1.00 86.31 329 GLY A C 1
ATOM 2498 O O . GLY A 1 329 ? 6.793 -8.775 1.515 1.00 86.31 329 GLY A O 1
ATOM 2499 N N . THR A 1 330 ? 5.738 -9.633 -0.274 1.00 88.12 330 THR A N 1
ATOM 2500 C CA . THR A 1 330 ? 6.751 -9.285 -1.271 1.00 88.12 330 THR A CA 1
ATOM 2501 C C . THR A 1 330 ? 6.304 -8.046 -2.028 1.00 88.12 330 THR A C 1
ATOM 2503 O O . THR A 1 330 ? 5.196 -8.009 -2.564 1.00 88.12 330 THR A O 1
ATOM 2506 N N . ILE A 1 331 ? 7.173 -7.041 -2.092 1.00 90.19 331 ILE A N 1
ATOM 2507 C CA . ILE A 1 331 ? 6.954 -5.875 -2.944 1.00 90.19 331 ILE A CA 1
ATOM 2508 C C . ILE A 1 331 ? 7.291 -6.268 -4.388 1.00 90.19 331 ILE A C 1
ATOM 2510 O O . ILE A 1 331 ? 8.364 -6.816 -4.642 1.00 90.19 331 ILE A O 1
ATOM 2514 N N . THR A 1 332 ? 6.366 -6.031 -5.314 1.00 90.06 332 THR A N 1
ATOM 2515 C CA . THR A 1 332 ? 6.420 -6.532 -6.706 1.00 90.06 332 THR A CA 1
ATOM 2516 C C . THR A 1 332 ? 6.590 -5.418 -7.740 1.00 90.06 332 THR A C 1
ATOM 2518 O O . THR A 1 332 ? 7.218 -5.628 -8.777 1.00 90.06 332 THR A O 1
ATOM 2521 N N . ALA A 1 333 ? 6.122 -4.210 -7.428 1.00 91.50 333 ALA A N 1
ATOM 2522 C CA . ALA A 1 333 ? 6.297 -3.013 -8.243 1.00 91.50 333 ALA A CA 1
ATOM 2523 C C . ALA A 1 333 ? 6.311 -1.761 -7.359 1.00 91.50 333 ALA A C 1
ATOM 2525 O O . ALA A 1 333 ? 5.713 -1.769 -6.282 1.00 91.50 333 ALA A O 1
ATOM 2526 N N . ILE A 1 334 ? 6.960 -0.691 -7.813 1.00 93.19 334 ILE A N 1
ATOM 2527 C CA . ILE A 1 334 ? 7.049 0.594 -7.110 1.00 93.19 334 ILE A CA 1
ATOM 2528 C C . ILE A 1 334 ? 7.116 1.742 -8.126 1.00 93.19 334 ILE A C 1
ATOM 2530 O O . ILE A 1 334 ? 7.694 1.598 -9.198 1.00 93.19 334 ILE A O 1
ATOM 2534 N N . THR A 1 335 ? 6.491 2.866 -7.786 1.00 93.94 335 THR A N 1
ATOM 2535 C CA . THR A 1 335 ? 6.538 4.145 -8.509 1.00 93.94 335 THR A CA 1
ATOM 2536 C C . THR A 1 335 ? 6.277 5.286 -7.518 1.00 93.94 335 THR A C 1
ATOM 2538 O O . THR A 1 335 ? 6.093 5.050 -6.321 1.00 93.94 335 THR A O 1
ATOM 2541 N N . GLY A 1 336 ? 6.207 6.529 -7.981 1.00 93.56 336 GLY A N 1
ATOM 2542 C CA . GLY A 1 336 ? 5.913 7.670 -7.126 1.00 93.56 336 GLY A CA 1
ATOM 2543 C C . GLY A 1 336 ? 5.526 8.927 -7.891 1.00 93.56 336 GLY A C 1
ATOM 2544 O O . GLY A 1 336 ? 5.772 9.057 -9.085 1.00 93.56 336 GLY A O 1
ATOM 2545 N N . THR A 1 337 ? 4.916 9.858 -7.167 1.00 91.88 337 THR A N 1
ATOM 2546 C CA . THR A 1 337 ? 4.764 11.268 -7.559 1.00 91.88 337 THR A CA 1
ATOM 2547 C C . THR A 1 337 ? 5.815 12.106 -6.832 1.00 91.88 337 THR A C 1
ATOM 2549 O O . THR A 1 337 ? 6.634 11.557 -6.107 1.00 91.88 337 THR A O 1
ATOM 2552 N N . SER A 1 338 ? 5.778 13.436 -6.927 1.00 87.44 338 SER A N 1
ATOM 2553 C CA . SER A 1 338 ? 6.617 14.308 -6.086 1.00 87.44 338 SER A CA 1
ATOM 2554 C C . SER A 1 338 ? 6.370 14.153 -4.578 1.00 87.44 338 SER A C 1
ATOM 2556 O O . SER A 1 338 ? 7.247 14.460 -3.780 1.00 87.44 338 SER A O 1
ATOM 2558 N N . ASP A 1 339 ? 5.191 13.670 -4.180 1.00 86.38 339 ASP A N 1
ATOM 2559 C CA . ASP A 1 339 ? 4.724 13.767 -2.790 1.00 86.38 339 ASP A CA 1
ATOM 2560 C C . ASP A 1 339 ? 4.599 12.404 -2.103 1.00 86.38 339 ASP A C 1
ATOM 2562 O O . ASP A 1 339 ? 4.513 12.314 -0.874 1.00 86.38 339 ASP A O 1
ATOM 2566 N N . SER A 1 340 ? 4.506 11.323 -2.877 1.00 91.44 340 SER A N 1
ATOM 2567 C CA . SER A 1 340 ? 4.234 9.988 -2.348 1.00 91.44 340 SER A CA 1
ATOM 2568 C C . SER A 1 340 ? 4.834 8.902 -3.221 1.00 91.44 340 SER A C 1
ATOM 2570 O O . SER A 1 340 ? 4.847 8.999 -4.446 1.00 91.44 340 SER A O 1
ATOM 2572 N N . ILE A 1 341 ? 5.248 7.825 -2.568 1.00 94.38 341 ILE A N 1
ATOM 2573 C CA . ILE A 1 341 ? 5.619 6.565 -3.199 1.00 94.38 341 ILE A CA 1
ATOM 2574 C C . ILE A 1 341 ? 4.425 5.619 -3.132 1.00 94.38 341 ILE A C 1
ATOM 2576 O O . ILE A 1 341 ? 3.724 5.549 -2.117 1.00 94.38 341 ILE A O 1
ATOM 2580 N N . TYR A 1 342 ? 4.232 4.874 -4.215 1.00 95.56 342 TYR A N 1
ATOM 2581 C CA . TYR A 1 342 ? 3.252 3.809 -4.343 1.00 95.56 342 TYR A CA 1
ATOM 2582 C C . TYR A 1 342 ? 3.974 2.499 -4.617 1.00 95.56 342 TYR A C 1
ATOM 2584 O O . TYR A 1 342 ? 4.843 2.448 -5.485 1.00 95.56 342 TYR A O 1
ATOM 2592 N N . PHE A 1 343 ? 3.605 1.421 -3.934 1.00 94.44 343 PHE A N 1
ATOM 2593 C CA . PHE A 1 343 ? 4.144 0.103 -4.258 1.00 94.44 343 PHE A CA 1
ATOM 2594 C C . PHE A 1 343 ? 3.112 -1.007 -4.095 1.00 94.44 343 PHE A C 1
ATOM 2596 O O . PHE A 1 343 ? 2.236 -0.944 -3.235 1.00 94.44 343 PHE A O 1
ATOM 2603 N N . ALA A 1 344 ? 3.228 -2.037 -4.927 1.00 94.50 344 ALA A N 1
ATOM 2604 C CA . ALA A 1 344 ? 2.405 -3.233 -4.856 1.00 94.50 344 ALA A CA 1
ATOM 2605 C C . ALA A 1 344 ? 3.019 -4.238 -3.877 1.00 94.50 344 ALA A C 1
ATOM 2607 O O . ALA A 1 344 ? 4.181 -4.618 -4.017 1.00 94.50 344 ALA A O 1
ATOM 2608 N N . LEU A 1 345 ? 2.236 -4.681 -2.900 1.00 93.06 345 LEU A N 1
ATOM 2609 C CA . LEU A 1 345 ? 2.618 -5.624 -1.857 1.00 93.06 345 LEU A CA 1
ATOM 2610 C C . LEU A 1 345 ? 1.741 -6.870 -1.954 1.00 93.06 345 LEU A C 1
ATOM 2612 O O . LEU A 1 345 ? 0.544 -6.801 -1.687 1.00 93.06 345 LEU A O 1
ATOM 2616 N N . LYS A 1 346 ? 2.344 -8.009 -2.298 1.00 92.12 346 LYS A N 1
ATOM 2617 C CA . LYS A 1 346 ? 1.667 -9.306 -2.351 1.00 92.12 346 LYS A CA 1
ATOM 2618 C C . LYS A 1 346 ? 1.976 -10.113 -1.097 1.00 92.12 346 LYS A C 1
ATOM 2620 O O . LYS A 1 346 ? 3.134 -10.471 -0.862 1.00 92.12 346 LYS A O 1
ATOM 2625 N N . ASN A 1 347 ? 0.965 -10.392 -0.285 1.00 91.56 347 ASN A N 1
ATOM 2626 C CA . ASN A 1 347 ? 1.131 -11.173 0.937 1.00 91.56 347 ASN A CA 1
ATOM 2627 C C . ASN A 1 347 ? 1.199 -12.686 0.654 1.00 91.56 347 ASN A C 1
ATOM 2629 O O . ASN A 1 347 ? 1.033 -13.147 -0.478 1.00 91.56 347 ASN A O 1
ATOM 2633 N N . SER A 1 348 ? 1.458 -13.479 1.694 1.00 89.12 348 SER A N 1
ATOM 2634 C CA . SER A 1 348 ? 1.570 -14.940 1.580 1.00 89.12 348 SER A CA 1
ATOM 2635 C C . SER A 1 348 ? 0.254 -15.645 1.227 1.00 89.12 348 SER A C 1
ATOM 2637 O O . SER A 1 348 ? 0.295 -16.746 0.681 1.00 89.12 348 SER A O 1
ATOM 2639 N N . ALA A 1 349 ? -0.897 -15.016 1.486 1.00 91.50 349 ALA A N 1
ATOM 2640 C CA . ALA A 1 349 ? -2.214 -15.503 1.074 1.00 91.50 349 ALA A CA 1
ATOM 2641 C C . ALA A 1 349 ? -2.520 -15.223 -0.412 1.00 91.50 349 ALA A C 1
ATOM 2643 O O . ALA A 1 349 ? -3.541 -15.672 -0.926 1.00 91.50 349 ALA A O 1
ATOM 2644 N N . GLY A 1 350 ? -1.635 -14.504 -1.112 1.00 92.25 350 GLY A N 1
ATOM 2645 C CA . GLY A 1 350 ? -1.806 -14.122 -2.512 1.00 92.25 350 GLY A CA 1
ATOM 2646 C C . GLY A 1 350 ? -2.598 -12.831 -2.714 1.00 92.25 350 GLY A C 1
ATOM 2647 O O . GLY A 1 350 ? -2.844 -12.468 -3.859 1.00 92.25 350 GLY A O 1
ATOM 2648 N N . ASN A 1 351 ? -2.966 -12.130 -1.639 1.00 94.94 351 ASN A N 1
ATOM 2649 C CA . ASN A 1 351 ? -3.627 -10.836 -1.728 1.00 94.94 351 ASN A CA 1
ATOM 2650 C C . ASN A 1 351 ? -2.625 -9.732 -2.070 1.00 94.94 351 ASN A C 1
ATOM 2652 O O . ASN A 1 351 ? -1.548 -9.662 -1.473 1.00 94.94 351 ASN A O 1
ATOM 2656 N N . THR A 1 352 ? -3.017 -8.836 -2.971 1.00 95.38 352 THR A N 1
ATOM 2657 C CA . THR A 1 352 ? -2.214 -7.683 -3.382 1.00 95.38 352 THR A CA 1
ATOM 2658 C C . THR A 1 352 ? -2.827 -6.377 -2.881 1.00 95.38 352 THR A C 1
ATOM 2660 O O . THR A 1 352 ? -4.011 -6.096 -3.098 1.00 95.38 352 THR A O 1
ATOM 2663 N N . TYR A 1 353 ? -1.994 -5.556 -2.247 1.00 95.56 353 TYR A N 1
ATOM 2664 C CA . TYR A 1 353 ? -2.309 -4.208 -1.777 1.00 95.56 353 TYR A CA 1
ATOM 2665 C C . TYR A 1 353 ? -1.459 -3.212 -2.549 1.00 95.56 353 TYR A C 1
ATOM 2667 O O . TYR A 1 353 ? -0.285 -3.474 -2.807 1.00 95.56 353 TYR A O 1
ATOM 2675 N N . ILE A 1 354 ? -2.019 -2.052 -2.872 1.00 96.19 354 ILE A N 1
ATOM 2676 C CA . ILE A 1 354 ? -1.213 -0.895 -3.250 1.00 96.19 354 ILE A CA 1
ATOM 2677 C C . ILE A 1 354 ? -1.027 -0.056 -1.997 1.00 96.19 354 ILE A C 1
ATOM 2679 O O . ILE A 1 354 ? -1.994 0.468 -1.440 1.00 96.19 354 ILE A O 1
ATOM 2683 N N . MET A 1 355 ? 0.216 0.041 -1.550 1.00 94.88 355 MET A N 1
ATOM 2684 C CA . MET A 1 355 ? 0.622 0.876 -0.433 1.00 94.88 355 MET A CA 1
ATOM 2685 C C . MET A 1 355 ? 0.956 2.270 -0.949 1.00 94.88 355 MET A C 1
ATOM 2687 O O . MET A 1 355 ? 1.558 2.398 -2.012 1.00 94.88 355 MET A O 1
ATOM 2691 N N . LYS A 1 356 ? 0.590 3.299 -0.189 1.00 95.12 356 LYS A N 1
ATOM 2692 C CA . LYS A 1 356 ? 0.941 4.703 -0.428 1.00 95.12 356 LYS A CA 1
ATOM 2693 C C . LYS A 1 356 ? 1.596 5.260 0.826 1.00 95.12 356 LYS A C 1
ATOM 2695 O O . LYS A 1 356 ? 1.093 5.042 1.929 1.00 95.12 356 LYS A O 1
ATOM 2700 N N . GLY A 1 357 ? 2.678 6.005 0.676 1.00 92.25 357 GLY A N 1
ATOM 2701 C CA . GLY A 1 357 ? 3.317 6.655 1.812 1.00 92.25 357 GLY A CA 1
ATOM 2702 C C . GLY A 1 357 ? 4.345 7.690 1.405 1.00 92.25 357 GLY A C 1
ATOM 2703 O O . GLY A 1 357 ? 4.745 7.775 0.244 1.00 92.25 357 GLY A O 1
ATOM 2704 N N . ASN A 1 358 ? 4.768 8.478 2.388 1.00 89.50 358 ASN A N 1
ATOM 2705 C CA . ASN A 1 358 ? 5.923 9.348 2.255 1.00 89.50 358 ASN A CA 1
ATOM 2706 C C . ASN A 1 358 ? 7.077 8.719 3.054 1.00 89.50 358 ASN A C 1
ATOM 2708 O O . ASN A 1 358 ? 6.971 8.624 4.283 1.00 89.50 358 ASN A O 1
ATOM 2712 N N . PRO A 1 359 ? 8.166 8.286 2.396 1.00 86.12 359 PRO A N 1
ATOM 2713 C CA . PRO A 1 359 ? 9.266 7.600 3.070 1.00 86.12 359 PRO A CA 1
ATOM 2714 C C . PRO A 1 359 ? 9.949 8.474 4.133 1.00 86.12 359 PRO A C 1
ATOM 2716 O O . PRO A 1 359 ? 10.433 7.931 5.122 1.00 86.12 359 PRO A O 1
ATOM 2719 N N . LEU A 1 360 ? 9.907 9.808 4.003 1.00 86.50 360 LEU A N 1
ATOM 2720 C CA . LEU A 1 360 ? 10.463 10.740 4.994 1.00 86.50 360 LEU A CA 1
ATOM 2721 C C . LEU A 1 360 ? 9.688 10.717 6.318 1.00 86.50 360 LEU A C 1
ATOM 2723 O O . LEU A 1 360 ? 10.266 10.932 7.379 1.00 86.50 360 LEU A O 1
ATOM 2727 N N . LEU A 1 361 ? 8.379 10.452 6.257 1.00 85.00 361 LEU A N 1
ATOM 2728 C CA . LEU A 1 361 ? 7.521 10.316 7.437 1.00 85.00 361 LEU A CA 1
ATOM 2729 C C . LEU A 1 361 ? 7.475 8.875 7.956 1.00 85.00 361 LEU A C 1
ATOM 2731 O O . LEU A 1 361 ? 7.040 8.646 9.080 1.00 85.00 361 LEU A O 1
ATOM 2735 N N . LYS A 1 362 ? 7.925 7.905 7.145 1.00 84.94 362 LYS A N 1
ATOM 2736 C CA . LYS A 1 362 ? 7.857 6.457 7.417 1.00 84.94 362 LYS A CA 1
ATOM 2737 C C . LYS A 1 362 ? 6.436 5.957 7.695 1.00 84.94 362 LYS A C 1
ATOM 2739 O O . LYS A 1 362 ? 6.244 4.903 8.297 1.00 84.94 362 LYS A O 1
ATOM 2744 N N . THR A 1 363 ? 5.450 6.694 7.199 1.00 85.62 363 THR A N 1
ATOM 2745 C CA . THR A 1 363 ? 4.031 6.388 7.335 1.00 85.62 363 THR A CA 1
ATOM 2746 C C . THR A 1 363 ? 3.525 5.762 6.044 1.00 85.62 363 THR A C 1
ATOM 2748 O O . THR A 1 363 ? 3.644 6.354 4.968 1.00 85.62 363 THR A O 1
ATOM 2751 N N . TRP A 1 364 ? 2.932 4.574 6.154 1.00 91.06 364 TRP A N 1
ATOM 2752 C CA . TRP A 1 364 ? 2.445 3.803 5.011 1.00 91.06 364 TRP A CA 1
ATOM 2753 C C . TRP A 1 364 ? 0.997 3.404 5.205 1.00 91.06 364 TRP A C 1
ATOM 2755 O O . TRP A 1 364 ? 0.629 2.902 6.259 1.00 91.06 364 TRP A O 1
ATOM 2765 N N . HIS A 1 365 ? 0.187 3.571 4.170 1.00 93.19 365 HIS A N 1
ATOM 2766 C CA . HIS A 1 365 ? -1.237 3.273 4.201 1.00 93.19 365 HIS A CA 1
ATOM 2767 C C . HIS A 1 365 ? -1.598 2.322 3.069 1.00 93.19 365 HIS A C 1
ATOM 2769 O O . HIS A 1 365 ? -1.066 2.430 1.964 1.00 93.19 365 HIS A O 1
ATOM 2775 N N . THR A 1 366 ? -2.537 1.421 3.328 1.00 93.94 366 THR A N 1
ATOM 2776 C CA . THR A 1 366 ? -3.236 0.695 2.270 1.00 93.94 366 THR A CA 1
ATOM 2777 C C . THR A 1 366 ? -4.094 1.699 1.499 1.00 93.94 366 THR A C 1
ATOM 2779 O O . THR A 1 366 ? -4.977 2.347 2.056 1.00 93.94 366 THR A O 1
ATOM 2782 N N . TRP A 1 367 ? -3.782 1.882 0.218 1.00 95.56 367 TRP A N 1
ATOM 2783 C CA . TRP A 1 367 ? -4.450 2.845 -0.655 1.00 95.56 367 TRP A CA 1
ATOM 2784 C C . TRP A 1 367 ? -5.484 2.163 -1.545 1.00 95.56 367 TRP A C 1
ATOM 2786 O O . TRP A 1 367 ? -6.615 2.633 -1.651 1.00 95.56 367 TRP A O 1
ATOM 2796 N N . ALA A 1 368 ? -5.131 1.015 -2.129 1.00 96.00 368 ALA A N 1
ATOM 2797 C CA . ALA A 1 368 ? -6.037 0.184 -2.918 1.00 96.00 368 ALA A CA 1
ATOM 2798 C C . ALA A 1 368 ? -5.830 -1.310 -2.627 1.00 96.00 368 ALA A C 1
ATOM 2800 O O . ALA A 1 368 ? -4.762 -1.727 -2.179 1.00 96.00 368 ALA A O 1
ATOM 2801 N N . TYR A 1 369 ? -6.851 -2.120 -2.912 1.00 95.75 369 TYR A N 1
ATOM 2802 C CA . TYR A 1 369 ? -6.853 -3.565 -2.684 1.00 95.75 369 TYR A CA 1
ATOM 2803 C C . TYR A 1 369 ? -7.285 -4.321 -3.943 1.00 95.75 369 TYR A C 1
ATOM 2805 O O . TYR A 1 369 ? -8.304 -3.998 -4.556 1.00 95.75 369 TYR A O 1
ATOM 2813 N N . PHE A 1 370 ? -6.506 -5.327 -4.338 1.00 95.06 370 PHE A N 1
ATOM 2814 C CA . PHE A 1 370 ? -6.712 -6.102 -5.567 1.00 95.06 370 PHE A CA 1
ATOM 2815 C C . PHE A 1 370 ? -7.209 -7.528 -5.331 1.00 95.06 370 PHE A C 1
ATOM 2817 O O . PHE A 1 370 ? -7.534 -8.222 -6.304 1.00 95.06 370 PHE A O 1
ATOM 2824 N N . GLY A 1 371 ? -7.297 -7.962 -4.071 1.00 94.06 371 GLY A N 1
ATOM 2825 C CA . GLY A 1 371 ? -7.519 -9.367 -3.745 1.00 94.06 371 GLY A CA 1
ATOM 2826 C C . GLY A 1 371 ? -6.428 -10.237 -4.359 1.00 94.06 371 GLY A C 1
ATOM 2827 O O . GLY A 1 371 ? -5.274 -9.824 -4.421 1.00 94.06 371 GLY A O 1
ATOM 2828 N N . ALA A 1 372 ? -6.807 -11.402 -4.880 1.00 93.75 372 ALA A N 1
ATOM 2829 C CA . ALA A 1 372 ? -5.889 -12.381 -5.466 1.00 93.75 372 ALA A CA 1
ATOM 2830 C C . ALA A 1 372 ? -5.266 -11.982 -6.826 1.00 93.75 372 ALA A C 1
ATOM 2832 O O . ALA A 1 372 ? -4.649 -12.818 -7.485 1.00 93.75 372 ALA A O 1
ATOM 2833 N N . ASN A 1 373 ? -5.470 -10.747 -7.298 1.00 94.00 373 ASN A N 1
ATOM 2834 C CA . ASN A 1 373 ? -4.905 -10.286 -8.566 1.00 94.00 373 ASN A CA 1
ATOM 2835 C C . ASN A 1 373 ? -3.509 -9.696 -8.355 1.00 94.00 373 ASN A C 1
ATOM 2837 O O . ASN A 1 373 ? -3.317 -8.816 -7.517 1.00 94.00 373 ASN A O 1
ATOM 2841 N N . ASP A 1 374 ? -2.554 -10.153 -9.158 1.00 92.44 374 ASP A N 1
ATOM 2842 C CA . ASP A 1 374 ? -1.160 -9.711 -9.098 1.00 92.44 374 ASP A CA 1
ATOM 2843 C C . ASP A 1 374 ? -0.949 -8.341 -9.754 1.00 92.44 374 ASP A C 1
ATOM 2845 O O . ASP A 1 374 ? -1.691 -7.945 -10.657 1.00 92.44 374 ASP A O 1
ATOM 2849 N N . CYS A 1 375 ? 0.086 -7.628 -9.305 1.00 94.38 375 CYS A N 1
ATOM 2850 C CA . CYS A 1 375 ? 0.507 -6.343 -9.857 1.00 94.38 375 CYS A CA 1
ATOM 2851 C C . CYS A 1 375 ? 2.038 -6.270 -9.921 1.00 94.38 375 CYS A C 1
ATOM 2853 O O . CYS A 1 375 ? 2.683 -5.781 -9.000 1.00 94.38 375 CYS A O 1
ATOM 2855 N N . ASP A 1 376 ? 2.613 -6.716 -11.036 1.00 92.31 376 ASP A N 1
ATOM 2856 C CA . ASP A 1 376 ? 4.069 -6.706 -11.252 1.00 92.31 376 ASP A CA 1
ATOM 2857 C C . ASP A 1 376 ? 4.576 -5.444 -11.971 1.00 92.31 376 ASP A C 1
ATOM 2859 O O . ASP A 1 376 ? 5.775 -5.286 -12.188 1.00 92.31 376 ASP A O 1
ATOM 2863 N N . ALA A 1 377 ? 3.673 -4.534 -12.346 1.00 94.06 377 ALA A N 1
ATOM 2864 C CA . ALA A 1 377 ? 4.003 -3.313 -13.067 1.00 94.06 377 ALA A CA 1
ATOM 2865 C C . ALA A 1 377 ? 3.174 -2.132 -12.557 1.00 94.06 377 ALA A C 1
ATOM 2867 O O . ALA A 1 377 ? 1.949 -2.225 -12.464 1.00 94.06 377 ALA A O 1
ATOM 2868 N N . LEU A 1 378 ? 3.846 -1.022 -12.262 1.00 94.94 378 LEU A N 1
ATOM 2869 C CA . LEU A 1 378 ? 3.255 0.191 -11.708 1.00 94.94 378 LEU A CA 1
ATOM 2870 C C . LEU A 1 378 ? 4.027 1.397 -12.249 1.00 94.94 378 LEU A C 1
ATOM 2872 O O . LEU A 1 378 ? 5.254 1.364 -12.238 1.00 94.94 378 LEU A O 1
ATOM 2876 N N . ASP A 1 379 ? 3.335 2.440 -12.705 1.00 95.38 379 ASP A N 1
ATOM 2877 C CA . ASP A 1 379 ? 3.971 3.719 -13.044 1.00 95.38 379 ASP A CA 1
ATOM 2878 C C . ASP A 1 379 ? 2.988 4.900 -12.945 1.00 95.38 379 ASP A C 1
ATOM 2880 O O . ASP A 1 379 ? 1.769 4.694 -12.928 1.00 95.38 379 ASP A O 1
ATOM 2884 N N . VAL A 1 380 ? 3.492 6.136 -12.889 1.00 95.19 380 VAL A N 1
ATOM 2885 C CA . VAL A 1 380 ? 2.671 7.359 -12.853 1.00 95.19 380 VAL A CA 1
ATOM 2886 C C . VAL A 1 380 ? 2.674 8.047 -14.210 1.00 95.19 380 VAL A C 1
ATOM 2888 O O . VAL A 1 380 ? 3.683 8.567 -14.674 1.00 95.19 380 VAL A O 1
ATOM 2891 N N . ALA A 1 381 ? 1.502 8.108 -14.831 1.00 94.12 381 ALA A N 1
ATOM 2892 C CA . ALA A 1 381 ? 1.282 8.894 -16.032 1.00 94.12 381 ALA A CA 1
ATOM 2893 C C . ALA A 1 381 ? 0.860 10.320 -15.675 1.00 94.12 381 ALA A C 1
ATOM 2895 O O . ALA A 1 381 ? -0.098 10.512 -14.926 1.00 94.12 381 ALA A O 1
ATOM 2896 N N . VAL A 1 382 ? 1.524 11.308 -16.269 1.00 91.25 382 VAL A N 1
ATOM 2897 C CA . VAL A 1 382 ? 1.164 12.721 -16.104 1.00 91.25 382 VAL A CA 1
ATOM 2898 C C . VAL A 1 382 ? -0.153 13.068 -16.806 1.00 91.25 382 VAL A C 1
ATOM 2900 O O . VAL A 1 382 ? -0.551 12.431 -17.797 1.00 91.25 382 VAL A O 1
ATOM 2903 N N . ALA A 1 383 ? -0.807 14.119 -16.318 1.00 91.44 383 ALA A N 1
ATOM 2904 C CA . ALA A 1 383 ? -1.995 14.705 -16.924 1.00 91.44 383 ALA A CA 1
ATOM 2905 C C . ALA A 1 383 ? -1.837 14.943 -18.437 1.00 91.44 383 ALA A C 1
ATOM 2907 O O . ALA A 1 383 ? -0.800 15.384 -18.926 1.00 91.44 383 ALA A O 1
ATOM 2908 N N . GLY A 1 384 ? -2.900 14.654 -19.187 1.00 89.94 384 GLY A N 1
ATOM 2909 C CA . GLY A 1 384 ? -2.943 14.726 -20.647 1.00 89.94 384 GLY A CA 1
ATOM 2910 C C . GLY A 1 384 ? -2.613 13.407 -21.351 1.00 89.94 384 GLY A C 1
ATOM 2911 O O . GLY A 1 384 ? -2.903 13.285 -22.540 1.00 89.94 384 GLY A O 1
ATOM 2912 N N . THR A 1 385 ? -2.071 12.411 -20.638 1.00 89.25 385 THR A N 1
ATOM 2913 C CA . THR A 1 385 ? -1.661 11.132 -21.246 1.00 89.25 385 THR A CA 1
ATOM 2914 C C . THR A 1 385 ? -2.751 10.062 -21.161 1.00 89.25 385 THR A C 1
ATOM 2916 O O . THR A 1 385 ? -3.225 9.575 -22.186 1.00 89.25 385 THR A O 1
ATOM 2919 N N . VAL A 1 386 ? -3.168 9.708 -19.940 1.00 93.75 386 VAL A N 1
ATOM 2920 C CA . VAL A 1 386 ? -4.254 8.738 -19.682 1.00 93.75 386 VAL A CA 1
ATOM 2921 C C . VAL A 1 386 ? -5.543 9.469 -19.326 1.00 93.75 386 VAL A C 1
ATOM 2923 O O . VAL A 1 386 ? -6.590 9.231 -19.923 1.00 93.75 386 VAL A O 1
ATOM 2926 N N . HIS A 1 387 ? -5.459 10.395 -18.370 1.00 93.94 387 HIS A N 1
ATOM 2927 C CA . HIS A 1 387 ? -6.546 11.293 -18.008 1.00 93.94 387 HIS A CA 1
ATOM 2928 C C . HIS A 1 387 ? -6.213 12.714 -18.464 1.00 93.94 387 HIS A C 1
ATOM 2930 O O . HIS A 1 387 ? -5.079 13.163 -18.335 1.00 93.94 387 HIS A O 1
ATOM 2936 N N . SER A 1 388 ? -7.196 13.453 -18.979 1.00 91.19 388 SER A N 1
ATOM 2937 C CA . SER A 1 388 ? -6.962 14.744 -19.644 1.00 91.19 388 SER A CA 1
ATOM 2938 C C . SER A 1 388 ? -6.401 15.840 -18.732 1.00 91.19 388 SER A C 1
ATOM 2940 O O . SER A 1 388 ? -5.760 16.763 -19.218 1.00 91.19 388 SER A O 1
ATOM 2942 N N . THR A 1 389 ? -6.670 15.774 -17.426 1.00 91.88 389 THR A N 1
ATOM 2943 C CA . THR A 1 389 ? -6.385 16.866 -16.471 1.00 91.88 389 THR A CA 1
ATOM 2944 C C . THR A 1 389 ? -5.777 16.405 -15.145 1.00 91.88 389 THR A C 1
ATOM 2946 O O . THR A 1 389 ? -5.646 17.213 -14.222 1.00 91.88 389 THR A O 1
ATOM 2949 N N . ARG A 1 390 ? -5.469 15.111 -15.000 1.00 92.69 390 ARG A N 1
ATOM 2950 C CA . ARG A 1 390 ? -4.984 14.531 -13.740 1.00 92.69 390 ARG A CA 1
ATOM 2951 C C . ARG A 1 390 ? -3.894 13.520 -14.006 1.00 92.69 390 ARG A C 1
ATOM 2953 O O . ARG A 1 390 ? -3.979 12.789 -14.992 1.00 92.69 390 ARG A O 1
ATOM 2960 N N . ASP A 1 391 ? -2.948 13.461 -13.085 1.00 94.25 391 ASP A N 1
ATOM 2961 C CA . ASP A 1 391 ? -1.997 12.366 -13.029 1.00 94.25 391 ASP A CA 1
ATOM 2962 C C . ASP A 1 391 ? -2.733 11.082 -12.647 1.00 94.25 391 ASP A C 1
ATOM 2964 O O . ASP A 1 391 ? -3.753 11.095 -11.944 1.00 94.25 391 ASP A O 1
ATOM 2968 N N . THR A 1 392 ? -2.230 9.957 -13.136 1.00 95.62 392 THR A N 1
ATOM 2969 C CA . THR A 1 392 ? -2.836 8.654 -12.888 1.00 95.62 392 THR A CA 1
ATOM 2970 C C . THR A 1 392 ? -1.782 7.622 -12.553 1.00 95.62 392 THR A C 1
ATOM 2972 O O . THR A 1 392 ? -0.795 7.501 -13.275 1.00 95.62 392 THR A O 1
ATOM 2975 N N . VAL A 1 393 ? -2.035 6.814 -11.528 1.00 96.88 393 VAL A N 1
ATOM 2976 C CA . VAL A 1 393 ? -1.255 5.592 -11.300 1.00 96.88 393 VAL A CA 1
ATOM 2977 C C . VAL A 1 393 ? -1.797 4.526 -12.240 1.00 96.88 393 VAL A C 1
ATOM 2979 O O . VAL A 1 393 ? -2.971 4.169 -12.144 1.00 96.88 393 VAL A O 1
ATOM 2982 N N . VAL A 1 394 ? -0.960 4.030 -13.145 1.00 96.88 394 VAL A N 1
ATOM 2983 C CA . VAL A 1 394 ? -1.271 2.920 -14.050 1.00 96.88 394 VAL A CA 1
ATOM 2984 C C . VAL A 1 394 ? -0.686 1.645 -13.457 1.00 96.88 394 VAL A C 1
ATOM 2986 O O . VAL A 1 394 ? 0.475 1.620 -13.054 1.00 96.88 394 VAL A O 1
ATOM 2989 N N . ALA A 1 395 ? -1.488 0.585 -13.396 1.00 96.62 395 ALA A N 1
ATOM 2990 C CA . ALA A 1 395 ? -1.114 -0.669 -12.757 1.00 96.62 395 ALA A CA 1
ATOM 2991 C C . ALA A 1 395 ? -1.465 -1.875 -13.635 1.00 96.62 395 ALA A C 1
ATOM 2993 O O . ALA A 1 395 ? -2.535 -1.929 -14.252 1.00 96.62 395 ALA A O 1
ATOM 2994 N N . GLY A 1 396 ? -0.584 -2.874 -13.642 1.00 94.69 396 GLY A N 1
ATOM 2995 C CA . GLY A 1 396 ? -0.945 -4.235 -14.032 1.00 94.69 396 GLY A CA 1
ATOM 2996 C C . GLY A 1 396 ? -1.964 -4.816 -13.047 1.00 94.69 396 GLY A C 1
ATOM 2997 O O . GLY A 1 396 ? -1.903 -4.540 -11.852 1.00 94.69 396 GLY A O 1
ATOM 2998 N N . TYR A 1 397 ? -2.920 -5.597 -13.546 1.00 92.25 397 TYR A N 1
ATOM 2999 C CA . TYR A 1 397 ? -3.976 -6.183 -12.723 1.00 92.25 397 TYR A CA 1
ATOM 3000 C C . TYR A 1 397 ? -4.298 -7.606 -13.185 1.00 92.25 397 TYR A C 1
ATOM 3002 O O . TYR A 1 397 ? -5.008 -7.811 -14.167 1.00 92.25 397 TYR A O 1
ATOM 3010 N N . GLY A 1 398 ? -3.779 -8.604 -12.473 1.00 88.56 398 GLY A N 1
ATOM 3011 C CA . GLY A 1 398 ? -4.038 -10.015 -12.755 1.00 88.56 398 GLY A CA 1
ATOM 3012 C C . GLY A 1 398 ? -3.487 -10.484 -14.108 1.00 88.56 398 GLY A C 1
ATOM 3013 O O . GLY A 1 398 ? -2.410 -10.075 -14.554 1.00 88.56 398 GLY A O 1
ATOM 3014 N N . SER A 1 399 ? -4.215 -11.397 -14.762 1.00 84.50 399 SER A N 1
ATOM 3015 C CA . SER A 1 399 ? -3.809 -11.959 -16.054 1.00 84.50 399 SER A CA 1
ATOM 3016 C C . SER A 1 399 ? -4.278 -11.079 -17.213 1.00 84.50 399 SER A C 1
ATOM 3018 O O . SER A 1 399 ? -5.473 -11.001 -17.480 1.00 84.50 399 SER A O 1
ATOM 3020 N N . ALA A 1 400 ? -3.338 -10.430 -17.907 1.00 83.69 400 ALA A N 1
ATOM 3021 C CA . ALA A 1 400 ? -3.600 -9.633 -19.113 1.00 83.69 400 ALA A CA 1
ATOM 3022 C C . ALA A 1 400 ? -4.619 -8.484 -18.967 1.00 83.69 400 ALA A C 1
ATOM 3024 O O . ALA A 1 400 ? -5.243 -8.086 -19.950 1.00 83.69 400 ALA A O 1
ATOM 3025 N N . ALA A 1 401 ? -4.761 -7.909 -17.773 1.00 90.00 401 ALA A N 1
ATOM 3026 C CA . ALA A 1 401 ? -5.505 -6.672 -17.580 1.00 90.00 401 ALA A CA 1
ATOM 3027 C C . ALA A 1 401 ? -4.623 -5.586 -16.958 1.00 90.00 401 ALA A C 1
ATOM 3029 O O . ALA A 1 401 ? -3.602 -5.840 -16.317 1.00 90.00 401 ALA A O 1
ATOM 3030 N N . THR A 1 402 ? -5.034 -4.348 -17.193 1.00 93.50 402 THR A N 1
ATOM 3031 C CA . THR A 1 402 ? -4.446 -3.143 -16.611 1.00 93.50 402 THR A CA 1
ATOM 3032 C C . THR A 1 402 ? -5.557 -2.223 -16.187 1.00 93.50 402 THR A C 1
ATOM 3034 O O . THR A 1 402 ? -6.636 -2.199 -16.791 1.00 93.50 402 THR A O 1
ATOM 3037 N N . ILE A 1 403 ? -5.257 -1.431 -15.178 1.00 96.38 403 ILE A N 1
ATOM 3038 C CA . ILE A 1 403 ? -6.150 -0.417 -14.664 1.00 96.38 403 ILE A CA 1
ATOM 3039 C C . ILE A 1 403 ? -5.388 0.883 -14.458 1.00 96.38 403 ILE A C 1
ATOM 3041 O O . ILE A 1 403 ? -4.156 0.911 -14.463 1.00 96.38 403 ILE A O 1
ATOM 3045 N N . TYR A 1 404 ? -6.131 1.953 -14.224 1.00 97.06 404 TYR A N 1
ATOM 3046 C CA . TYR A 1 404 ? -5.566 3.176 -13.688 1.00 97.06 404 TYR A CA 1
ATOM 3047 C C . TYR A 1 404 ? -6.433 3.758 -12.583 1.00 97.06 404 TYR A C 1
ATOM 3049 O O . TYR A 1 404 ? -7.634 3.490 -12.487 1.00 97.06 404 TYR A O 1
ATOM 3057 N N . PHE A 1 405 ? -5.797 4.582 -11.766 1.00 97.06 405 PHE A N 1
ATOM 3058 C CA . PHE A 1 405 ? -6.422 5.364 -10.716 1.00 97.06 405 PHE A CA 1
ATOM 3059 C C . PHE A 1 405 ? -6.175 6.837 -10.978 1.00 97.06 405 PHE A C 1
ATOM 3061 O O . PHE A 1 405 ? -5.052 7.230 -11.286 1.00 97.06 405 PHE A O 1
ATOM 3068 N N . ILE A 1 406 ? -7.213 7.652 -10.833 1.00 96.19 406 ILE A N 1
ATOM 3069 C CA . ILE A 1 406 ? -7.093 9.104 -10.938 1.00 96.19 406 ILE A CA 1
ATOM 3070 C C . ILE A 1 406 ? -6.560 9.632 -9.609 1.00 96.19 406 ILE A C 1
ATOM 3072 O O . ILE A 1 406 ? -7.152 9.365 -8.565 1.00 96.19 406 ILE A O 1
ATOM 3076 N N . LEU A 1 407 ? -5.455 10.375 -9.644 1.00 95.00 407 LEU A N 1
ATOM 3077 C CA . LEU A 1 407 ? -4.933 11.059 -8.467 1.00 95.00 407 LEU A CA 1
ATOM 3078 C C . LEU A 1 407 ? -5.640 12.410 -8.276 1.00 95.00 407 LEU A C 1
ATOM 3080 O O . LEU A 1 407 ? -6.012 13.051 -9.265 1.00 95.00 407 LEU A O 1
ATOM 3084 N N . PRO A 1 408 ? -5.847 12.854 -7.024 1.00 93.25 408 PRO A N 1
ATOM 3085 C CA . PRO A 1 408 ? -6.373 14.187 -6.769 1.00 93.25 408 PRO A CA 1
ATOM 3086 C C . PRO A 1 408 ? -5.345 15.249 -7.174 1.00 93.25 408 PRO A C 1
ATOM 3088 O O . PRO A 1 408 ? -4.141 14.980 -7.197 1.00 93.25 408 PRO A O 1
ATOM 3091 N N . ILE A 1 409 ? -5.802 16.472 -7.466 1.00 90.31 409 ILE A N 1
ATOM 3092 C CA . ILE A 1 409 ? -4.875 17.607 -7.622 1.00 90.31 409 ILE A CA 1
ATOM 3093 C C . ILE A 1 409 ? -4.041 17.761 -6.350 1.00 90.31 409 ILE A C 1
ATOM 3095 O O . ILE A 1 409 ? -4.577 17.696 -5.243 1.00 90.31 409 ILE A O 1
ATOM 3099 N N . ALA A 1 410 ? -2.753 18.058 -6.520 1.00 84.94 410 ALA A N 1
ATOM 3100 C CA . ALA A 1 410 ? -1.881 18.471 -5.431 1.00 84.94 410 ALA A CA 1
ATOM 3101 C C . ALA A 1 410 ? -2.547 19.548 -4.547 1.00 84.94 410 ALA A C 1
ATOM 3103 O O . ALA A 1 410 ? -2.991 20.594 -5.024 1.00 84.94 410 ALA A O 1
ATOM 3104 N N . GLY A 1 411 ? -2.633 19.273 -3.245 1.00 84.00 411 GLY A N 1
ATOM 3105 C CA . GLY A 1 411 ? -3.232 20.168 -2.251 1.00 84.00 411 GLY A CA 1
ATOM 3106 C C . GLY A 1 411 ? -4.755 20.081 -2.093 1.00 84.00 411 GLY A C 1
ATOM 3107 O O . GLY A 1 411 ? -5.272 20.630 -1.121 1.00 84.00 411 GLY A O 1
ATOM 3108 N N . LEU A 1 412 ? -5.480 19.382 -2.974 1.00 90.19 412 LEU A N 1
ATOM 3109 C CA . LEU A 1 412 ? -6.901 19.086 -2.772 1.00 90.19 412 LEU A CA 1
ATOM 3110 C C . LEU A 1 412 ? -7.093 17.727 -2.105 1.00 90.19 412 LEU A C 1
ATOM 3112 O O . LEU A 1 412 ? -6.334 16.784 -2.332 1.00 90.19 412 LEU A O 1
ATOM 3116 N N . ARG A 1 413 ? -8.151 17.624 -1.300 1.00 91.56 413 ARG A N 1
ATOM 3117 C CA . ARG A 1 413 ? -8.606 16.337 -0.776 1.00 91.56 413 ARG A CA 1
ATOM 3118 C C . ARG A 1 413 ? -9.462 15.610 -1.819 1.00 91.56 413 ARG A C 1
ATOM 3120 O O . ARG A 1 413 ? -10.039 16.268 -2.689 1.00 91.56 413 ARG A O 1
ATOM 3127 N N . PRO A 1 414 ? -9.594 14.275 -1.735 1.00 94.00 414 PRO A N 1
ATOM 3128 C CA . PRO A 1 414 ? -10.352 13.492 -2.709 1.00 94.00 414 PRO A CA 1
ATOM 3129 C C . PRO A 1 414 ? -11.810 13.941 -2.873 1.00 94.00 414 PRO A C 1
ATOM 3131 O O . PRO A 1 414 ? -12.339 13.938 -3.978 1.00 94.00 414 PRO A O 1
ATOM 3134 N N . GLU A 1 415 ? -12.468 14.335 -1.785 1.00 93.19 415 GLU A N 1
ATOM 3135 C CA . GLU A 1 415 ? -13.858 14.803 -1.772 1.00 93.19 415 GLU A CA 1
ATOM 3136 C C . GLU A 1 415 ? -14.045 16.194 -2.383 1.00 93.19 415 GLU A C 1
ATOM 3138 O O . GLU A 1 415 ? -15.146 16.519 -2.827 1.00 93.19 415 GLU A O 1
ATOM 3143 N N . ASP A 1 416 ? -12.980 16.996 -2.415 1.00 93.44 416 ASP A N 1
ATOM 3144 C CA . ASP A 1 416 ? -12.992 18.347 -2.971 1.00 93.44 416 ASP A CA 1
ATOM 3145 C C . ASP A 1 416 ? -12.645 18.337 -4.476 1.00 93.44 416 ASP A C 1
ATOM 3147 O O . ASP A 1 416 ? -12.900 19.314 -5.186 1.00 93.44 416 ASP A O 1
ATOM 3151 N N . ASP A 1 417 ? -12.098 17.230 -4.997 1.00 94.44 417 ASP A N 1
ATOM 3152 C CA . ASP A 1 417 ? -11.763 17.061 -6.413 1.00 94.44 417 ASP A CA 1
ATOM 3153 C C . ASP A 1 417 ? -12.826 16.253 -7.172 1.00 94.44 417 ASP A C 1
ATOM 3155 O O . ASP A 1 417 ? -12.851 15.025 -7.167 1.00 94.44 417 ASP A O 1
ATOM 3159 N N . SER A 1 418 ? -13.656 16.955 -7.946 1.00 92.50 418 SER A N 1
ATOM 3160 C CA . SER A 1 418 ? -14.692 16.355 -8.810 1.00 92.50 418 SER A CA 1
ATOM 3161 C C . SER A 1 418 ? -14.196 15.294 -9.815 1.00 92.50 418 SER A C 1
ATOM 3163 O O . SER A 1 418 ? -14.991 14.469 -10.294 1.00 92.50 418 SER A O 1
ATOM 3165 N N . SER A 1 419 ? -12.903 15.309 -10.165 1.00 93.81 419 SER A N 1
ATOM 3166 C CA . SER A 1 419 ? -12.307 14.321 -11.075 1.00 93.81 419 SER A CA 1
ATOM 3167 C C . SER A 1 419 ? -11.947 13.017 -10.367 1.00 93.81 419 SER A C 1
ATOM 3169 O O . SER A 1 419 ? -11.941 11.972 -11.018 1.00 93.81 419 SER A O 1
ATOM 3171 N N . TYR A 1 420 ? -11.694 13.058 -9.055 1.00 95.56 420 TYR A N 1
ATOM 3172 C CA . TYR A 1 420 ? -11.397 11.864 -8.275 1.00 95.56 420 TYR A CA 1
ATOM 3173 C C . TYR A 1 420 ? -12.612 10.931 -8.251 1.00 95.56 420 TYR A C 1
ATOM 3175 O O . TYR A 1 420 ? -13.768 11.372 -8.274 1.00 95.56 420 TYR A O 1
ATOM 3183 N N . LYS A 1 421 ? -12.347 9.622 -8.254 1.00 96.56 421 LYS A N 1
ATOM 3184 C CA . LYS A 1 421 ? -13.381 8.586 -8.235 1.00 96.56 421 LYS A CA 1
ATOM 3185 C C . LYS A 1 421 ? -13.120 7.609 -7.104 1.00 96.56 421 LYS A C 1
ATOM 3187 O O . LYS A 1 421 ? -11.987 7.174 -6.929 1.00 96.56 421 LYS A O 1
ATOM 3192 N N . PHE A 1 422 ? -14.173 7.238 -6.390 1.00 97.31 422 PHE A N 1
ATOM 3193 C CA . PHE A 1 422 ? -14.153 6.288 -5.280 1.00 97.31 422 PHE A CA 1
ATOM 3194 C C . PHE A 1 422 ? -14.650 4.911 -5.733 1.00 97.31 422 PHE A C 1
ATOM 3196 O O . PHE A 1 422 ? -15.538 4.822 -6.586 1.00 97.31 422 PHE A O 1
ATOM 3203 N N . ASP A 1 423 ? -14.081 3.839 -5.184 1.00 95.81 423 ASP A N 1
ATOM 3204 C CA . ASP A 1 423 ? -14.567 2.480 -5.416 1.00 95.81 423 ASP A CA 1
ATOM 3205 C C . ASP A 1 423 ? -16.014 2.362 -4.911 1.00 95.81 423 ASP A C 1
ATOM 3207 O O . ASP A 1 423 ? -16.399 2.948 -3.900 1.00 95.81 423 ASP A O 1
ATOM 3211 N N . THR A 1 424 ? -16.828 1.616 -5.648 1.00 95.12 424 THR A N 1
ATOM 3212 C CA . THR A 1 424 ? -18.247 1.391 -5.358 1.00 95.12 424 THR A CA 1
ATOM 3213 C C . THR A 1 424 ? -18.510 -0.001 -4.787 1.00 95.12 424 THR A C 1
ATOM 3215 O O . THR A 1 424 ? -19.650 -0.326 -4.467 1.00 95.12 424 THR A O 1
ATOM 3218 N N . ALA A 1 425 ? -17.479 -0.845 -4.680 1.00 92.62 425 ALA A N 1
ATOM 3219 C CA . ALA A 1 425 ? -17.585 -2.184 -4.102 1.00 92.62 425 ALA A CA 1
ATOM 3220 C C . ALA A 1 425 ? -17.691 -2.186 -2.563 1.00 92.62 425 ALA A C 1
ATOM 3222 O O . ALA A 1 425 ? -17.954 -3.233 -1.977 1.00 92.62 425 ALA A O 1
ATOM 3223 N N . GLY A 1 426 ? -17.511 -1.028 -1.921 1.00 94.19 426 GLY A N 1
ATOM 3224 C CA . GLY A 1 426 ? -17.348 -0.931 -0.475 1.00 94.19 426 GLY A CA 1
ATOM 3225 C C . GLY A 1 426 ? -15.943 -1.336 -0.025 1.00 94.19 426 GLY A C 1
ATOM 3226 O O . GLY A 1 426 ? -15.074 -1.645 -0.843 1.00 94.19 426 GLY A O 1
ATOM 3227 N N . GLY A 1 427 ? -15.714 -1.307 1.282 1.00 96.56 427 GLY A N 1
ATOM 3228 C CA . GLY A 1 427 ? -14.444 -1.720 1.864 1.00 96.56 427 GLY A CA 1
ATOM 3229 C C . GLY A 1 427 ? -14.456 -1.680 3.383 1.00 96.56 427 GLY A C 1
ATOM 3230 O O . GLY A 1 427 ? -15.320 -1.043 3.982 1.00 96.56 427 GLY A O 1
ATOM 3231 N N . SER A 1 428 ? -13.458 -2.321 3.979 1.00 96.50 428 SER A N 1
ATOM 3232 C CA . SER A 1 428 ? -13.319 -2.470 5.427 1.00 96.50 428 SER A CA 1
ATOM 3233 C C . SER A 1 428 ? -11.946 -1.995 5.896 1.00 96.50 428 SER A C 1
ATOM 3235 O O . SER A 1 428 ? -10.928 -2.228 5.237 1.00 96.50 428 SER A O 1
ATOM 3237 N N . LEU A 1 429 ? -11.898 -1.345 7.055 1.00 95.06 429 LEU A N 1
ATOM 3238 C CA . LEU A 1 429 ? -10.667 -1.009 7.766 1.00 95.06 429 LEU A CA 1
ATOM 3239 C C . LEU A 1 429 ? -10.643 -1.706 9.120 1.00 95.06 429 LEU A C 1
ATOM 3241 O O . LEU A 1 429 ? -11.615 -1.648 9.868 1.00 95.06 429 LEU A O 1
ATOM 3245 N N . TYR A 1 430 ? -9.505 -2.312 9.445 1.00 92.75 430 TYR A N 1
ATOM 3246 C CA . TYR A 1 430 ? -9.293 -3.065 10.672 1.00 92.75 430 TYR A CA 1
ATOM 3247 C C . TYR A 1 430 ? -8.325 -2.314 11.581 1.00 92.75 430 TYR A C 1
ATOM 3249 O O . TYR A 1 430 ? -7.180 -2.047 11.204 1.00 92.75 430 TYR A O 1
ATOM 3257 N N . GLY A 1 431 ? -8.778 -1.994 12.790 1.00 89.56 431 GLY A N 1
ATOM 3258 C CA . GLY A 1 431 ? -7.954 -1.406 13.841 1.00 89.56 431 GLY A CA 1
ATOM 3259 C C . GLY A 1 431 ? -7.005 -2.405 14.511 1.00 89.56 431 GLY A C 1
ATOM 3260 O O . GLY A 1 431 ? -7.132 -3.619 14.314 1.00 89.56 431 GLY A O 1
ATOM 3261 N N . PRO A 1 432 ? -6.066 -1.931 15.343 1.00 85.12 432 PRO A N 1
ATOM 3262 C CA . PRO A 1 432 ? -5.281 -2.807 16.205 1.00 85.12 432 PRO A CA 1
ATOM 3263 C C . PRO A 1 432 ? -6.165 -3.473 17.272 1.00 85.12 432 PRO A C 1
ATOM 3265 O O . PRO A 1 432 ? -7.299 -3.062 17.525 1.00 85.12 432 PRO A O 1
ATOM 3268 N N . LEU A 1 433 ? -5.638 -4.511 17.922 1.00 83.44 433 LEU A N 1
ATOM 3269 C CA . LEU A 1 433 ? -6.210 -5.020 19.167 1.00 83.44 433 LEU A CA 1
ATOM 3270 C C . LEU A 1 433 ? -5.845 -4.067 20.311 1.00 83.44 433 LEU A C 1
ATOM 3272 O O . LEU A 1 433 ? -4.665 -3.836 20.585 1.00 83.44 433 LEU A O 1
ATOM 3276 N N . ILE A 1 434 ? -6.869 -3.537 20.975 1.00 80.44 434 ILE A N 1
ATOM 3277 C CA . ILE A 1 434 ? -6.768 -2.561 22.061 1.00 80.44 434 ILE A CA 1
ATOM 3278 C C . ILE A 1 434 ? -7.189 -3.244 23.362 1.00 80.44 434 ILE A C 1
ATOM 3280 O O . ILE A 1 434 ? -8.242 -3.879 23.433 1.00 80.44 434 ILE A O 1
ATOM 3284 N N . ASP A 1 435 ? -6.368 -3.122 24.403 1.00 74.25 435 ASP A N 1
ATOM 3285 C CA . ASP A 1 435 ? -6.649 -3.690 25.728 1.00 74.25 435 ASP A CA 1
ATOM 3286 C C . ASP A 1 435 ? -7.430 -2.741 26.650 1.00 74.25 435 ASP A C 1
ATOM 3288 O O . ASP A 1 435 ? -7.947 -3.175 27.677 1.00 74.25 435 ASP A O 1
ATOM 3292 N N . GLY A 1 436 ? -7.530 -1.454 26.309 1.00 67.00 436 GLY A N 1
ATOM 3293 C CA . GLY A 1 436 ? -8.195 -0.452 27.141 1.00 67.00 436 GLY A CA 1
ATOM 3294 C C . GLY A 1 436 ? -7.491 -0.214 28.483 1.00 67.00 436 GLY A C 1
ATOM 3295 O O . GLY A 1 436 ? -8.160 0.055 29.481 1.00 67.00 436 GLY A O 1
ATOM 3296 N N . GLY A 1 437 ? -6.163 -0.372 28.538 1.00 65.75 437 GLY A N 1
ATOM 3297 C CA . GLY A 1 437 ? -5.334 -0.095 29.713 1.00 65.75 437 GLY A CA 1
ATOM 3298 C C . GLY A 1 437 ? -4.712 -1.351 30.316 1.00 65.75 437 GLY A C 1
ATOM 3299 O O . GLY A 1 437 ? -3.519 -1.578 30.182 1.00 65.75 437 GLY A O 1
ATOM 3300 N N . VAL A 1 438 ? -5.496 -2.171 31.022 1.00 64.50 438 VAL A N 1
ATOM 3301 C CA . VAL A 1 438 ? -4.964 -3.356 31.726 1.00 64.50 438 VAL A CA 1
ATOM 3302 C C . VAL A 1 438 ? -5.530 -4.633 31.127 1.00 64.50 438 VAL A C 1
ATOM 3304 O O . VAL A 1 438 ? -6.674 -4.979 31.412 1.00 64.50 438 VAL A O 1
ATOM 3307 N N . LEU A 1 439 ? -4.730 -5.368 30.350 1.00 68.12 439 LEU A N 1
ATOM 3308 C CA . LEU A 1 439 ? -5.138 -6.618 29.687 1.00 68.12 439 LEU A CA 1
ATOM 3309 C C . LEU A 1 439 ? -5.786 -7.651 30.630 1.00 68.12 439 LEU A C 1
ATOM 3311 O O . LEU A 1 439 ? -6.678 -8.379 30.215 1.00 68.12 439 LEU A O 1
ATOM 3315 N N . ALA A 1 440 ? -5.351 -7.715 31.890 1.00 66.12 440 ALA A N 1
ATOM 3316 C CA . ALA A 1 440 ? -5.832 -8.701 32.860 1.00 66.12 440 ALA A CA 1
ATOM 3317 C C . ALA A 1 440 ? -7.221 -8.392 33.455 1.00 66.12 440 ALA A C 1
ATOM 3319 O O . ALA A 1 440 ? -7.793 -9.241 34.136 1.00 66.12 440 ALA A O 1
ATOM 3320 N N . ILE A 1 441 ? -7.750 -7.182 33.247 1.00 70.06 441 ILE A N 1
ATOM 3321 C CA . ILE A 1 441 ? -9.068 -6.782 33.749 1.00 70.06 441 ILE A CA 1
ATOM 3322 C C . ILE A 1 441 ? -10.061 -6.861 32.590 1.00 70.06 441 ILE A C 1
ATOM 3324 O O . ILE A 1 441 ? -9.863 -6.149 31.605 1.00 70.06 441 ILE A O 1
ATOM 3328 N N . PRO A 1 442 ? -11.139 -7.654 32.680 1.00 79.75 442 PRO A N 1
ATOM 3329 C CA . PRO A 1 442 ? -12.148 -7.643 31.638 1.00 79.75 442 PRO A CA 1
ATOM 3330 C C . PRO A 1 442 ? -12.942 -6.330 31.668 1.00 79.75 442 PRO A C 1
ATOM 3332 O O . PRO A 1 442 ? -13.050 -5.659 32.699 1.00 79.75 442 PRO A O 1
ATOM 3335 N N . LYS A 1 443 ? -13.509 -5.946 30.527 1.00 82.69 443 LYS A N 1
ATOM 3336 C CA . LYS A 1 443 ? -14.369 -4.767 30.375 1.00 82.69 443 LYS A CA 1
ATOM 3337 C C . LYS A 1 443 ? -15.681 -5.167 29.721 1.00 82.69 443 LYS A C 1
ATOM 3339 O O . LYS A 1 443 ? -15.747 -6.171 29.014 1.00 82.69 443 LYS A O 1
ATOM 3344 N N . TYR A 1 444 ? -16.704 -4.362 29.961 1.00 86.75 444 TYR A N 1
ATOM 3345 C CA . TYR A 1 444 ? -17.973 -4.415 29.255 1.00 86.75 444 TYR A CA 1
ATOM 3346 C C . TYR A 1 444 ? -17.985 -3.352 28.166 1.00 86.75 444 TYR A C 1
ATOM 3348 O O . TYR A 1 444 ? -17.855 -2.171 28.475 1.00 86.75 444 TYR A O 1
ATOM 3356 N N . LEU A 1 445 ? -18.117 -3.762 26.907 1.00 89.38 445 LEU A N 1
ATOM 3357 C CA . LEU A 1 445 ? -18.362 -2.857 25.792 1.00 89.38 445 LEU A CA 1
ATOM 3358 C C . LEU A 1 445 ? -19.830 -2.438 25.846 1.00 89.38 445 LEU A C 1
ATOM 3360 O O . LEU A 1 445 ? -20.712 -3.295 25.756 1.00 89.38 445 LEU A O 1
ATOM 3364 N N . ASN A 1 446 ? -20.069 -1.141 26.014 1.00 88.25 446 ASN A N 1
ATOM 3365 C CA . ASN A 1 446 ? -21.397 -0.592 26.276 1.00 88.25 446 ASN A CA 1
ATOM 3366 C C . ASN A 1 446 ? -22.003 0.092 25.058 1.00 88.25 446 ASN A C 1
ATOM 3368 O O . ASN A 1 446 ? -23.217 0.083 24.912 1.00 88.25 446 ASN A O 1
ATOM 3372 N N . ALA A 1 447 ? -21.190 0.745 24.229 1.00 89.75 447 ALA A N 1
ATOM 3373 C CA . ALA A 1 447 ? -21.677 1.488 23.073 1.00 89.75 447 ALA A CA 1
ATOM 3374 C C . ALA A 1 447 ? -20.573 1.702 22.035 1.00 89.75 447 ALA A C 1
ATOM 3376 O O . ALA A 1 447 ? -19.374 1.637 22.330 1.00 89.75 447 ALA A O 1
ATOM 3377 N N . GLY A 1 448 ? -21.002 1.993 20.812 1.00 92.19 448 GLY A N 1
ATOM 3378 C CA . GLY A 1 448 ? -20.152 2.473 19.732 1.00 92.19 448 GLY A CA 1
ATOM 3379 C C . GLY A 1 448 ? -20.591 3.860 19.291 1.00 92.19 448 GLY A C 1
ATOM 3380 O O . GLY A 1 448 ? -21.772 4.203 19.350 1.00 92.19 448 GLY A O 1
ATOM 3381 N N . LYS A 1 449 ? -19.631 4.655 18.826 1.00 92.19 449 LYS A N 1
ATOM 3382 C CA . LYS A 1 449 ? -19.835 6.018 18.335 1.00 92.19 449 LYS A CA 1
ATOM 3383 C C . LYS A 1 449 ? -19.067 6.210 17.041 1.00 92.19 449 LYS A C 1
ATOM 3385 O O . LYS A 1 449 ? -17.887 5.874 16.963 1.00 92.19 449 LYS A O 1
ATOM 3390 N N . ILE A 1 450 ? -19.711 6.801 16.043 1.00 93.81 450 ILE A N 1
ATOM 3391 C CA . ILE A 1 450 ? -19.074 7.152 14.773 1.00 93.81 450 ILE A CA 1
ATOM 3392 C C . ILE A 1 450 ? -19.448 8.578 14.376 1.00 93.81 450 ILE A C 1
ATOM 3394 O O . ILE A 1 450 ? -20.622 8.949 14.337 1.00 93.81 450 ILE A O 1
ATOM 3398 N N . LEU A 1 451 ? -18.432 9.392 14.092 1.00 92.88 451 LEU A N 1
ATOM 3399 C CA . LEU A 1 451 ? -18.582 10.729 13.533 1.00 92.88 451 LEU A CA 1
ATOM 3400 C C . LEU A 1 451 ? -18.247 10.666 12.049 1.00 92.88 451 LEU A C 1
ATOM 3402 O O . LEU A 1 451 ? -17.097 10.434 11.663 1.00 92.88 451 LEU A O 1
ATOM 3406 N N . ALA A 1 452 ? -19.250 10.902 11.214 1.00 95.62 452 ALA A N 1
ATOM 3407 C CA . ALA A 1 452 ? -19.094 10.810 9.775 1.00 95.62 452 ALA A CA 1
ATOM 3408 C C . ALA A 1 452 ? -19.867 11.908 9.043 1.00 95.62 452 ALA A C 1
ATOM 3410 O O . ALA A 1 452 ? -20.838 12.482 9.536 1.00 95.62 452 ALA A O 1
ATOM 3411 N N . THR A 1 453 ? -19.413 12.214 7.836 1.00 96.38 453 THR A N 1
ATOM 3412 C CA . THR A 1 453 ? -20.046 13.171 6.930 1.00 96.38 453 THR A CA 1
ATOM 3413 C C . THR A 1 453 ? -20.250 12.524 5.572 1.00 96.38 453 THR A C 1
ATOM 3415 O O . THR A 1 453 ? -19.735 11.435 5.311 1.00 96.38 453 THR A O 1
ATOM 3418 N N . SER A 1 454 ? -21.007 13.192 4.698 1.00 95.44 454 SER A N 1
ATOM 3419 C CA . SER A 1 454 ? -21.294 12.660 3.367 1.00 95.44 454 SER A CA 1
ATOM 3420 C C . SER A 1 454 ? -21.925 11.263 3.479 1.00 95.44 454 SER A C 1
ATOM 3422 O O . SER A 1 454 ? -21.490 10.311 2.843 1.00 95.44 454 SER A O 1
ATOM 3424 N N . LEU A 1 455 ? -22.977 11.141 4.295 1.00 96.81 455 LEU A N 1
ATOM 3425 C CA . LEU A 1 455 ? -23.758 9.910 4.452 1.00 96.81 455 LEU A CA 1
ATOM 3426 C C . LEU A 1 455 ? -25.147 10.034 3.813 1.00 96.81 455 LEU A C 1
ATOM 3428 O O . LEU A 1 455 ? -25.597 11.138 3.495 1.00 96.81 455 LEU A O 1
ATOM 3432 N N . SER A 1 456 ? -25.775 8.897 3.529 1.00 95.06 456 SER A N 1
ATOM 3433 C CA . SER A 1 456 ? -27.178 8.759 3.115 1.00 95.06 456 SER A CA 1
ATOM 3434 C C . SER A 1 456 ? -27.649 7.316 3.346 1.00 95.06 456 SER A C 1
ATOM 3436 O O . SER A 1 456 ? -26.861 6.452 3.723 1.00 95.06 456 SER A O 1
ATOM 3438 N N . ALA A 1 457 ? -28.915 7.009 3.048 1.00 92.62 457 ALA A N 1
ATOM 3439 C CA . ALA A 1 457 ? -29.453 5.647 3.155 1.00 92.62 457 ALA A CA 1
ATOM 3440 C C . ALA A 1 457 ? -28.710 4.591 2.303 1.00 92.62 457 ALA A C 1
ATOM 3442 O O . ALA A 1 457 ? -28.800 3.404 2.590 1.00 92.62 457 ALA A O 1
ATOM 3443 N N . THR A 1 458 ? -27.986 5.005 1.259 1.00 92.75 458 THR A N 1
ATOM 3444 C CA . THR A 1 458 ? -27.210 4.118 0.366 1.00 92.75 458 THR A CA 1
ATOM 3445 C C . THR A 1 458 ? -25.704 4.373 0.449 1.00 92.75 458 THR A C 1
ATOM 3447 O O . THR A 1 458 ? -24.942 3.903 -0.397 1.00 92.75 458 THR A O 1
ATOM 3450 N N . ARG A 1 459 ? -25.284 5.203 1.406 1.00 96.38 459 ARG A N 1
ATOM 3451 C CA . ARG A 1 459 ? -23.907 5.649 1.585 1.00 96.38 459 ARG A CA 1
ATOM 3452 C C . ARG A 1 459 ? -23.617 5.698 3.074 1.00 96.38 459 ARG A C 1
ATOM 3454 O O . ARG A 1 459 ? -23.910 6.694 3.735 1.00 96.38 459 ARG A O 1
ATOM 3461 N N . THR A 1 460 ? -23.118 4.589 3.588 1.00 97.62 460 THR A N 1
ATOM 3462 C CA . THR A 1 460 ? -23.146 4.276 5.015 1.00 97.62 460 THR A CA 1
ATOM 3463 C C . THR A 1 460 ? -21.746 4.014 5.542 1.00 97.62 460 THR A C 1
ATOM 3465 O O . THR A 1 460 ? -20.845 3.629 4.792 1.00 97.62 460 THR A O 1
ATOM 3468 N N . ALA A 1 461 ? -21.587 4.211 6.845 1.00 97.94 461 ALA A N 1
ATOM 3469 C CA . ALA A 1 461 ? -20.429 3.754 7.594 1.00 97.94 461 ALA A CA 1
ATOM 3470 C C . ALA A 1 461 ? -20.917 2.892 8.762 1.00 97.94 461 ALA A C 1
ATOM 3472 O O . ALA A 1 461 ? -21.790 3.323 9.520 1.00 97.94 461 ALA A O 1
ATOM 3473 N N . VAL A 1 462 ? -20.388 1.679 8.886 1.00 97.81 462 VAL A N 1
ATOM 3474 C CA . VAL A 1 462 ? -20.734 0.741 9.958 1.00 97.81 462 VAL A CA 1
ATOM 3475 C C . VAL A 1 462 ? -19.524 0.577 10.861 1.00 97.81 462 VAL A C 1
ATOM 3477 O O . VAL A 1 462 ? -18.430 0.299 10.379 1.00 97.81 462 VAL A O 1
ATOM 3480 N N . LEU A 1 463 ? -19.718 0.773 12.163 1.00 96.44 463 LEU A N 1
ATOM 3481 C CA . LEU A 1 463 ? -18.725 0.457 13.183 1.00 96.44 463 LEU A CA 1
ATOM 3482 C C . LEU A 1 463 ? -19.070 -0.898 13.798 1.00 96.44 463 LEU A C 1
ATOM 3484 O O . LEU A 1 463 ? -20.148 -1.067 14.375 1.00 96.44 463 LEU A O 1
ATOM 3488 N N . SER A 1 464 ? -18.125 -1.822 13.708 1.00 96.25 464 SER A N 1
ATOM 3489 C CA . SER A 1 464 ? -18.194 -3.187 14.221 1.00 96.25 464 SER A CA 1
ATOM 3490 C C . SER A 1 464 ? -17.044 -3.447 15.196 1.00 96.25 464 SER A C 1
ATOM 3492 O O . SER A 1 464 ? -16.039 -2.731 15.186 1.00 96.25 464 SER A O 1
ATOM 3494 N N . TYR A 1 465 ? -17.165 -4.476 16.037 1.00 92.88 465 TYR A N 1
ATOM 3495 C CA . TYR A 1 465 ? -16.083 -4.934 16.913 1.00 92.88 465 TYR A CA 1
ATOM 3496 C C . TYR A 1 465 ? -15.756 -6.415 16.716 1.00 92.88 465 TYR A C 1
ATOM 3498 O O . TYR A 1 465 ? -16.638 -7.221 16.424 1.00 92.88 465 TYR A O 1
ATOM 3506 N N . ALA A 1 466 ? -14.499 -6.768 16.980 1.00 91.62 466 ALA A N 1
ATOM 3507 C CA . ALA A 1 466 ? -14.050 -8.136 17.226 1.00 91.62 466 ALA A CA 1
ATOM 3508 C C . ALA A 1 466 ? -13.368 -8.190 18.597 1.00 91.62 466 ALA A C 1
ATOM 3510 O O . ALA A 1 466 ? -12.528 -7.342 18.911 1.00 91.62 466 ALA A O 1
ATOM 3511 N N . LYS A 1 467 ? -13.724 -9.164 19.434 1.00 89.06 467 LYS A N 1
ATOM 3512 C CA . LYS A 1 467 ? -13.175 -9.305 20.792 1.00 89.06 467 LYS A CA 1
ATOM 3513 C C . LYS A 1 467 ? -12.154 -10.432 20.855 1.00 89.06 467 LYS A C 1
ATOM 3515 O O . LYS A 1 467 ? -12.290 -11.411 20.146 1.00 89.06 467 LYS A O 1
ATOM 3520 N N . ASP A 1 468 ? -11.130 -10.290 21.690 1.00 80.94 468 ASP A N 1
ATOM 3521 C CA . ASP A 1 468 ? -10.186 -11.353 22.074 1.00 80.94 468 ASP A CA 1
ATOM 3522 C C . ASP A 1 468 ? -9.549 -12.152 20.912 1.00 80.94 468 ASP A C 1
ATOM 3524 O O . ASP A 1 468 ? -9.109 -13.284 21.097 1.00 80.94 468 ASP A O 1
ATOM 3528 N N . ALA A 1 469 ? -9.408 -11.512 19.742 1.00 72.00 469 ALA A N 1
ATOM 3529 C CA . ALA A 1 469 ? -8.962 -12.108 18.477 1.00 72.00 469 ALA A CA 1
ATOM 3530 C C . ALA A 1 469 ? -9.931 -13.139 17.854 1.00 72.00 469 ALA A C 1
ATOM 3532 O O . ALA A 1 469 ? -9.508 -13.984 17.064 1.00 72.00 469 ALA A O 1
ATOM 3533 N N . ASP A 1 470 ? -11.225 -13.028 18.161 1.00 82.00 470 ASP A N 1
ATOM 3534 C CA . ASP A 1 470 ? -12.306 -13.694 17.439 1.00 82.00 470 ASP A CA 1
ATOM 3535 C C . ASP A 1 470 ? -12.239 -13.350 15.943 1.00 82.00 470 ASP A C 1
ATOM 3537 O O . ASP A 1 470 ? -11.891 -12.236 15.544 1.00 82.00 470 ASP A O 1
ATOM 3541 N N . SER A 1 471 ? -12.595 -14.318 15.100 1.00 74.69 471 SER A N 1
ATOM 3542 C CA . SER A 1 471 ? -12.592 -14.169 13.641 1.00 74.69 471 SER A CA 1
ATOM 3543 C C . SER A 1 471 ? -13.876 -13.549 13.082 1.00 74.69 471 SER A C 1
ATOM 3545 O O . SER A 1 471 ? -14.061 -13.535 11.868 1.00 74.69 471 SER A O 1
ATOM 3547 N N . THR A 1 472 ? -14.804 -13.137 13.946 1.00 86.88 472 THR A N 1
ATOM 3548 C CA . THR A 1 472 ? -16.122 -12.626 13.560 1.00 86.88 472 THR A CA 1
ATOM 3549 C C . THR A 1 472 ? -16.312 -11.207 14.061 1.00 86.88 472 THR A C 1
ATOM 3551 O O . THR A 1 472 ? -16.236 -10.961 15.266 1.00 86.88 472 THR A O 1
ATOM 3554 N N . ASP A 1 473 ? -16.644 -10.313 13.138 1.00 91.81 473 ASP A N 1
ATOM 3555 C CA . ASP A 1 473 ? -16.972 -8.926 13.440 1.00 91.81 473 ASP A CA 1
ATOM 3556 C C . ASP A 1 473 ? -18.473 -8.804 13.751 1.00 91.81 473 ASP A C 1
ATOM 3558 O O . ASP A 1 473 ? -19.315 -9.390 13.067 1.00 91.81 473 ASP A O 1
ATOM 3562 N N . THR A 1 474 ? -18.823 -8.053 14.795 1.00 94.94 474 THR A N 1
ATOM 3563 C CA . THR A 1 474 ? -20.217 -7.780 15.183 1.00 94.94 474 THR A CA 1
ATOM 3564 C C . THR A 1 474 ? -20.514 -6.293 15.053 1.00 94.94 474 THR A C 1
ATOM 3566 O O . THR A 1 474 ? -19.836 -5.472 15.670 1.00 94.94 474 THR A O 1
ATOM 3569 N N . ALA A 1 475 ? -21.536 -5.943 14.269 1.00 95.75 475 ALA A N 1
ATOM 3570 C CA . ALA A 1 475 ? -21.946 -4.557 14.057 1.00 95.75 475 ALA A CA 1
ATOM 3571 C C . ALA A 1 475 ? -22.516 -3.923 15.336 1.00 95.75 475 ALA A C 1
ATOM 3573 O O . ALA A 1 475 ? -23.288 -4.552 16.059 1.00 95.75 475 ALA A O 1
ATOM 3574 N N . VAL A 1 476 ? -22.150 -2.663 15.583 1.00 94.75 476 VAL A N 1
ATOM 3575 C CA . VAL A 1 476 ? -22.642 -1.846 16.707 1.00 94.75 476 VAL A CA 1
ATOM 3576 C C . VAL A 1 476 ? -23.465 -0.680 16.198 1.00 94.75 476 VAL A C 1
ATOM 3578 O O . VAL A 1 476 ? -24.619 -0.526 16.572 1.00 94.75 476 VAL A O 1
ATOM 3581 N N . VAL A 1 477 ? -22.869 0.139 15.329 1.00 96.31 477 VAL A N 1
ATOM 3582 C CA . VAL A 1 477 ? -23.466 1.389 14.851 1.00 96.31 477 VAL A CA 1
ATOM 3583 C C . VAL A 1 477 ? -23.532 1.363 13.340 1.00 96.31 477 VAL A C 1
ATOM 3585 O O . VAL A 1 477 ? -22.532 1.073 12.690 1.00 96.31 477 VAL A O 1
ATOM 3588 N N . THR A 1 478 ? -24.674 1.746 12.774 1.00 97.38 478 THR A N 1
ATOM 3589 C CA . THR A 1 478 ? -24.801 2.028 11.339 1.00 97.38 478 THR A CA 1
ATOM 3590 C C . THR A 1 478 ? -25.152 3.496 11.141 1.00 97.38 478 THR A C 1
ATOM 3592 O O . THR A 1 478 ? -26.279 3.916 11.393 1.00 97.38 478 THR A O 1
ATOM 3595 N N . ALA A 1 479 ? -24.196 4.289 10.663 1.00 97.12 479 ALA A N 1
ATOM 3596 C CA . ALA A 1 479 ? -24.411 5.697 10.370 1.00 97.12 479 ALA A CA 1
ATOM 3597 C C . ALA A 1 479 ? -24.880 5.898 8.926 1.00 97.12 479 ALA A C 1
ATOM 3599 O O . ALA A 1 479 ? -24.196 5.534 7.963 1.00 97.12 479 ALA A O 1
ATOM 3600 N N . VAL A 1 480 ? -26.048 6.530 8.790 1.00 97.12 480 VAL A N 1
ATOM 3601 C CA . VAL A 1 480 ? -26.694 6.845 7.500 1.00 97.12 480 VAL A CA 1
ATOM 3602 C C . VAL A 1 480 ? -26.978 8.341 7.321 1.00 97.12 480 VAL A C 1
ATOM 3604 O O . VAL A 1 480 ? -27.508 8.757 6.291 1.00 97.12 480 VAL A O 1
ATOM 3607 N N . GLN A 1 481 ? -26.627 9.168 8.312 1.00 95.62 481 GLN A N 1
ATOM 3608 C CA . GLN A 1 481 ? -26.793 10.624 8.299 1.00 95.62 481 GLN A CA 1
ATOM 3609 C C . GLN A 1 481 ? -25.505 11.310 8.754 1.00 95.62 481 GLN A C 1
ATOM 3611 O O . GLN A 1 481 ? -24.773 10.780 9.583 1.00 95.62 481 GLN A O 1
ATOM 3616 N N . THR A 1 482 ? -25.226 12.492 8.202 1.00 95.62 482 THR A N 1
ATOM 3617 C CA . THR A 1 482 ? -24.074 13.306 8.610 1.00 95.62 482 THR A CA 1
ATOM 3618 C C . THR A 1 482 ? -24.204 13.721 10.076 1.00 95.62 482 THR A C 1
ATOM 3620 O O . THR A 1 482 ? -25.226 14.282 10.464 1.00 95.62 482 THR A O 1
ATOM 3623 N N . GLY A 1 483 ? -23.144 13.519 10.856 1.00 93.38 483 GLY A N 1
ATOM 3624 C CA . GLY A 1 483 ? -23.083 13.853 12.274 1.00 93.38 483 GLY A CA 1
ATOM 3625 C C . GLY A 1 483 ? -22.511 12.712 13.109 1.00 93.38 483 GLY A C 1
ATOM 3626 O O . GLY A 1 483 ? -21.920 11.765 12.585 1.00 93.38 483 GLY A O 1
ATOM 3627 N N . LEU A 1 484 ? -22.668 12.835 14.425 1.00 94.12 484 LEU A N 1
ATOM 3628 C CA . LEU A 1 484 ? -22.376 11.768 15.375 1.00 94.12 484 LEU A CA 1
ATOM 3629 C C . LEU A 1 484 ? -23.566 10.802 15.415 1.00 94.12 484 LEU A C 1
ATOM 3631 O O . LEU A 1 484 ? -24.692 11.234 15.652 1.00 94.12 484 LEU A O 1
ATOM 3635 N N . THR A 1 485 ? -23.309 9.515 15.197 1.00 96.69 485 THR A N 1
ATOM 3636 C CA . THR A 1 485 ? -24.264 8.427 15.453 1.00 96.69 485 THR A CA 1
ATOM 3637 C C . THR A 1 485 ? -23.723 7.568 16.592 1.00 96.69 485 THR A C 1
ATOM 3639 O O . THR A 1 485 ? -22.533 7.247 16.609 1.00 96.69 485 THR A O 1
ATOM 3642 N N . GLU A 1 486 ? -24.585 7.209 17.536 1.00 94.69 486 GLU A N 1
ATOM 3643 C CA . GLU A 1 486 ? -24.255 6.423 18.725 1.00 94.69 486 GLU A CA 1
ATOM 3644 C C . GLU A 1 486 ? -25.315 5.344 18.922 1.00 94.69 486 GLU A C 1
ATOM 3646 O O . GLU A 1 486 ? -26.504 5.637 18.821 1.00 94.69 486 GLU A O 1
ATOM 3651 N N . GLU A 1 487 ? -24.881 4.119 19.213 1.00 95.62 487 GLU A N 1
ATOM 3652 C CA . GLU A 1 487 ? -25.769 3.002 19.546 1.00 95.62 487 GLU A CA 1
ATOM 3653 C C . GLU A 1 487 ? -25.248 2.276 20.785 1.00 95.62 487 GLU A C 1
ATOM 3655 O O . GLU A 1 487 ? -24.046 2.016 20.919 1.00 95.62 487 GLU A O 1
ATOM 3660 N N . SER A 1 488 ? -26.171 1.951 21.689 1.00 92.44 488 SER A N 1
ATOM 3661 C CA . SER A 1 488 ? -25.889 1.171 22.896 1.00 92.44 488 SER A CA 1
ATOM 3662 C C . SER A 1 488 ? -25.933 -0.327 22.599 1.00 92.44 488 SER A C 1
ATOM 3664 O O . SER A 1 488 ? -26.722 -0.795 21.782 1.00 92.44 488 SER A O 1
ATOM 3666 N N . ILE A 1 489 ? -25.103 -1.091 23.298 1.00 91.50 489 ILE A N 1
ATOM 3667 C CA . ILE A 1 489 ? -25.028 -2.547 23.233 1.00 91.50 489 ILE A CA 1
ATOM 3668 C C . ILE A 1 489 ? -25.721 -3.105 24.476 1.00 91.50 489 ILE A C 1
ATOM 3670 O O . ILE A 1 489 ? -25.223 -2.949 25.591 1.00 91.50 489 ILE A O 1
ATOM 3674 N N . ASP A 1 490 ? -26.860 -3.768 24.278 1.00 87.75 490 ASP A N 1
ATOM 3675 C CA . ASP A 1 490 ? -27.630 -4.415 25.342 1.00 87.75 490 ASP A CA 1
ATOM 3676 C C . ASP A 1 490 ? -27.984 -5.866 24.951 1.00 87.75 490 ASP A C 1
ATOM 3678 O O . ASP A 1 490 ? -28.649 -6.074 23.930 1.00 87.75 490 ASP A O 1
ATOM 3682 N N . PRO A 1 491 ? -27.544 -6.886 25.717 1.00 87.81 491 PRO A N 1
ATOM 3683 C CA . PRO A 1 491 ? -26.669 -6.791 26.889 1.00 87.81 491 PRO A CA 1
ATOM 3684 C C . PRO A 1 491 ? -25.223 -6.412 26.515 1.00 87.81 491 PRO A C 1
ATOM 3686 O O . PRO A 1 491 ? -24.757 -6.784 25.434 1.00 87.81 491 PRO A O 1
ATOM 3689 N N . PRO A 1 492 ? -24.477 -5.730 27.408 1.00 87.88 492 PRO A N 1
ATOM 3690 C CA . PRO A 1 492 ? -23.102 -5.328 27.136 1.00 87.88 492 PRO A CA 1
ATOM 3691 C C . PRO A 1 492 ? -22.175 -6.538 26.982 1.00 87.88 492 PRO A C 1
ATOM 3693 O O . PRO A 1 492 ? -22.387 -7.608 27.563 1.00 87.88 492 PRO A O 1
ATOM 3696 N N . VAL A 1 493 ? -21.103 -6.364 26.209 1.00 90.19 493 VAL A N 1
ATOM 3697 C CA . VAL A 1 493 ? -20.245 -7.476 25.771 1.00 90.19 493 VAL A CA 1
ATOM 3698 C C . VAL A 1 493 ? -18.957 -7.516 26.581 1.00 90.19 493 VAL A C 1
ATOM 3700 O O . VAL A 1 493 ? -18.210 -6.545 26.615 1.00 90.19 493 VAL A O 1
ATOM 3703 N N . LEU A 1 494 ? -18.669 -8.653 27.218 1.00 88.81 494 LEU A N 1
ATOM 3704 C CA . LEU A 1 494 ? -17.429 -8.863 27.970 1.00 88.81 494 LEU A CA 1
ATOM 3705 C C . LEU A 1 494 ? -16.239 -9.123 27.026 1.00 88.81 494 LEU A C 1
ATOM 3707 O O . LEU A 1 494 ? -16.349 -9.970 26.135 1.00 88.81 494 LEU A O 1
ATOM 3711 N N . PHE A 1 495 ? -15.105 -8.453 27.255 1.00 87.94 495 PHE A N 1
ATOM 3712 C CA . PHE A 1 495 ? -13.852 -8.650 26.507 1.00 87.94 495 PHE A CA 1
ATOM 3713 C C . PHE A 1 495 ? -12.601 -8.312 27.344 1.00 87.94 495 PHE A C 1
ATOM 3715 O O . PHE A 1 495 ? -12.691 -7.558 28.317 1.00 87.94 495 PHE A O 1
ATOM 3722 N N . ASN A 1 496 ? -11.423 -8.812 26.944 1.00 83.50 496 ASN A N 1
ATOM 3723 C CA . ASN A 1 496 ? -10.122 -8.327 27.445 1.00 83.50 496 ASN A CA 1
ATOM 3724 C C . ASN A 1 496 ? -9.393 -7.455 26.419 1.00 83.50 496 ASN A C 1
ATOM 3726 O O . ASN A 1 496 ? -8.763 -6.462 26.789 1.00 83.50 496 ASN A O 1
ATOM 3730 N N . ARG A 1 497 ? -9.497 -7.814 25.134 1.00 85.06 497 ARG A N 1
ATOM 3731 C CA . ARG A 1 497 ? -9.075 -6.994 23.991 1.00 85.06 497 ARG A CA 1
ATOM 3732 C C . ARG A 1 497 ? -10.225 -6.800 23.021 1.00 85.06 497 ARG A C 1
ATOM 3734 O O . ARG A 1 497 ? -11.025 -7.709 22.820 1.00 85.06 497 ARG A O 1
ATOM 3741 N N . VAL A 1 498 ? -10.272 -5.638 22.391 1.00 86.94 498 VAL A N 1
ATOM 3742 C CA . VAL A 1 498 ? -11.244 -5.319 21.349 1.00 86.94 498 VAL A CA 1
ATOM 3743 C C . VAL A 1 498 ? -10.533 -4.676 20.167 1.00 86.94 498 VAL A C 1
ATOM 3745 O O . VAL A 1 498 ? -9.593 -3.904 20.337 1.00 86.94 498 VAL A O 1
ATOM 3748 N N . ARG A 1 499 ? -10.969 -5.012 18.961 1.00 88.12 499 ARG A N 1
ATOM 3749 C CA . ARG A 1 499 ? -10.600 -4.354 17.711 1.00 88.12 499 ARG A CA 1
ATOM 3750 C C . ARG A 1 499 ? -11.841 -3.673 17.159 1.00 88.12 499 ARG A C 1
ATOM 3752 O O . ARG A 1 499 ? -12.913 -4.271 17.178 1.00 88.12 499 ARG A O 1
ATOM 3759 N N . TYR A 1 500 ? -11.683 -2.465 16.629 1.00 90.25 500 TYR A N 1
ATOM 3760 C CA . TYR A 1 500 ? -12.707 -1.843 15.794 1.00 90.25 500 TYR A CA 1
ATOM 3761 C C . TYR A 1 500 ? -12.549 -2.280 14.334 1.00 90.25 500 TYR A C 1
ATOM 3763 O O . TYR A 1 500 ? -11.431 -2.455 13.838 1.00 90.25 500 TYR A O 1
ATOM 3771 N N . VAL A 1 501 ? -13.674 -2.421 13.644 1.00 94.31 501 VAL A N 1
ATOM 3772 C CA . VAL A 1 501 ? -13.752 -2.622 12.197 1.00 94.31 501 VAL A CA 1
ATOM 3773 C C . VAL A 1 501 ? -14.715 -1.587 11.639 1.00 94.31 501 VAL A C 1
ATOM 3775 O O . VAL A 1 501 ? -15.789 -1.376 12.200 1.00 94.31 501 VAL A O 1
ATOM 3778 N N . VAL A 1 502 ? -14.307 -0.892 10.581 1.00 95.75 502 VAL A N 1
ATOM 3779 C CA . VAL A 1 502 ? -15.129 0.131 9.927 1.00 95.75 502 VAL A CA 1
ATOM 3780 C C . VAL A 1 502 ? -15.423 -0.299 8.506 1.00 95.75 502 VAL A C 1
ATOM 3782 O O . VAL A 1 502 ? -14.505 -0.352 7.689 1.00 95.75 502 VAL A O 1
ATOM 3785 N N . ASP A 1 503 ? -16.696 -0.533 8.206 1.00 97.75 503 ASP A N 1
ATOM 3786 C CA . ASP A 1 503 ? -17.159 -0.834 6.856 1.00 97.75 503 ASP A CA 1
ATOM 3787 C C . ASP A 1 503 ? -17.735 0.420 6.207 1.00 97.75 503 ASP A C 1
ATOM 3789 O O . ASP A 1 503 ? -18.625 1.083 6.746 1.00 97.75 503 ASP A O 1
ATOM 3793 N N . LEU A 1 504 ? -17.239 0.745 5.020 1.00 98.25 504 LEU A N 1
ATOM 3794 C CA . LEU A 1 504 ? -17.708 1.850 4.199 1.00 98.25 504 LEU A CA 1
ATOM 3795 C C . LEU A 1 504 ? -18.457 1.298 2.993 1.00 98.25 504 LEU A C 1
ATOM 3797 O O . LEU A 1 504 ? -17.999 0.374 2.324 1.00 98.25 504 LEU A O 1
ATOM 3801 N N . THR A 1 505 ? -19.609 1.881 2.678 1.00 97.44 505 THR A N 1
ATOM 3802 C CA . THR A 1 505 ? -20.392 1.504 1.496 1.00 97.44 505 THR A CA 1
ATOM 3803 C C . THR A 1 505 ? -20.846 2.747 0.747 1.00 97.44 505 THR A C 1
ATOM 3805 O O . THR A 1 505 ? -21.318 3.711 1.347 1.00 97.44 505 THR A O 1
ATOM 3808 N N . SER A 1 506 ? -20.718 2.728 -0.580 1.00 96.19 506 SER A N 1
ATOM 3809 C CA . SER A 1 506 ? -21.293 3.732 -1.476 1.00 96.19 506 SER A CA 1
ATOM 3810 C C . SER A 1 506 ? -21.557 3.120 -2.844 1.00 96.19 506 SER A C 1
ATOM 3812 O O . SER A 1 506 ? -20.664 2.532 -3.440 1.00 96.19 506 SER A O 1
ATOM 3814 N N . GLY A 1 507 ? -22.756 3.323 -3.388 1.00 92.75 507 GLY A N 1
ATOM 3815 C CA . GLY A 1 507 ? -23.050 3.001 -4.791 1.00 92.75 507 GLY A CA 1
ATOM 3816 C C . GLY A 1 507 ? -22.581 4.066 -5.794 1.00 92.75 507 GLY A C 1
ATOM 3817 O O . GLY A 1 507 ? -22.888 3.960 -6.978 1.00 92.75 507 GLY A O 1
ATOM 3818 N N . SER A 1 508 ? -21.900 5.125 -5.340 1.00 94.31 508 SER A N 1
ATOM 3819 C CA . SER A 1 508 ? -21.516 6.276 -6.164 1.00 94.31 508 SER A CA 1
ATOM 3820 C C . SER A 1 508 ? -20.004 6.433 -6.248 1.00 94.31 508 SER A C 1
ATOM 3822 O O . SER A 1 508 ? -19.329 6.541 -5.228 1.00 94.31 508 SER A O 1
ATOM 3824 N N . ALA A 1 509 ? -19.488 6.553 -7.472 1.00 95.06 509 ALA A N 1
ATOM 3825 C CA . ALA A 1 509 ? -18.073 6.811 -7.714 1.00 95.06 509 ALA A CA 1
ATOM 3826 C C . ALA A 1 509 ? -17.668 8.272 -7.467 1.00 95.06 509 ALA A C 1
ATOM 3828 O O . ALA A 1 509 ? -16.485 8.573 -7.390 1.00 95.06 509 ALA A O 1
ATOM 3829 N N . THR A 1 510 ? -18.615 9.208 -7.362 1.00 94.25 510 THR A N 1
ATOM 3830 C CA . THR A 1 510 ? -18.316 10.642 -7.173 1.00 94.25 510 THR A CA 1
ATOM 3831 C C . THR A 1 510 ? -18.539 11.112 -5.744 1.00 94.25 510 THR A C 1
ATOM 3833 O O . THR A 1 510 ? -18.428 12.300 -5.460 1.00 94.25 510 THR A O 1
ATOM 3836 N N . SER A 1 511 ? -18.927 10.208 -4.846 1.00 93.12 511 SER A N 1
ATOM 3837 C CA . SER A 1 511 ? -19.188 10.550 -3.457 1.00 93.12 511 SER A CA 1
ATOM 3838 C C . SER A 1 511 ? -19.021 9.329 -2.563 1.00 93.12 511 SER A C 1
ATOM 3840 O O . SER A 1 511 ? -19.621 8.290 -2.829 1.00 93.12 511 SER A O 1
ATOM 3842 N N . THR A 1 512 ? -18.295 9.478 -1.463 1.00 96.56 512 THR A N 1
ATOM 3843 C CA . THR A 1 512 ? -18.008 8.409 -0.495 1.00 96.56 512 THR A CA 1
ATOM 3844 C C . THR A 1 512 ? -18.536 8.789 0.891 1.00 96.56 512 THR A C 1
ATOM 3846 O O . THR A 1 512 ? -18.677 9.990 1.159 1.00 96.56 512 THR A O 1
ATOM 3849 N N . PRO A 1 513 ? -18.854 7.820 1.773 1.00 97.25 513 PRO A N 1
ATOM 3850 C CA . PRO A 1 513 ? -18.870 8.093 3.206 1.00 97.25 513 PRO A CA 1
ATOM 3851 C C . PRO A 1 513 ? -17.495 8.622 3.636 1.00 97.25 513 PRO A C 1
ATOM 3853 O O . PRO A 1 513 ? -16.471 8.177 3.109 1.00 97.25 513 PRO A O 1
ATOM 3856 N N . ILE A 1 514 ? -17.484 9.580 4.563 1.00 96.50 514 ILE A N 1
ATOM 3857 C CA . ILE A 1 514 ? -16.258 10.159 5.122 1.00 96.50 514 ILE A CA 1
ATOM 3858 C C . ILE A 1 514 ? -16.319 10.003 6.636 1.00 96.50 514 ILE A C 1
ATOM 3860 O O . ILE A 1 514 ? -17.079 10.716 7.296 1.00 96.50 514 ILE A O 1
ATOM 3864 N N . VAL A 1 515 ? -15.524 9.089 7.188 1.00 95.31 515 VAL A N 1
ATOM 3865 C CA . VAL A 1 515 ? -15.423 8.902 8.644 1.00 95.31 515 VAL A CA 1
ATOM 3866 C C . VAL A 1 515 ? -14.312 9.795 9.174 1.00 95.31 515 VAL A C 1
ATOM 3868 O O . VAL A 1 515 ? -13.208 9.793 8.637 1.00 95.31 515 VAL A O 1
ATOM 3871 N N . VAL A 1 516 ? -14.626 10.580 10.202 1.00 91.50 516 VAL A N 1
ATOM 3872 C CA . VAL A 1 516 ? -13.723 11.573 10.811 1.00 91.50 516 VAL A CA 1
ATOM 3873 C C . VAL A 1 516 ? -13.250 11.120 12.191 1.00 91.50 516 VAL A C 1
ATOM 3875 O O . VAL A 1 516 ? -12.209 11.555 12.666 1.00 91.50 516 VAL A O 1
ATOM 3878 N N . GLY A 1 517 ? -14.013 10.244 12.841 1.00 88.00 517 GLY A N 1
ATOM 3879 C CA . GLY A 1 517 ? -13.627 9.658 14.113 1.00 88.00 517 GLY A CA 1
ATOM 3880 C C . GLY A 1 517 ? -14.565 8.534 14.517 1.00 88.00 517 GLY A C 1
ATOM 3881 O O . GLY A 1 517 ? -15.712 8.458 14.067 1.00 88.00 517 GLY A O 1
ATOM 3882 N N . LEU A 1 518 ? -14.061 7.671 15.385 1.00 88.56 518 LEU A N 1
ATOM 3883 C CA . LEU A 1 518 ? -14.810 6.589 16.003 1.00 88.56 518 LEU A CA 1
ATOM 3884 C C . LEU A 1 518 ? -14.410 6.471 17.468 1.00 88.56 518 LEU A C 1
ATOM 3886 O O . LEU A 1 518 ? -13.303 6.863 17.846 1.00 88.56 518 LEU A O 1
ATOM 3890 N N . ALA A 1 519 ? -15.319 5.938 18.274 1.00 85.50 519 ALA A N 1
ATOM 3891 C CA . ALA A 1 519 ? -15.048 5.626 19.661 1.00 85.50 519 ALA A CA 1
ATOM 3892 C C . ALA A 1 519 ? -15.839 4.408 20.129 1.00 85.50 519 ALA A C 1
ATOM 3894 O O . ALA A 1 519 ? -16.969 4.164 19.699 1.00 85.50 519 ALA A O 1
ATOM 3895 N N . PHE A 1 520 ? -15.229 3.681 21.059 1.00 86.06 520 PHE A N 1
ATOM 3896 C CA . PHE A 1 520 ? -15.913 2.695 21.878 1.00 86.06 520 PHE A CA 1
ATOM 3897 C C . PHE A 1 520 ? -16.014 3.186 23.309 1.00 86.06 520 PHE A C 1
ATOM 3899 O O . PHE A 1 520 ? -15.032 3.649 23.895 1.00 86.06 520 PHE A O 1
ATOM 3906 N N . ASP A 1 521 ? -17.204 3.014 23.860 1.00 85.31 521 ASP A N 1
ATOM 3907 C CA . ASP A 1 521 ? -17.507 3.258 25.256 1.00 85.31 521 ASP A CA 1
ATOM 3908 C C . ASP A 1 521 ? -17.516 1.921 25.984 1.00 85.31 521 ASP A C 1
ATOM 3910 O O . ASP A 1 521 ? -18.222 0.984 25.593 1.00 85.31 521 ASP A O 1
ATOM 3914 N N . ALA A 1 522 ? -16.752 1.833 27.065 1.00 81.56 522 ALA A N 1
ATOM 3915 C CA . ALA A 1 522 ? -16.733 0.641 27.891 1.00 81.56 522 ALA A CA 1
ATOM 3916 C C . ALA A 1 522 ? -16.674 0.972 29.374 1.00 81.56 522 ALA A C 1
ATOM 3918 O O . ALA A 1 522 ? -16.220 2.040 29.789 1.00 81.56 522 ALA A O 1
ATOM 3919 N N . THR A 1 523 ? -17.090 0.004 30.181 1.00 79.75 523 THR A N 1
ATOM 3920 C CA . THR A 1 523 ? -16.984 0.061 31.634 1.00 79.75 523 THR A CA 1
ATOM 3921 C C . THR A 1 523 ? -16.014 -1.013 32.112 1.00 79.75 523 THR A C 1
ATOM 3923 O O . THR A 1 523 ? -16.179 -2.191 31.774 1.00 79.75 523 THR A O 1
ATOM 3926 N N . PRO A 1 524 ? -15.002 -0.642 32.914 1.00 72.19 524 PRO A N 1
ATOM 3927 C CA . PRO A 1 524 ? -14.167 -1.607 33.608 1.00 72.19 524 PRO A CA 1
ATOM 3928 C C . PRO A 1 524 ? -14.999 -2.600 34.420 1.00 72.19 524 PRO A C 1
ATOM 3930 O O . PRO A 1 524 ? -15.828 -2.203 35.237 1.00 72.19 524 PRO A O 1
ATOM 3933 N N . ASN A 1 525 ? -14.737 -3.893 34.245 1.00 71.88 525 ASN A N 1
ATOM 3934 C CA . ASN A 1 525 ? -15.315 -4.952 35.065 1.00 71.88 525 ASN A CA 1
ATOM 3935 C C . ASN A 1 525 ? -14.229 -5.545 35.968 1.00 71.88 525 ASN A C 1
ATOM 3937 O O . ASN A 1 525 ? -13.868 -6.719 35.865 1.00 71.88 525 ASN A O 1
ATOM 3941 N N . ALA A 1 526 ? -13.650 -4.700 36.825 1.00 62.78 526 ALA A N 1
ATOM 3942 C CA . ALA A 1 526 ? -12.638 -5.152 37.768 1.00 62.78 526 ALA A CA 1
ATOM 3943 C C . ALA A 1 526 ? -13.223 -6.233 38.696 1.00 62.78 526 ALA A C 1
ATOM 3945 O O . ALA A 1 526 ? -14.352 -6.080 39.178 1.00 62.78 526 ALA A O 1
ATOM 3946 N N . PRO A 1 527 ? -12.476 -7.317 38.975 1.00 56.06 527 PRO A N 1
ATOM 3947 C CA . PRO A 1 527 ? -12.917 -8.309 39.941 1.00 56.06 527 PRO A CA 1
ATOM 3948 C C . PRO A 1 527 ? -13.163 -7.623 41.288 1.00 56.06 527 PRO A C 1
ATOM 3950 O O . PRO A 1 527 ? -12.306 -6.906 41.811 1.00 56.06 527 PRO A O 1
ATOM 3953 N N . ARG A 1 528 ? -14.368 -7.811 41.834 1.00 54.19 528 ARG A N 1
ATOM 3954 C CA . ARG A 1 528 ? -14.766 -7.223 43.116 1.00 54.19 528 ARG A CA 1
ATOM 3955 C C . ARG A 1 528 ? -13.884 -7.808 44.221 1.00 54.19 528 ARG A C 1
ATOM 3957 O O . ARG A 1 528 ? -13.868 -9.022 44.397 1.00 54.19 528 ARG A O 1
ATOM 3964 N N . ARG A 1 529 ? -13.178 -6.956 44.972 1.00 59.78 529 ARG A N 1
ATOM 3965 C CA . ARG A 1 529 ? -12.494 -7.362 46.209 1.00 59.78 529 ARG A CA 1
ATOM 3966 C C . ARG A 1 529 ? -13.504 -7.364 47.344 1.00 59.78 529 ARG A C 1
ATOM 3968 O O . ARG A 1 529 ? -14.222 -6.378 47.524 1.00 59.78 529 ARG A O 1
ATOM 3975 N N . ARG A 1 530 ? -13.553 -8.442 48.122 1.00 64.25 530 ARG A N 1
ATOM 3976 C CA . ARG A 1 530 ? -14.322 -8.443 49.366 1.00 64.25 530 ARG A CA 1
ATOM 3977 C C . ARG A 1 530 ? -13.543 -7.689 50.436 1.00 64.25 530 ARG A C 1
ATOM 3979 O O . ARG A 1 530 ? -12.330 -7.858 50.582 1.00 64.25 530 ARG A O 1
ATOM 3986 N N . GLN A 1 531 ? -14.254 -6.840 51.167 1.00 69.44 531 GLN A N 1
ATOM 3987 C CA . GLN A 1 531 ? -13.726 -6.142 52.327 1.00 69.44 531 GLN A CA 1
ATOM 3988 C C . GLN A 1 531 ? -14.661 -6.376 53.506 1.00 69.44 531 GLN A C 1
ATOM 3990 O O . GLN A 1 531 ? -15.871 -6.184 53.398 1.00 69.44 531 GLN A O 1
ATOM 3995 N N . TRP A 1 532 ? -14.083 -6.753 54.638 1.00 74.25 532 TRP A N 1
ATOM 3996 C CA . TRP A 1 532 ? -14.791 -6.938 55.896 1.00 74.25 532 TRP A CA 1
ATOM 3997 C C . TRP A 1 532 ? -14.269 -5.921 56.906 1.00 74.25 532 TRP A C 1
ATOM 3999 O O . TRP A 1 532 ? -13.060 -5.802 57.094 1.00 74.25 532 TRP A O 1
ATOM 4009 N N . THR A 1 533 ? -15.169 -5.196 57.566 1.00 75.75 533 THR A N 1
ATOM 4010 C CA . THR A 1 533 ? -14.823 -4.309 58.685 1.00 75.75 533 THR A CA 1
ATOM 4011 C C . THR A 1 533 ? -15.272 -4.979 59.970 1.00 75.75 533 THR A C 1
ATOM 4013 O O . THR A 1 533 ? -16.464 -5.213 60.159 1.00 75.75 533 THR A O 1
ATOM 4016 N N . LEU A 1 534 ? -14.323 -5.297 60.845 1.00 75.94 534 LEU A N 1
ATOM 4017 C CA . LEU A 1 534 ? -14.568 -6.042 62.074 1.00 75.94 534 LEU A CA 1
ATOM 4018 C C . LEU A 1 534 ? -14.171 -5.183 63.279 1.00 75.94 534 LEU A C 1
ATOM 4020 O O . LEU A 1 534 ? -13.093 -4.587 63.303 1.00 75.94 534 LEU A O 1
ATOM 4024 N N . GLY A 1 535 ? -15.036 -5.132 64.290 1.00 78.75 535 GLY A N 1
ATOM 4025 C CA . GLY A 1 535 ? -14.675 -4.652 65.623 1.00 78.75 535 GLY A CA 1
ATOM 4026 C C . GLY A 1 535 ? -14.243 -5.840 66.470 1.00 78.75 535 GLY A C 1
ATOM 4027 O O . GLY A 1 535 ? -15.094 -6.629 66.867 1.00 78.75 535 GL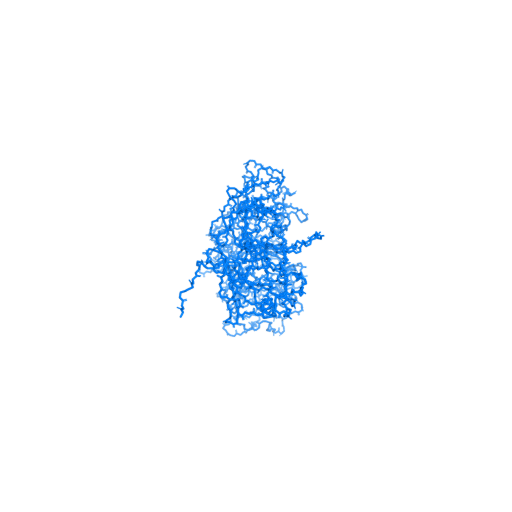Y A O 1
ATOM 4028 N N . LEU A 1 536 ? -12.942 -5.991 66.707 1.00 77.69 536 LEU A N 1
ATOM 4029 C CA . LEU A 1 536 ? -12.380 -7.078 67.506 1.00 77.69 536 LEU A CA 1
ATOM 4030 C C . LEU A 1 536 ? -12.165 -6.605 68.942 1.00 77.69 536 LEU A C 1
ATOM 4032 O O . LEU A 1 536 ? -11.407 -5.662 69.182 1.00 77.69 536 LEU A O 1
ATOM 4036 N N . LYS A 1 537 ? -12.785 -7.276 69.910 1.00 76.31 537 LYS A N 1
ATOM 4037 C CA . LYS A 1 537 ? -12.514 -7.022 71.325 1.00 76.31 537 LYS A CA 1
ATOM 4038 C C . LYS A 1 537 ? -11.226 -7.734 71.747 1.00 76.31 537 LYS A C 1
ATOM 4040 O O . LYS A 1 537 ? -11.044 -8.922 71.489 1.00 76.31 537 LYS A O 1
ATOM 4045 N N . ILE A 1 538 ? -10.338 -7.004 72.413 1.00 77.25 538 ILE A N 1
ATOM 4046 C CA . ILE A 1 538 ? -9.052 -7.482 72.927 1.00 77.25 538 ILE A CA 1
ATOM 4047 C C . ILE A 1 538 ? -9.104 -7.400 74.453 1.00 77.25 538 ILE A C 1
ATOM 4049 O O . ILE A 1 538 ? -9.184 -6.303 74.999 1.00 77.25 538 ILE A O 1
ATOM 4053 N N . GLU A 1 539 ? -9.059 -8.534 75.150 1.00 73.88 539 GLU A N 1
ATOM 4054 C CA . GLU A 1 539 ? -9.162 -8.585 76.615 1.00 73.88 539 GLU A CA 1
ATOM 4055 C C . GLU A 1 539 ? -8.266 -9.683 77.208 1.00 73.88 539 GLU A C 1
ATOM 4057 O O . GLU A 1 539 ? -8.164 -10.777 76.651 1.00 73.88 539 GLU A O 1
ATOM 4062 N N . ASP A 1 540 ? -7.602 -9.381 78.329 1.00 69.69 540 ASP A N 1
ATOM 4063 C CA . ASP A 1 540 ? -6.867 -10.367 79.129 1.00 69.69 540 ASP A CA 1
ATOM 4064 C C . ASP A 1 540 ? -7.838 -11.294 79.843 1.00 69.69 540 ASP A C 1
ATOM 4066 O O . ASP A 1 540 ? -8.764 -10.816 80.497 1.00 69.69 540 ASP A O 1
ATOM 4070 N N . GLU A 1 541 ? -7.576 -12.604 79.790 1.00 63.84 541 GLU A N 1
ATOM 4071 C CA . GLU A 1 541 ? -8.435 -13.609 80.427 1.00 63.84 541 GLU A CA 1
ATOM 4072 C C . GLU A 1 541 ? -9.917 -13.361 80.096 1.00 63.84 541 GLU A C 1
ATOM 4074 O O . GLU A 1 541 ? -10.755 -13.442 80.992 1.00 63.84 541 GLU A O 1
ATOM 4079 N N . ALA A 1 542 ? -10.221 -13.005 78.836 1.00 58.38 542 ALA A N 1
ATOM 4080 C CA . ALA A 1 542 ? -11.584 -12.727 78.398 1.00 58.38 542 ALA A CA 1
ATOM 4081 C C . ALA A 1 542 ? -12.496 -13.851 78.893 1.00 58.38 542 ALA A C 1
ATOM 4083 O O . ALA A 1 542 ? -12.303 -15.005 78.506 1.00 58.38 542 ALA A O 1
ATOM 4084 N N . ASP A 1 543 ? -13.420 -13.520 79.800 1.00 55.44 543 ASP A N 1
ATOM 4085 C CA . ASP A 1 543 ? -14.421 -14.462 80.281 1.00 55.44 543 ASP A CA 1
ATOM 4086 C C . ASP A 1 543 ? -15.479 -14.548 79.174 1.00 55.44 543 ASP A C 1
ATOM 4088 O O . ASP A 1 543 ? -16.250 -13.593 78.998 1.00 55.44 543 ASP A O 1
ATOM 4092 N N . PRO A 1 544 ? -15.512 -15.639 78.382 1.00 53.31 544 PRO A N 1
ATOM 4093 C CA . PRO A 1 544 ? -16.554 -15.810 77.384 1.00 53.31 544 PRO A CA 1
ATOM 4094 C C . PRO A 1 544 ? -17.916 -15.721 78.079 1.00 53.31 544 PRO A C 1
ATOM 4096 O O . PRO A 1 544 ? -18.164 -16.399 79.085 1.00 53.31 544 PRO A O 1
ATOM 4099 N N . ARG A 1 545 ? -18.802 -14.856 77.572 1.00 47.78 545 ARG A N 1
ATOM 4100 C CA . ARG A 1 545 ? -20.171 -14.744 78.085 1.00 47.78 545 ARG A CA 1
ATOM 4101 C C . ARG A 1 545 ? -20.880 -16.078 77.856 1.00 47.78 545 ARG A C 1
ATOM 4103 O O . ARG A 1 545 ? -21.253 -16.388 76.737 1.00 47.78 545 ARG A O 1
ATOM 4110 N N . GLY A 1 546 ? -21.046 -16.863 78.918 1.00 48.38 546 GLY A N 1
ATOM 4111 C CA . GLY A 1 546 ? -21.657 -18.197 78.854 1.00 48.38 546 GLY A CA 1
ATOM 4112 C C . GLY A 1 546 ? -20.850 -19.304 79.533 1.00 48.38 546 GLY A C 1
ATOM 4113 O O . GLY A 1 546 ? -21.387 -20.382 79.747 1.00 48.38 546 GLY A O 1
ATOM 4114 N N . GLY A 1 547 ? -19.609 -19.032 79.955 1.00 49.72 547 GLY A N 1
ATOM 4115 C CA . GLY A 1 547 ? -18.773 -20.015 80.646 1.00 49.72 547 GLY A CA 1
ATOM 4116 C C . GLY A 1 547 ? -18.139 -21.015 79.675 1.00 49.72 547 GLY A C 1
ATOM 4117 O O . GLY A 1 547 ? -18.794 -21.884 79.114 1.00 49.72 547 GLY A O 1
ATOM 4118 N N . GLY A 1 548 ? -16.826 -20.901 79.505 1.00 52.19 548 GLY A N 1
ATOM 4119 C CA . GLY A 1 548 ? -16.005 -21.771 78.669 1.00 52.19 548 GLY A CA 1
ATOM 4120 C C . GLY A 1 548 ? -14.539 -21.655 79.073 1.00 52.19 548 GLY A C 1
ATOM 4121 O O . GLY A 1 548 ? -14.200 -20.855 79.951 1.00 52.19 548 GLY A O 1
ATOM 4122 N N . ASP A 1 549 ? -13.670 -22.455 78.450 1.00 51.09 549 ASP A N 1
ATOM 4123 C CA . ASP A 1 549 ? -12.225 -22.338 78.658 1.00 51.09 549 ASP A CA 1
ATOM 4124 C C . ASP A 1 549 ? -11.790 -20.900 78.356 1.00 51.09 549 ASP A C 1
ATOM 4126 O O . ASP A 1 549 ? -12.069 -20.363 77.282 1.00 51.09 549 ASP A O 1
ATOM 4130 N N . ARG A 1 550 ? -11.121 -20.277 79.332 1.00 55.72 550 ARG A N 1
ATOM 4131 C CA . ARG A 1 550 ? -10.570 -18.926 79.204 1.00 55.72 550 ARG A CA 1
ATOM 4132 C C . ARG A 1 550 ? -9.760 -18.833 77.922 1.00 55.72 550 ARG A C 1
ATOM 4134 O O . ARG A 1 550 ? -9.000 -19.755 77.604 1.00 55.72 550 ARG A O 1
ATOM 4141 N N . ASN A 1 551 ? -9.877 -17.702 77.232 1.00 56.81 551 ASN A N 1
ATOM 4142 C CA . ASN A 1 551 ? -8.982 -17.418 76.125 1.00 56.81 551 ASN A CA 1
ATOM 4143 C C . ASN A 1 551 ? -7.529 -17.599 76.605 1.00 56.81 551 ASN A C 1
ATOM 4145 O O . ASN A 1 551 ? -7.126 -17.042 77.627 1.00 56.81 551 ASN A O 1
ATOM 4149 N N . ARG A 1 552 ? -6.768 -18.450 75.908 1.00 62.50 552 ARG A N 1
ATOM 4150 C CA . ARG A 1 552 ? -5.404 -18.835 76.310 1.00 62.50 552 ARG A CA 1
ATOM 4151 C C . ARG A 1 552 ? -4.382 -17.732 76.036 1.00 62.50 552 ARG A C 1
ATOM 4153 O O . ARG A 1 552 ? -3.241 -17.855 76.475 1.00 62.50 552 ARG A O 1
ATOM 4160 N N . TYR A 1 553 ? -4.791 -16.689 75.316 1.00 70.25 553 TYR A N 1
ATOM 4161 C CA . TYR A 1 553 ? -3.952 -15.572 74.906 1.00 70.25 553 TYR A CA 1
ATOM 4162 C C . TYR A 1 553 ? -4.255 -14.324 75.735 1.00 70.25 553 TYR A C 1
ATOM 4164 O O . TYR A 1 553 ? -5.416 -13.991 75.978 1.00 70.25 553 TYR A O 1
ATOM 4172 N N . SER A 1 554 ? -3.206 -13.620 76.157 1.00 73.88 554 SER A N 1
ATOM 4173 C CA . SER A 1 554 ? -3.335 -12.298 76.775 1.00 73.88 554 SER A CA 1
ATOM 4174 C C . SER A 1 554 ? -3.746 -11.242 75.743 1.00 73.88 554 SER A C 1
ATOM 4176 O O . SER A 1 554 ? -3.511 -11.398 74.542 1.00 73.88 554 SER A O 1
ATOM 4178 N N . ALA A 1 555 ? -4.295 -10.119 76.203 1.00 72.50 555 ALA A N 1
ATOM 4179 C CA . ALA A 1 555 ? -4.570 -8.943 75.381 1.00 72.50 555 ALA A CA 1
ATOM 4180 C C . ALA A 1 555 ? -3.324 -8.488 74.607 1.00 72.50 555 ALA A C 1
ATOM 4182 O O . ALA A 1 555 ? -3.429 -8.087 73.450 1.00 72.50 555 ALA A O 1
ATOM 4183 N N . ALA A 1 556 ? -2.141 -8.589 75.226 1.00 74.50 556 ALA A N 1
ATOM 4184 C CA . ALA A 1 556 ? -0.871 -8.277 74.576 1.00 74.50 556 ALA A CA 1
ATOM 4185 C C . ALA A 1 556 ? -0.566 -9.238 73.414 1.00 74.50 556 ALA A C 1
ATOM 4187 O O . ALA A 1 556 ? -0.215 -8.773 72.336 1.00 74.50 556 ALA A O 1
ATOM 4188 N N . GLN A 1 557 ? -0.771 -10.546 73.600 1.00 76.94 557 GLN A N 1
ATOM 4189 C CA . GLN A 1 557 ? -0.550 -11.558 72.557 1.00 76.94 557 GLN A CA 1
ATOM 4190 C C . GLN A 1 557 ? -1.553 -11.444 71.405 1.00 76.94 557 GLN A C 1
ATOM 4192 O O . GLN A 1 557 ? -1.186 -11.616 70.248 1.00 76.94 557 GLN A O 1
ATOM 4197 N N . LEU A 1 558 ? -2.817 -11.129 71.699 1.00 77.12 558 LEU A N 1
ATOM 4198 C CA . LEU A 1 558 ? -3.837 -10.881 70.676 1.00 77.12 558 LEU A CA 1
ATOM 4199 C C . LEU A 1 558 ? -3.525 -9.620 69.867 1.00 77.12 558 LEU A C 1
ATOM 4201 O O . LEU A 1 558 ? -3.684 -9.611 68.649 1.00 77.12 558 LEU A O 1
ATOM 4205 N N . LEU A 1 559 ? -3.073 -8.557 70.537 1.00 77.38 559 LEU A N 1
ATOM 4206 C CA . LEU A 1 559 ? -2.681 -7.325 69.867 1.00 77.38 559 LEU A CA 1
ATOM 4207 C C . LEU A 1 559 ? -1.437 -7.534 69.000 1.00 77.38 559 LEU A C 1
ATOM 4209 O O . LEU A 1 559 ? -1.428 -7.084 67.861 1.00 77.38 559 LEU A O 1
ATOM 4213 N N . GLU A 1 560 ? -0.422 -8.230 69.511 1.00 78.88 560 GLU A N 1
ATOM 4214 C CA . GLU A 1 560 ? 0.781 -8.602 68.757 1.00 78.88 560 GLU A CA 1
ATOM 4215 C C . GLU A 1 560 ? 0.412 -9.442 67.530 1.00 78.88 560 GLU A C 1
ATOM 4217 O O . GLU A 1 560 ? 0.786 -9.091 66.416 1.00 78.88 560 GLU A O 1
ATOM 4222 N N . HIS A 1 561 ? -0.455 -10.447 67.691 1.00 80.50 561 HIS A N 1
ATOM 4223 C CA . HIS A 1 561 ? -0.950 -11.256 66.579 1.00 80.50 561 HIS A CA 1
ATOM 4224 C C . HIS A 1 561 ? -1.659 -10.423 65.499 1.00 80.50 561 HIS A C 1
ATOM 4226 O O . HIS A 1 561 ? -1.457 -10.673 64.310 1.00 80.50 561 HIS A O 1
ATOM 4232 N N . LEU A 1 562 ? -2.474 -9.434 65.891 1.00 77.50 562 LEU A N 1
ATOM 4233 C CA . LEU A 1 562 ? -3.169 -8.531 64.965 1.00 77.50 562 LEU A CA 1
ATOM 4234 C C . LEU A 1 562 ? -2.228 -7.510 64.308 1.00 77.50 562 LEU A C 1
ATOM 4236 O O . LEU A 1 562 ? -2.421 -7.172 63.140 1.00 77.50 562 LEU A O 1
ATOM 4240 N N . MET A 1 563 ? -1.218 -7.023 65.031 1.00 77.81 563 MET A N 1
ATOM 4241 C CA . MET A 1 563 ? -0.189 -6.131 64.489 1.00 77.81 563 MET A CA 1
ATOM 4242 C C . MET A 1 563 ? 0.684 -6.866 63.466 1.00 77.81 563 MET A C 1
ATOM 4244 O O . MET A 1 563 ? 0.874 -6.367 62.356 1.00 77.81 563 MET A O 1
ATOM 4248 N N . ASP A 1 564 ? 1.123 -8.082 63.794 1.00 76.25 564 ASP A N 1
ATOM 4249 C CA . ASP A 1 564 ? 1.903 -8.942 62.904 1.00 76.25 564 ASP A CA 1
ATOM 4250 C C . ASP A 1 564 ? 1.098 -9.324 61.661 1.00 76.25 564 ASP A C 1
ATOM 4252 O O . ASP A 1 564 ? 1.598 -9.201 60.539 1.00 76.25 564 ASP A O 1
ATOM 4256 N N . ALA A 1 565 ? -0.182 -9.681 61.840 1.00 73.06 565 ALA A N 1
ATOM 4257 C CA . ALA A 1 565 ? -1.121 -9.970 60.754 1.00 73.06 565 ALA A CA 1
ATOM 4258 C C . ALA A 1 565 ? -1.245 -8.818 59.742 1.00 73.06 565 ALA A C 1
ATOM 4260 O O . ALA A 1 565 ? -1.545 -9.058 58.573 1.00 73.06 565 ALA A O 1
ATOM 4261 N N . GLY A 1 566 ? -1.004 -7.568 60.157 1.00 68.50 566 GLY A N 1
ATOM 4262 C CA . GLY A 1 566 ? -1.020 -6.412 59.258 1.00 68.50 566 GLY A CA 1
ATOM 4263 C C . GLY A 1 566 ? 0.122 -6.396 58.233 1.00 68.50 566 GLY A C 1
ATOM 4264 O O . GLY A 1 566 ? 0.016 -5.774 57.169 1.00 68.50 566 GLY A O 1
ATOM 4265 N N . SER A 1 567 ? 1.213 -7.098 58.539 1.00 67.94 567 SER A N 1
ATOM 4266 C CA . SER A 1 567 ? 2.431 -7.147 57.726 1.00 67.94 567 SER A CA 1
ATOM 4267 C C . SER A 1 567 ? 2.547 -8.396 56.846 1.00 67.94 567 SER A C 1
ATOM 4269 O O . SER A 1 567 ? 3.395 -8.431 55.954 1.00 67.94 567 SER A O 1
ATOM 4271 N N . VAL A 1 568 ? 1.675 -9.391 57.039 1.00 67.50 568 VAL A N 1
ATOM 4272 C CA . VAL A 1 568 ? 1.726 -10.688 56.349 1.00 67.50 568 VAL A CA 1
ATOM 4273 C C . VAL A 1 568 ? 0.415 -11.020 55.633 1.00 67.50 568 VAL A C 1
ATOM 4275 O O . VAL A 1 568 ? -0.630 -10.416 55.871 1.00 67.50 568 VAL A O 1
ATOM 4278 N N . GLN A 1 569 ? 0.472 -11.989 54.721 1.00 77.50 569 GLN A N 1
ATOM 4279 C CA . GLN A 1 569 ? -0.719 -12.600 54.135 1.00 77.50 569 GLN A CA 1
ATOM 4280 C C . GLN A 1 569 ? -1.393 -13.492 55.184 1.00 77.50 569 GLN A C 1
ATOM 4282 O O . GLN A 1 569 ? -0.739 -14.337 55.797 1.00 77.50 569 GLN A O 1
ATOM 4287 N N . ILE A 1 570 ? -2.698 -13.315 55.365 1.00 77.44 570 ILE A N 1
ATOM 4288 C CA . ILE A 1 570 ? -3.518 -14.098 56.290 1.00 77.44 570 ILE A CA 1
ATOM 4289 C C . ILE A 1 570 ? -4.502 -14.979 55.519 1.00 77.44 570 ILE A C 1
ATOM 4291 O O . ILE A 1 570 ? -4.826 -14.704 54.362 1.00 77.44 570 ILE A O 1
ATOM 4295 N N . THR A 1 571 ? -5.008 -16.020 56.175 1.00 83.50 571 THR A N 1
ATOM 4296 C CA . THR A 1 571 ? -6.235 -16.699 55.729 1.00 83.50 571 THR A CA 1
ATOM 4297 C C . THR A 1 571 ? -7.378 -16.231 56.615 1.00 83.50 571 THR A C 1
ATOM 4299 O O . THR A 1 571 ? -7.297 -16.351 57.840 1.00 83.50 571 THR A O 1
ATOM 4302 N N . TYR A 1 572 ? -8.402 -15.654 55.995 1.00 79.88 572 TYR A N 1
ATOM 4303 C CA . TYR A 1 572 ? -9.653 -15.264 56.631 1.00 79.88 572 TYR A CA 1
ATOM 4304 C C . TYR A 1 572 ? -10.711 -16.311 56.304 1.00 79.88 572 TYR A C 1
ATOM 4306 O O . TYR A 1 572 ? -10.924 -16.612 55.134 1.00 79.88 572 TYR A O 1
ATOM 4314 N N . THR A 1 573 ? -11.362 -16.867 57.319 1.00 80.44 573 THR A N 1
ATOM 4315 C CA . THR A 1 573 ? -12.509 -17.766 57.128 1.00 80.44 573 THR A CA 1
ATOM 4316 C C . THR A 1 573 ? -13.771 -17.048 57.577 1.00 80.44 573 THR A C 1
ATOM 4318 O O . THR A 1 573 ? -13.793 -16.532 58.696 1.00 80.44 573 THR A O 1
ATOM 4321 N N . ASP A 1 574 ? -14.790 -16.990 56.720 1.00 75.44 574 ASP A N 1
ATOM 4322 C CA . ASP A 1 574 ? -16.082 -16.387 57.063 1.00 75.44 574 ASP A CA 1
ATOM 4323 C C . ASP A 1 574 ? -17.003 -17.345 57.843 1.00 75.44 574 ASP A C 1
ATOM 4325 O O . ASP A 1 574 ? -16.690 -18.519 58.043 1.00 75.44 574 ASP A O 1
ATOM 4329 N N . TYR A 1 575 ? -18.173 -16.841 58.247 1.00 66.69 575 TYR A N 1
ATOM 4330 C CA . TYR A 1 575 ? -19.173 -17.587 59.028 1.00 66.69 575 TYR A CA 1
ATOM 4331 C C . TYR A 1 575 ? -19.836 -18.736 58.272 1.00 66.69 575 TYR A C 1
ATOM 4333 O O . TYR A 1 575 ? -20.486 -19.584 58.878 1.00 66.69 575 TYR A O 1
ATOM 4341 N N . LEU A 1 576 ? -19.665 -18.792 56.950 1.00 66.81 576 LEU A N 1
ATOM 4342 C CA . LEU A 1 576 ? -20.112 -19.907 56.120 1.00 66.81 576 LEU A CA 1
ATOM 4343 C C . LEU A 1 576 ? -19.009 -20.963 55.951 1.00 66.81 576 LEU A C 1
ATOM 4345 O O . LEU A 1 576 ? -19.213 -21.952 55.248 1.00 66.81 576 LEU A O 1
ATOM 4349 N N . GLY A 1 577 ? -17.844 -20.767 56.578 1.00 66.06 577 GLY A N 1
ATOM 4350 C CA . GLY A 1 577 ? -16.689 -21.651 56.471 1.00 66.06 577 GLY A CA 1
ATOM 4351 C C . GLY A 1 577 ? -15.889 -21.470 55.179 1.00 66.06 577 GLY A C 1
ATOM 4352 O O . GLY A 1 577 ? -15.059 -22.323 54.863 1.00 66.06 577 GLY A O 1
ATOM 4353 N N . SER A 1 578 ? -16.126 -20.395 54.420 1.00 70.81 578 SER A N 1
ATOM 4354 C CA . SER A 1 578 ? -15.375 -20.114 53.192 1.00 70.81 578 SER A CA 1
ATOM 4355 C C . SER A 1 578 ? -14.038 -19.463 53.529 1.00 70.81 578 SER A C 1
ATOM 4357 O O . SER A 1 578 ? -13.995 -18.503 54.297 1.00 70.81 578 SER A O 1
ATOM 4359 N N . GLU A 1 579 ? -12.951 -19.961 52.939 1.00 78.56 579 GLU A N 1
ATOM 4360 C CA . GLU A 1 579 ? -11.599 -19.433 53.141 1.00 78.56 579 GLU A CA 1
ATOM 4361 C C . GLU A 1 579 ? -11.213 -18.418 52.060 1.00 78.56 579 GLU A C 1
ATOM 4363 O O . GLU A 1 579 ? -11.402 -18.650 50.865 1.00 78.56 579 GLU A O 1
ATOM 4368 N N . TYR A 1 580 ? -10.590 -17.323 52.486 1.00 73.38 580 TYR A N 1
ATOM 4369 C CA . TYR A 1 580 ? -10.066 -16.267 51.631 1.00 73.38 580 TYR A CA 1
ATOM 4370 C C . TYR A 1 580 ? -8.621 -15.975 52.007 1.00 73.38 580 TYR A C 1
ATOM 4372 O O . TYR A 1 580 ? -8.278 -15.817 53.181 1.00 73.38 580 TYR A O 1
ATOM 4380 N N . VAL A 1 581 ? -7.773 -15.823 50.999 1.00 77.38 581 VAL A N 1
ATOM 4381 C CA . VAL A 1 581 ? -6.456 -15.221 51.186 1.00 77.38 581 VAL A CA 1
ATOM 4382 C C . VAL A 1 581 ? -6.659 -13.715 51.337 1.00 77.38 581 VAL A C 1
ATOM 4384 O O . VAL A 1 581 ? -7.281 -13.098 50.480 1.00 77.38 581 VAL A O 1
ATOM 4387 N N . ALA A 1 582 ? -6.172 -13.106 52.415 1.00 77.56 582 ALA A N 1
ATOM 4388 C CA . ALA A 1 582 ? -6.462 -11.711 52.735 1.00 77.56 582 ALA A CA 1
ATOM 4389 C C . ALA A 1 582 ? -5.263 -10.971 53.349 1.00 77.56 582 ALA A C 1
ATOM 4391 O O . ALA A 1 582 ? -4.269 -11.575 53.751 1.00 77.56 582 ALA A O 1
ATOM 4392 N N . LYS A 1 583 ? -5.359 -9.638 53.421 1.00 79.00 583 LYS A N 1
ATOM 4393 C CA . LYS A 1 583 ? -4.477 -8.764 54.205 1.00 79.00 583 LYS A CA 1
ATOM 4394 C C . LYS A 1 583 ? -5.297 -8.081 55.287 1.00 79.00 583 LYS A C 1
ATOM 4396 O O . LYS A 1 583 ? -6.391 -7.583 55.012 1.00 79.00 583 LYS A O 1
ATOM 4401 N N . LEU A 1 584 ? -4.749 -8.007 56.492 1.00 74.94 584 LEU A N 1
ATOM 4402 C CA . LEU A 1 584 ? -5.343 -7.242 57.579 1.00 74.94 584 LEU A CA 1
ATOM 4403 C C . LEU A 1 584 ? -4.797 -5.806 57.563 1.00 74.94 584 LEU A C 1
ATOM 4405 O O . LEU A 1 584 ? -3.609 -5.573 57.362 1.00 74.94 584 LEU A O 1
ATOM 4409 N N . ARG A 1 585 ? -5.664 -4.817 57.760 1.00 70.94 585 ARG A N 1
ATOM 4410 C CA . ARG A 1 585 ? -5.303 -3.420 58.015 1.00 70.94 585 ARG A CA 1
ATOM 4411 C C . ARG A 1 585 ? -5.917 -3.021 59.350 1.00 70.94 585 ARG A C 1
ATOM 4413 O O . ARG A 1 585 ? -7.137 -2.923 59.469 1.00 70.94 585 ARG A O 1
ATOM 4420 N N . LEU A 1 586 ? -5.083 -2.809 60.363 1.00 65.94 586 LEU A N 1
ATOM 4421 C CA . LEU A 1 586 ? -5.534 -2.268 61.643 1.00 65.94 586 LEU A CA 1
ATOM 4422 C C . LEU A 1 586 ? -5.818 -0.771 61.458 1.00 65.94 586 LEU A C 1
ATOM 4424 O O . LEU A 1 586 ? -4.910 -0.006 61.149 1.00 65.94 586 LEU A O 1
ATOM 4428 N N . LEU A 1 587 ? -7.078 -0.364 61.608 1.00 59.41 587 LEU A N 1
ATOM 4429 C CA . LEU A 1 587 ? -7.511 1.016 61.366 1.00 59.41 587 LEU A CA 1
ATOM 4430 C C . LEU A 1 587 ? -7.367 1.887 62.602 1.00 59.41 587 LEU A C 1
ATOM 4432 O O . LEU A 1 587 ? -6.898 3.018 62.521 1.00 59.41 587 LEU A O 1
ATOM 4436 N N . GLN A 1 588 ? -7.803 1.370 63.747 1.00 69.12 588 GLN A N 1
ATOM 4437 C CA . GLN A 1 588 ? -7.824 2.147 64.973 1.00 69.12 588 GLN A CA 1
ATOM 4438 C C . GLN A 1 588 ? -7.849 1.224 66.184 1.00 69.12 588 GLN A C 1
ATOM 4440 O O . GLN A 1 588 ? -8.709 0.349 66.296 1.00 69.12 588 GLN A O 1
ATOM 4445 N N . LEU A 1 589 ? -6.927 1.455 67.118 1.00 68.50 589 LEU A N 1
ATOM 4446 C CA . LEU A 1 589 ? -7.007 0.884 68.455 1.00 68.50 589 LEU A CA 1
ATOM 4447 C C . LEU A 1 589 ? -7.734 1.884 69.355 1.00 68.50 589 LEU A C 1
ATOM 4449 O O . LEU A 1 589 ? -7.204 2.952 69.673 1.00 68.50 589 LEU A O 1
ATOM 4453 N N . GLN A 1 590 ? -8.950 1.553 69.776 1.00 65.06 590 GLN A N 1
ATOM 4454 C CA . GLN A 1 590 ? -9.633 2.304 70.821 1.00 65.06 590 GLN A CA 1
ATOM 4455 C C . GLN A 1 590 ? -9.036 1.861 72.162 1.00 65.06 590 GLN A C 1
ATOM 4457 O O . GLN A 1 590 ? -9.412 0.825 72.701 1.00 65.06 590 GLN A O 1
ATOM 4462 N N . GLY A 1 591 ? -8.027 2.628 72.598 1.00 58.69 591 GLY A N 1
ATOM 4463 C CA . GLY A 1 591 ? -7.116 2.445 73.739 1.00 58.69 591 GLY A CA 1
ATOM 4464 C C . GLY A 1 591 ? -7.390 1.313 74.740 1.00 58.69 591 GLY A C 1
ATOM 4465 O O . GLY A 1 591 ? -8.480 1.199 75.293 1.00 58.69 591 GLY A O 1
ATOM 4466 N N . LEU A 1 592 ? -6.335 0.558 75.069 1.00 63.41 592 LEU A N 1
ATOM 4467 C CA . LEU A 1 592 ? -6.335 -0.442 76.141 1.00 63.41 592 LEU A CA 1
ATOM 4468 C C . LEU A 1 592 ? -6.576 0.227 77.504 1.00 63.41 592 LEU A C 1
ATOM 4470 O O . LEU A 1 592 ? -5.723 0.946 78.029 1.00 63.41 592 LEU A O 1
ATOM 4474 N N . LYS A 1 593 ? -7.741 -0.019 78.095 1.00 69.38 593 LYS A N 1
ATOM 4475 C CA . LYS A 1 593 ? -8.098 0.405 79.449 1.00 69.38 593 LYS A CA 1
ATOM 4476 C C . LYS A 1 593 ? -7.759 -0.699 80.445 1.00 69.38 593 LYS A C 1
ATOM 4478 O O . LYS A 1 593 ? -7.847 -1.884 80.139 1.00 69.38 593 LYS A O 1
ATOM 4483 N N . ARG A 1 594 ? -7.390 -0.304 81.665 1.00 65.81 594 ARG A N 1
ATOM 4484 C CA . ARG A 1 594 ? -7.207 -1.232 82.787 1.00 65.81 594 ARG A CA 1
ATOM 4485 C C . ARG A 1 594 ? -8.561 -1.502 83.434 1.00 65.81 594 ARG A C 1
ATOM 4487 O O . ARG A 1 594 ? -9.181 -0.580 83.961 1.00 65.81 594 ARG A O 1
ATOM 4494 N N . LYS A 1 595 ? -8.991 -2.757 83.428 1.00 65.62 595 LYS A N 1
ATOM 4495 C CA . LYS A 1 595 ? -10.166 -3.256 84.137 1.00 65.62 595 LYS A CA 1
ATOM 4496 C C . LYS A 1 595 ? -9.719 -3.907 85.454 1.00 65.62 595 LYS A C 1
ATOM 4498 O O . LYS A 1 595 ? -8.875 -4.808 85.439 1.00 65.62 595 LYS A O 1
ATOM 4503 N N . PRO A 1 596 ? -10.220 -3.455 86.615 1.00 58.66 596 PRO A N 1
ATOM 4504 C CA . PRO A 1 596 ? -9.959 -4.139 87.873 1.00 58.66 596 PRO A CA 1
ATOM 4505 C C . PRO A 1 596 ? -10.665 -5.499 87.870 1.00 58.66 596 PRO A C 1
ATOM 4507 O O . PRO A 1 596 ? -11.877 -5.578 87.690 1.00 58.66 596 PRO A O 1
ATOM 4510 N N . THR A 1 597 ? -9.911 -6.576 88.083 1.00 60.00 597 THR A N 1
ATOM 4511 C CA . THR A 1 597 ? -10.490 -7.908 88.308 1.00 60.00 597 THR A CA 1
ATOM 4512 C C . THR A 1 597 ? -10.774 -8.098 89.799 1.00 60.00 597 THR A C 1
ATOM 4514 O O . THR A 1 597 ? -10.054 -7.566 90.652 1.00 60.00 597 THR A O 1
ATOM 4517 N N . GLY A 1 598 ? -11.792 -8.896 90.141 1.00 51.66 598 GLY A N 1
ATOM 4518 C CA . GLY A 1 598 ? -12.257 -9.136 91.521 1.00 51.66 598 GLY A CA 1
ATOM 4519 C C . GLY A 1 598 ? -11.247 -9.782 92.488 1.00 51.66 598 GLY A C 1
ATOM 4520 O O . GLY A 1 598 ? -11.625 -10.176 93.586 1.00 51.66 598 GLY A O 1
ATOM 4521 N N . LYS A 1 599 ? -9.968 -9.910 92.105 1.00 55.56 599 LYS A N 1
ATOM 4522 C CA . LYS A 1 599 ? -8.870 -10.472 92.913 1.00 55.56 599 LYS A CA 1
ATOM 4523 C C . LYS A 1 599 ? -7.633 -9.559 92.991 1.00 55.56 599 LYS A C 1
ATOM 4525 O O . LYS A 1 599 ? -6.536 -10.040 93.256 1.00 55.56 599 LYS A O 1
ATOM 4530 N N . GLY A 1 600 ? -7.780 -8.258 92.724 1.00 56.25 600 GLY A N 1
ATOM 4531 C CA . GLY A 1 600 ? -6.679 -7.286 92.813 1.00 56.25 600 GLY A CA 1
ATOM 4532 C C . GLY A 1 600 ? -5.676 -7.329 91.651 1.00 56.25 600 GLY A C 1
ATOM 4533 O O . GLY A 1 600 ? -4.649 -6.658 91.714 1.00 56.25 600 GLY A O 1
ATOM 4534 N N . ARG A 1 601 ? -5.962 -8.083 90.579 1.00 58.06 601 ARG A N 1
ATOM 4535 C CA . ARG A 1 601 ? -5.196 -8.043 89.321 1.00 58.06 601 ARG A CA 1
ATOM 4536 C C . ARG A 1 601 ? -5.806 -7.013 88.368 1.00 58.06 601 ARG A C 1
ATOM 4538 O O . ARG A 1 601 ? -7.023 -6.824 88.358 1.00 58.06 601 ARG A O 1
ATOM 4545 N N . GLN A 1 602 ? -4.977 -6.356 87.564 1.00 61.53 602 GLN A N 1
ATOM 4546 C CA . GLN A 1 602 ? -5.431 -5.469 86.490 1.00 61.53 602 GLN A CA 1
ATOM 4547 C C . GLN A 1 602 ? -5.440 -6.265 85.182 1.00 61.53 602 GLN A C 1
ATOM 4549 O O . GLN A 1 602 ? -4.402 -6.805 84.815 1.00 61.53 602 GLN A O 1
ATOM 4554 N N . ALA A 1 603 ? -6.597 -6.357 84.529 1.00 66.38 603 ALA A N 1
ATOM 4555 C CA . ALA A 1 603 ? -6.741 -6.903 83.181 1.00 66.38 603 ALA A CA 1
ATOM 4556 C C . ALA A 1 603 ? -6.767 -5.751 82.173 1.00 66.38 603 ALA A C 1
ATOM 4558 O O . ALA A 1 603 ? -7.268 -4.668 82.489 1.00 66.38 603 ALA A O 1
ATOM 4559 N N . PHE A 1 604 ? -6.232 -5.949 80.974 1.00 70.75 604 PHE A N 1
ATOM 4560 C CA . PHE A 1 604 ? -6.344 -4.973 79.894 1.00 70.75 604 PHE A CA 1
ATOM 4561 C C . PHE A 1 604 ? -7.531 -5.302 78.985 1.00 70.75 604 PHE A C 1
ATOM 4563 O O . PHE A 1 604 ? -7.734 -6.462 78.647 1.00 70.75 604 PHE A O 1
ATOM 4570 N N . VAL A 1 605 ? -8.300 -4.280 78.594 1.00 73.81 605 VAL A N 1
ATOM 4571 C CA . VAL A 1 605 ? -9.441 -4.382 77.665 1.00 73.81 605 VAL A CA 1
ATOM 4572 C C . VAL A 1 605 ? -9.368 -3.261 76.637 1.00 73.81 605 VAL A C 1
ATOM 4574 O O . VAL A 1 605 ? -9.179 -2.103 77.003 1.00 73.81 605 VAL A O 1
ATOM 4577 N N . GLY A 1 606 ? -9.556 -3.568 75.361 1.00 73.94 606 GLY A N 1
ATOM 4578 C CA . GLY A 1 606 ? -9.639 -2.592 74.279 1.00 73.94 606 GLY A CA 1
ATOM 4579 C C . GLY A 1 606 ? -10.431 -3.132 73.094 1.00 73.94 606 GLY A C 1
ATOM 4580 O O . GLY A 1 606 ? -10.782 -4.309 73.052 1.00 73.94 606 GLY A O 1
ATOM 4581 N N . VAL A 1 607 ? -10.706 -2.266 72.121 1.00 76.62 607 VAL A N 1
ATOM 4582 C CA . VAL A 1 607 ? -11.335 -2.657 70.852 1.00 76.62 607 VAL A CA 1
ATOM 4583 C C . VAL A 1 607 ? -10.415 -2.251 69.711 1.00 76.62 607 VAL A C 1
ATOM 4585 O O . VAL A 1 607 ? -9.978 -1.101 69.626 1.00 76.62 607 VAL A O 1
ATOM 4588 N N . ALA A 1 608 ? -10.110 -3.201 68.838 1.00 77.44 608 ALA A N 1
ATOM 4589 C CA . ALA A 1 608 ? -9.407 -2.971 67.590 1.00 77.44 608 ALA A CA 1
ATOM 4590 C C . ALA A 1 608 ? -10.411 -2.981 66.442 1.00 77.44 608 ALA A C 1
ATOM 4592 O O . ALA A 1 608 ? -11.071 -3.986 66.188 1.00 77.44 608 ALA A O 1
ATOM 4593 N N . GLN A 1 609 ? -10.505 -1.872 65.719 1.00 78.75 609 GLN A N 1
ATOM 4594 C CA . GLN A 1 609 ? -11.194 -1.860 64.439 1.00 78.75 609 GLN A CA 1
ATOM 4595 C C . GLN A 1 609 ? -10.211 -2.311 63.362 1.00 78.75 609 GLN A C 1
ATOM 4597 O O . GLN A 1 609 ? -9.198 -1.647 63.117 1.00 78.75 609 GLN A O 1
ATOM 4602 N N . VAL A 1 610 ? -10.502 -3.443 62.726 1.00 76.44 610 VAL A N 1
ATOM 4603 C CA . VAL A 1 610 ? -9.693 -3.996 61.637 1.00 76.44 610 VAL A CA 1
ATOM 4604 C C . VAL A 1 610 ? -10.498 -4.032 60.351 1.00 76.44 610 VAL A C 1
ATOM 4606 O O . VAL A 1 610 ? -11.710 -4.249 60.350 1.00 76.44 610 VAL A O 1
ATOM 4609 N N . VAL A 1 611 ? -9.800 -3.848 59.241 1.00 74.38 611 VAL A N 1
ATOM 4610 C CA . VAL A 1 611 ? -10.310 -4.141 57.909 1.00 74.38 611 VAL A CA 1
ATOM 4611 C C . VAL A 1 611 ? -9.545 -5.324 57.352 1.00 74.38 611 VAL A C 1
ATOM 4613 O O . VAL A 1 611 ? -8.321 -5.298 57.267 1.00 74.38 611 VAL A O 1
ATOM 4616 N N . VAL A 1 612 ? -10.273 -6.359 56.962 1.00 74.19 612 VAL A N 1
ATOM 4617 C CA . VAL A 1 612 ? -9.740 -7.502 56.227 1.00 74.19 612 VAL A CA 1
ATOM 4618 C C . VAL A 1 612 ? -10.088 -7.291 54.761 1.00 74.19 612 VAL A C 1
ATOM 4620 O O . VAL A 1 612 ? -11.245 -7.034 54.434 1.00 74.19 612 VAL A O 1
ATOM 4623 N N . ALA A 1 613 ? -9.094 -7.357 53.883 1.00 72.62 613 ALA A N 1
ATOM 4624 C CA . ALA A 1 613 ? -9.283 -7.208 52.445 1.00 72.62 613 ALA A CA 1
ATOM 4625 C C . ALA A 1 613 ? -8.755 -8.446 51.723 1.00 72.62 613 ALA A C 1
ATOM 4627 O O . ALA A 1 613 ? -7.607 -8.838 51.932 1.00 72.62 613 ALA A O 1
ATOM 4628 N N . GLU A 1 614 ? -9.582 -9.049 50.874 1.00 74.38 614 GLU A N 1
ATOM 4629 C CA . GLU A 1 614 ? -9.197 -10.195 50.051 1.00 74.38 614 GLU A CA 1
ATOM 4630 C C . GLU A 1 614 ? -8.014 -9.845 49.126 1.00 74.38 614 GLU A C 1
ATOM 4632 O O . GLU A 1 614 ? -8.009 -8.813 48.446 1.00 74.38 614 GLU A O 1
ATOM 4637 N N . ILE A 1 615 ? -7.004 -10.716 49.104 1.00 63.00 615 ILE A N 1
ATOM 4638 C CA . ILE A 1 615 ? -5.872 -10.681 48.179 1.00 63.00 615 ILE A CA 1
ATOM 4639 C C . ILE A 1 615 ? -6.145 -11.721 47.097 1.00 63.00 615 ILE A C 1
ATOM 4641 O O . ILE A 1 615 ? -6.169 -12.923 47.358 1.00 63.00 615 ILE A O 1
ATOM 4645 N N . LEU A 1 616 ? -6.285 -11.261 45.858 1.00 56.41 616 LEU A N 1
ATOM 4646 C CA . LEU A 1 616 ? -6.317 -12.169 44.720 1.00 56.41 616 LEU A CA 1
ATOM 4647 C C . LEU A 1 616 ? -4.906 -12.717 44.458 1.00 56.41 616 LEU A C 1
ATOM 4649 O O . LEU A 1 616 ? -3.939 -11.949 44.530 1.00 56.41 616 LEU A O 1
ATOM 4653 N N . PRO A 1 617 ? -4.761 -14.008 44.115 1.00 45.91 617 PRO A N 1
ATOM 4654 C CA . PRO A 1 617 ? -3.487 -14.548 43.667 1.00 45.91 617 PRO A CA 1
ATOM 4655 C C . PRO A 1 617 ? -3.000 -13.787 42.418 1.00 45.91 617 PRO A C 1
ATOM 4657 O O . PRO A 1 617 ? -3.538 -13.931 41.327 1.00 45.91 617 PRO A O 1
ATOM 4660 N N . SER A 1 618 ? -2.008 -12.919 42.639 1.00 42.97 618 SER A N 1
ATOM 4661 C CA . SER A 1 618 ? -1.158 -12.194 41.683 1.00 42.97 618 SER A CA 1
ATOM 4662 C C . SER A 1 618 ? -1.813 -11.625 40.409 1.00 42.97 618 SER A C 1
ATOM 4664 O O . SER A 1 618 ? -1.790 -12.250 39.352 1.00 42.97 618 SER A O 1
ATOM 4666 N N . ILE A 1 619 ? -2.190 -10.344 40.454 1.00 43.94 619 ILE A N 1
ATOM 4667 C CA . ILE A 1 619 ? -1.915 -9.407 39.348 1.00 43.94 619 ILE A CA 1
ATOM 4668 C C . ILE A 1 619 ? -1.059 -8.294 39.962 1.00 43.94 619 ILE A C 1
ATOM 4670 O O . ILE A 1 619 ? -1.552 -7.237 40.345 1.00 43.94 619 ILE A O 1
ATOM 4674 N N . ALA A 1 620 ? 0.217 -8.596 40.201 1.00 39.03 620 ALA A N 1
ATOM 4675 C CA . ALA A 1 620 ? 1.158 -7.656 40.794 1.00 39.03 620 ALA A CA 1
ATOM 4676 C C . ALA A 1 620 ? 1.842 -6.847 39.686 1.00 39.03 620 ALA A C 1
ATOM 4678 O O . ALA A 1 620 ? 2.758 -7.332 39.028 1.00 39.03 620 ALA A O 1
ATOM 4679 N N . ALA A 1 621 ? 1.416 -5.600 39.518 1.00 39.03 621 ALA A N 1
ATOM 4680 C CA . ALA A 1 621 ? 2.332 -4.513 39.208 1.00 39.03 621 ALA A CA 1
ATOM 4681 C C . ALA A 1 621 ? 2.320 -3.597 40.437 1.00 39.03 621 ALA A C 1
ATOM 4683 O O . ALA A 1 621 ? 1.431 -2.769 40.600 1.00 39.03 621 ALA A O 1
ATOM 4684 N N . THR A 1 622 ? 3.233 -3.839 41.372 1.00 40.03 622 THR A N 1
ATOM 4685 C CA . THR A 1 622 ? 3.505 -2.935 42.498 1.00 40.03 622 THR A CA 1
ATOM 4686 C C . THR A 1 622 ? 4.535 -1.909 42.053 1.00 40.03 622 THR A C 1
ATOM 4688 O O . THR A 1 622 ? 5.564 -2.291 41.492 1.00 40.03 622 THR A O 1
ATOM 4691 N N . ASP A 1 623 ? 4.284 -0.628 42.313 1.00 41.97 623 ASP A N 1
ATOM 4692 C CA . ASP A 1 623 ? 5.340 0.378 42.236 1.00 41.97 623 ASP A CA 1
ATOM 4693 C C . ASP A 1 623 ? 6.282 0.273 43.454 1.00 41.97 623 ASP A C 1
ATOM 4695 O O . ASP A 1 623 ? 6.088 -0.542 44.363 1.00 41.97 623 ASP A O 1
ATOM 4699 N N . SER A 1 624 ? 7.330 1.097 43.481 1.00 36.72 624 SER A N 1
ATOM 4700 C CA . SER A 1 624 ? 8.344 1.099 44.545 1.00 36.72 624 SER A CA 1
ATOM 4701 C C . SER A 1 624 ? 7.830 1.538 45.926 1.00 36.72 624 SER A C 1
ATOM 4703 O O . SER A 1 624 ? 8.605 1.521 46.880 1.00 36.72 624 SER A O 1
ATOM 4705 N N . SER A 1 625 ? 6.563 1.945 46.048 1.00 37.12 625 SER A N 1
ATOM 4706 C CA . SER A 1 625 ? 5.919 2.300 47.317 1.00 37.12 625 SER A CA 1
ATOM 4707 C C . SER A 1 625 ? 5.056 1.172 47.898 1.00 37.12 625 SER A C 1
ATOM 4709 O O . SER A 1 625 ? 4.628 1.261 49.046 1.00 37.12 625 SER A O 1
ATOM 4711 N N . GLY A 1 626 ? 4.850 0.077 47.156 1.00 38.25 626 GLY A N 1
ATOM 4712 C CA . GLY A 1 626 ? 4.055 -1.065 47.617 1.00 38.25 626 GLY A CA 1
ATOM 4713 C C . GLY A 1 626 ? 2.541 -0.829 47.596 1.00 38.25 626 GLY A C 1
ATOM 4714 O O . GLY A 1 626 ? 1.792 -1.705 48.038 1.00 38.25 626 GLY A O 1
ATOM 4715 N N . ASP A 1 627 ? 2.087 0.302 47.051 1.00 34.38 627 ASP A N 1
ATOM 4716 C CA . ASP A 1 627 ? 0.682 0.545 46.750 1.00 34.38 627 ASP A CA 1
ATOM 4717 C C . ASP A 1 627 ? 0.332 -0.008 45.360 1.00 34.38 627 ASP A C 1
ATOM 4719 O O . ASP A 1 627 ? 1.003 0.241 44.357 1.00 34.38 627 ASP A O 1
ATOM 4723 N N . THR A 1 628 ? -0.757 -0.778 45.280 1.00 39.69 628 THR A N 1
ATOM 4724 C CA . THR A 1 628 ? -1.427 -1.060 44.002 1.00 39.69 628 THR A CA 1
ATOM 4725 C C . THR A 1 628 ? -2.221 0.178 43.596 1.00 39.69 628 THR A C 1
ATOM 4727 O O . THR A 1 628 ? -3.426 0.232 43.834 1.00 39.69 628 THR A O 1
ATOM 4730 N N . LEU A 1 629 ? -1.547 1.183 43.038 1.00 36.25 629 LEU A N 1
ATOM 4731 C CA . LEU A 1 629 ? -2.197 2.301 42.356 1.00 36.25 629 LEU A CA 1
ATOM 4732 C C . LEU A 1 629 ? -2.629 1.832 40.962 1.00 36.25 629 LEU A C 1
ATOM 4734 O O . LEU A 1 629 ? -1.794 1.582 40.090 1.00 36.25 629 LEU A O 1
ATOM 4738 N N . PHE A 1 630 ? -3.939 1.694 40.744 1.00 45.00 630 PHE A N 1
ATOM 4739 C CA . PHE A 1 630 ? -4.472 1.470 39.405 1.00 45.00 630 PHE A CA 1
ATOM 4740 C C . PHE A 1 630 ? -4.456 2.796 38.648 1.00 45.00 630 PHE A C 1
ATOM 4742 O O . PHE A 1 630 ? -5.251 3.699 38.906 1.00 45.00 630 PHE A O 1
ATOM 4749 N N . ARG A 1 631 ? -3.529 2.914 37.698 1.00 38.84 631 ARG A N 1
ATOM 4750 C CA . ARG A 1 631 ? -3.480 4.045 36.776 1.00 38.84 631 ARG A CA 1
ATOM 4751 C C . ARG A 1 631 ? -4.376 3.742 35.578 1.00 38.84 631 ARG A C 1
ATOM 4753 O O . ARG A 1 631 ? -3.963 3.025 34.668 1.00 38.84 631 ARG A O 1
ATOM 4760 N N . TRP A 1 632 ? -5.593 4.280 35.566 1.00 41.38 632 TRP A N 1
ATOM 4761 C CA . TRP A 1 632 ? -6.339 4.413 34.315 1.00 41.38 632 TRP A CA 1
ATOM 4762 C C . TRP A 1 632 ? -5.700 5.577 33.556 1.00 41.38 632 TRP A C 1
ATOM 4764 O O . TRP A 1 632 ? -5.451 6.624 34.144 1.00 41.38 632 TRP A O 1
ATOM 4774 N N . GLY A 1 633 ? -5.292 5.328 32.311 1.00 37.91 633 GLY A N 1
ATOM 4775 C CA . GLY A 1 633 ? -4.336 6.154 31.569 1.00 37.91 633 GLY A CA 1
ATOM 4776 C C . GLY A 1 633 ? -4.581 7.668 31.618 1.00 37.91 633 GLY A C 1
ATOM 4777 O O . GLY A 1 633 ? -5.708 8.139 31.748 1.00 37.91 633 GLY A O 1
ATOM 4778 N N . ALA A 1 634 ? -3.495 8.428 31.470 1.00 33.72 634 ALA A N 1
ATOM 4779 C CA . ALA A 1 634 ? -3.553 9.878 31.347 1.00 33.72 634 ALA A CA 1
ATOM 4780 C C . ALA A 1 634 ? -4.390 10.264 30.121 1.00 33.72 634 ALA A C 1
ATOM 4782 O O . ALA A 1 634 ? -4.175 9.736 29.026 1.00 33.72 634 ALA A O 1
ATOM 4783 N N . SER A 1 635 ? -5.332 11.196 30.284 1.00 34.69 635 SER A N 1
ATOM 4784 C CA . SER A 1 635 ? -6.023 11.749 29.122 1.00 34.69 635 SER A CA 1
ATOM 4785 C C . SER A 1 635 ? -5.009 12.504 28.253 1.00 34.69 635 SER A C 1
ATOM 4787 O O . SER A 1 635 ? -4.245 13.338 28.745 1.00 34.69 635 SER A O 1
ATOM 4789 N N . ALA A 1 636 ? -5.011 12.243 26.945 1.00 35.94 636 ALA A N 1
ATOM 4790 C CA . ALA A 1 636 ? -4.119 12.908 25.991 1.00 35.94 636 ALA A CA 1
ATOM 4791 C C . ALA A 1 636 ? -4.405 14.420 25.820 1.00 35.94 636 ALA A C 1
ATOM 4793 O O . ALA A 1 636 ? -3.714 15.095 25.063 1.00 35.94 636 ALA A O 1
ATOM 4794 N N . TRP A 1 637 ? -5.409 14.959 26.526 1.00 33.16 637 TRP A N 1
ATOM 4795 C CA . TRP A 1 637 ? -5.896 16.337 26.392 1.00 33.16 637 TRP A CA 1
ATOM 4796 C C . TRP A 1 637 ? -5.985 17.103 27.725 1.00 33.16 637 TRP A C 1
ATOM 4798 O O . TRP A 1 637 ? -6.655 18.129 27.803 1.00 33.16 637 TRP A O 1
ATOM 4808 N N . GLY A 1 638 ? -5.292 16.647 28.777 1.00 28.03 638 GLY A N 1
ATOM 4809 C CA . GLY A 1 638 ? -5.126 17.424 30.017 1.00 28.03 638 GLY A CA 1
ATOM 4810 C C . GLY A 1 638 ? -6.320 17.420 30.982 1.00 28.03 638 GLY A C 1
ATOM 4811 O O . GLY A 1 638 ? -6.386 18.261 31.877 1.00 28.03 638 GLY A O 1
ATOM 4812 N N . GLY A 1 639 ? -7.256 16.481 30.837 1.00 34.53 639 GLY A N 1
ATOM 4813 C CA . GLY A 1 639 ? -8.207 16.122 31.892 1.00 34.53 639 GLY A CA 1
ATOM 4814 C C . GLY A 1 639 ? -7.526 15.363 33.044 1.00 34.53 639 GLY A C 1
ATOM 4815 O O . GLY A 1 639 ? -6.513 14.698 32.805 1.00 34.53 639 GLY A O 1
ATOM 4816 N N . PRO A 1 640 ? -8.053 15.469 34.281 1.00 31.20 640 PRO A N 1
ATOM 4817 C CA . PRO A 1 640 ? -7.454 14.853 35.461 1.00 31.20 640 PRO A CA 1
ATOM 4818 C C . PRO A 1 640 ? -7.368 13.331 35.309 1.00 31.20 640 PRO A C 1
ATOM 4820 O O . PRO A 1 640 ? -8.314 12.696 34.843 1.00 31.20 640 PRO A O 1
ATOM 4823 N N . ASP A 1 641 ? -6.234 12.765 35.724 1.00 37.66 641 ASP A N 1
ATOM 4824 C CA . ASP A 1 641 ? -6.041 11.321 35.857 1.00 37.66 641 ASP A CA 1
ATOM 4825 C C . ASP A 1 641 ? -7.192 10.712 36.681 1.00 37.66 641 ASP A C 1
ATOM 4827 O O . ASP A 1 641 ? -7.536 11.217 37.757 1.00 37.66 641 ASP A O 1
ATOM 4831 N N . VAL A 1 642 ? -7.792 9.627 36.182 1.00 36.25 642 VAL A N 1
ATOM 4832 C CA . VAL A 1 642 ? -8.818 8.881 36.923 1.00 36.25 642 VAL A CA 1
ATOM 4833 C C . VAL A 1 642 ? -8.115 7.800 37.736 1.00 36.25 642 VAL A C 1
ATOM 4835 O O . VAL A 1 642 ? -7.649 6.793 37.207 1.00 36.25 642 VAL A O 1
ATOM 4838 N N . TRP A 1 643 ? -8.020 8.029 39.039 1.00 33.50 643 TRP A N 1
ATOM 4839 C CA . TRP A 1 643 ? -7.434 7.089 39.990 1.00 33.50 643 TRP A CA 1
ATOM 4840 C C . TRP A 1 643 ? -8.523 6.150 40.516 1.00 33.50 643 TRP A C 1
ATOM 4842 O O . TRP A 1 643 ? -9.597 6.619 40.902 1.00 33.50 643 TRP A O 1
ATOM 4852 N N . GLY A 1 644 ? -8.256 4.840 40.494 1.00 33.47 644 GLY A N 1
ATOM 4853 C CA . GLY A 1 644 ? -9.153 3.788 40.989 1.00 33.47 644 GLY A CA 1
ATOM 4854 C C . GLY A 1 644 ? -8.565 3.013 42.154 1.00 33.47 644 GLY A C 1
ATOM 4855 O O . GLY A 1 644 ? -7.338 2.757 42.123 1.00 33.47 644 GLY A O 1
#